Protein 9I2N (pdb70)

Structure (mmCIF, N/CA/C/O backbone):
data_9I2N
#
_entry.id   9I2N
#
_cell.length_a   34.380
_cell.length_b   131.010
_cell.length_c   45.820
_cell.angle_alpha   90.00
_cell.angle_beta   90.09
_cell.angle_gamma   90.00
#
_symmetry.space_group_name_H-M   'P 1 21 1'
#
loop_
_entity.id
_entity.type
_entity.pdbx_description
1 polymer 'Protein S100'
2 water water
#
loop_
_atom_site.group_PDB
_atom_site.id
_atom_site.type_symbol
_atom_site.label_atom_id
_atom_site.label_alt_id
_atom_site.label_comp_id
_atom_site.label_asym_id
_atom_site.label_entity_id
_atom_site.label_seq_id
_atom_site.pdbx_PDB_ins_code
_atom_site.Cartn_x
_atom_site.Cartn_y
_atom_site.Cartn_z
_atom_site.occupancy
_atom_site.B_iso_or_equiv
_atom_site.auth_seq_id
_atom_site.auth_comp_id
_atom_site.auth_asym_id
_atom_site.auth_atom_id
_atom_site.pdbx_PDB_model_num
ATOM 1 N N . MET A 1 3 ? 22.403 25.081 26.279 1.00 45.71 1 MET A N 1
ATOM 2 C CA . MET A 1 3 ? 21.400 25.869 26.972 1.00 31.51 1 MET A CA 1
ATOM 3 C C . MET A 1 3 ? 20.008 25.231 26.911 1.00 21.63 1 MET A C 1
ATOM 4 O O . MET A 1 3 ? 19.018 25.902 27.192 1.00 24.68 1 MET A O 1
ATOM 9 N N . ALA A 1 4 ? 19.939 23.948 26.538 1.00 23.36 2 ALA A N 1
ATOM 10 C CA . ALA A 1 4 ? 18.683 23.204 26.615 1.00 20.17 2 ALA A CA 1
ATOM 11 C C . ALA A 1 4 ? 18.373 22.878 28.071 1.00 23.35 2 ALA A C 1
ATOM 12 O O . ALA A 1 4 ? 19.245 22.416 28.808 1.00 27.32 2 ALA A O 1
ATOM 14 N N . THR A 1 5 ? 17.130 23.132 28.506 1.00 20.39 3 THR A N 1
ATOM 15 C CA . THR A 1 5 ? 16.784 23.033 29.921 1.00 20.65 3 THR A CA 1
ATOM 16 C C . THR A 1 5 ? 15.722 21.974 30.232 1.00 21.01 3 THR A C 1
ATOM 17 O O . THR A 1 5 ? 15.223 21.926 31.366 1.00 28.20 3 THR A O 1
ATOM 21 N N . SER A 1 6 ? 15.312 21.164 29.270 1.00 15.89 4 SER A N 1
ATOM 22 C CA . SER A 1 6 ? 14.398 20.075 29.554 1.00 15.27 4 SER A CA 1
ATOM 23 C C . SER A 1 6 ? 14.783 18.904 28.672 1.00 14.05 4 SER A C 1
ATOM 24 O O . SER A 1 6 ? 15.572 19.046 27.732 1.00 14.24 4 SER A O 1
ATOM 27 N N . ASP A 1 7 ? 14.203 17.737 28.971 1.00 15.35 5 ASP A N 1
ATOM 28 C CA . ASP A 1 7 ? 14.460 16.566 28.138 1.00 13.71 5 ASP A CA 1
ATOM 29 C C . ASP A 1 7 ? 14.089 16.835 26.696 1.00 11.94 5 ASP A C 1
ATOM 30 O O . ASP A 1 7 ? 14.812 16.430 25.779 1.00 12.54 5 ASP A O 1
ATOM 35 N N . THR A 1 8 ? 12.943 17.488 26.470 1.00 11.32 6 THR A N 1
ATOM 36 C CA . THR A 1 8 ? 12.498 17.751 25.108 1.00 11.63 6 THR A CA 1
ATOM 37 C C . THR A 1 8 ? 13.471 18.677 24.385 1.00 12.04 6 THR A C 1
ATOM 38 O O . THR A 1 8 ? 13.819 18.421 23.226 1.00 12.25 6 THR A O 1
ATOM 42 N N . GLN A 1 9 ? 13.945 19.737 25.057 1.00 11.25 7 GLN A N 1
ATOM 43 C CA . GLN A 1 9 ? 14.909 20.633 24.408 1.00 10.18 7 GLN A CA 1
ATOM 44 C C . GLN A 1 9 ? 16.230 19.913 24.119 1.00 10.98 7 GLN A C 1
ATOM 45 O O . GLN A 1 9 ? 16.849 20.137 23.069 1.00 12.27 7 GLN A O 1
ATOM 51 N N . LYS A 1 10 ? 16.664 19.036 25.026 1.00 11.13 8 LYS A N 1
ATOM 52 C CA . LYS A 1 10 ? 17.900 18.290 24.782 1.00 12.26 8 LYS A CA 1
ATOM 53 C C . LYS A 1 10 ? 17.744 17.350 23.601 1.00 12.06 8 LYS A C 1
ATOM 54 O O . LYS A 1 10 ? 18.658 17.225 22.768 1.00 12.75 8 LYS A O 1
ATOM 60 N N . ALA A 1 11 ? 16.596 16.659 23.518 1.00 12.95 9 ALA A N 1
ATOM 61 C CA . ALA A 1 11 ? 16.374 15.753 22.400 1.00 11.12 9 ALA A CA 1
ATOM 62 C C . ALA A 1 11 ? 16.306 16.521 21.088 1.00 11.13 9 ALA A C 1
ATOM 63 O O . ALA A 1 11 ? 16.889 16.097 20.082 1.00 11.01 9 ALA A O 1
ATOM 65 N N . MET A 1 12 ? 15.583 17.644 21.080 1.00 10.23 10 MET A N 1
ATOM 66 C CA . MET A 1 12 ? 15.500 18.436 19.852 1.00 10.00 10 MET A CA 1
ATOM 67 C C . MET A 1 12 ? 16.854 18.975 19.437 1.00 11.11 10 MET A C 1
ATOM 68 O O . MET A 1 12 ? 17.163 19.032 18.241 1.00 10.61 10 MET A O 1
ATOM 73 N N . ALA A 1 13 ? 17.674 19.399 20.402 1.00 11.46 11 ALA A N 1
ATOM 74 C CA . ALA A 1 13 ? 19.007 19.871 20.052 1.00 9.85 11 ALA A CA 1
ATOM 75 C C . ALA A 1 13 ? 19.809 18.763 19.386 1.00 12.78 11 ALA A C 1
ATOM 76 O O . ALA A 1 13 ? 20.540 19.018 18.419 1.00 13.31 11 ALA A O 1
ATOM 78 N N . MET A 1 14 ? 19.690 17.527 19.887 1.00 11.18 12 MET A N 1
ATOM 79 C CA . MET A 1 14 ? 20.406 16.401 19.277 1.00 10.92 12 MET A CA 1
ATOM 80 C C . MET A 1 14 ? 19.927 16.174 17.853 1.00 12.16 12 MET A C 1
ATOM 81 O O . MET A 1 14 ? 20.731 15.923 16.945 1.00 13.74 12 MET A O 1
ATOM 86 N N . LEU A 1 15 ? 18.612 16.270 17.638 1.00 11.68 13 LEU A N 1
ATOM 87 C CA . LEU A 1 15 ? 18.066 16.051 16.302 1.00 11.70 13 LEU A CA 1
ATOM 88 C C . LEU A 1 15 ? 18.456 17.162 15.337 1.00 11.47 13 LEU A C 1
ATOM 89 O O . LEU A 1 15 ? 18.694 16.891 14.155 1.00 12.10 13 LEU A O 1
ATOM 94 N N . ILE A 1 16 ? 18.499 18.414 15.810 1.00 9.79 14 ILE A N 1
ATOM 95 C CA . ILE A 1 16 ? 18.985 19.514 14.975 1.00 9.59 14 ILE A CA 1
ATOM 96 C C . ILE A 1 16 ? 20.454 19.313 14.645 1.00 12.44 14 ILE A C 1
ATOM 97 O O . ILE A 1 16 ? 20.881 19.546 13.509 1.00 12.19 14 ILE A O 1
ATOM 102 N N . ALA A 1 17 ? 21.258 18.928 15.642 1.00 12.06 15 ALA A N 1
ATOM 103 C CA . ALA A 1 17 ? 22.693 18.789 15.409 1.00 12.40 15 ALA A CA 1
ATOM 104 C C . ALA A 1 17 ? 22.958 17.689 14.405 1.00 14.05 15 ALA A C 1
ATOM 105 O O . ALA A 1 17 ? 23.844 17.818 13.558 1.00 16.85 15 ALA A O 1
ATOM 107 N N . THR A 1 18 ? 22.198 16.600 14.475 1.00 14.01 16 THR A N 1
ATOM 108 C CA . THR A 1 18 ? 22.393 15.517 13.512 1.00 14.45 16 THR A CA 1
ATOM 109 C C . THR A 1 18 ? 21.993 15.975 12.114 1.00 14.61 16 THR A C 1
ATOM 110 O O . THR A 1 18 ? 22.718 15.739 11.141 1.00 17.71 16 THR A O 1
ATOM 114 N N . PHE A 1 19 ? 20.849 16.660 12.005 1.00 13.46 17 PHE A N 1
ATOM 115 C CA . PHE A 1 19 ? 20.424 17.194 10.714 1.00 11.67 17 PHE A CA 1
ATOM 116 C C . PHE A 1 19 ? 21.503 18.100 10.132 1.00 14.35 17 PHE A C 1
ATOM 117 O O . PHE A 1 19 ? 21.860 17.985 8.951 1.00 14.95 17 PHE A O 1
ATOM 125 N N . HIS A 1 20 ? 22.070 18.971 10.967 1.00 12.95 18 HIS A N 1
ATOM 126 C CA . HIS A 1 20 ? 23.074 19.923 10.507 1.00 14.65 18 HIS A CA 1
ATOM 127 C C . HIS A 1 20 ? 24.391 19.246 10.157 1.00 17.41 18 HIS A C 1
ATOM 128 O O . HIS A 1 20 ? 25.165 19.767 9.335 1.00 17.95 18 HIS A O 1
ATOM 135 N N . LYS A 1 21 ? 24.696 18.114 10.786 1.00 15.98 19 LYS A N 1
ATOM 136 C CA . LYS A 1 21 ? 25.928 17.437 10.431 1.00 17.02 19 LYS A CA 1
ATOM 137 C C . LYS A 1 21 ? 25.903 17.061 8.964 1.00 19.11 19 LYS A C 1
ATOM 138 O O . LYS A 1 21 ? 26.948 17.030 8.308 1.00 21.25 19 LYS A O 1
ATOM 144 N N . TYR A 1 22 ? 24.721 16.777 8.433 1.00 16.73 20 TYR A N 1
ATOM 145 C CA . TYR A 1 22 ? 24.565 16.443 7.022 1.00 17.58 20 TYR A CA 1
ATOM 146 C C . TYR A 1 22 ? 24.220 17.650 6.163 1.00 18.36 20 TYR A C 1
ATOM 147 O O . TYR A 1 22 ? 24.611 17.695 4.997 1.00 27.50 20 TYR A O 1
ATOM 156 N N . SER A 1 23 ? 23.507 18.641 6.708 1.00 16.97 21 SER A N 1
ATOM 157 C CA . SER A 1 23 ? 23.092 19.783 5.896 1.00 17.90 21 SER A CA 1
ATOM 158 C C . SER A 1 23 ? 24.097 20.919 5.895 1.00 20.51 21 SER A C 1
ATOM 159 O O . SER A 1 23 ? 24.019 21.796 5.020 1.00 19.51 21 SER A O 1
ATOM 162 N N . GLY A 1 24 ? 25.007 20.941 6.862 1.00 20.38 22 GLY A N 1
ATOM 163 C CA . GLY A 1 24 ? 25.926 22.036 7.080 1.00 23.07 22 GLY A CA 1
ATOM 164 C C . GLY A 1 24 ? 27.198 22.038 6.276 1.00 29.67 22 GLY A C 1
ATOM 165 O O . GLY A 1 24 ? 27.966 22.997 6.382 1.00 33.24 22 GLY A O 1
ATOM 166 N N . LYS A 1 25 ? 27.451 21.014 5.463 1.00 31.07 23 LYS A N 1
ATOM 167 C CA . LYS A 1 25 ? 28.701 20.974 4.712 1.00 39.19 23 LYS A CA 1
ATOM 168 C C . LYS A 1 25 ? 28.747 22.073 3.657 1.00 36.96 23 LYS A C 1
ATOM 169 O O . LYS A 1 25 ? 29.798 22.687 3.431 1.00 38.60 23 LYS A O 1
ATOM 175 N N . GLU A 1 26 ? 27.617 22.352 3.019 1.00 36.04 24 GLU A N 1
ATOM 176 C CA . GLU A 1 26 ? 27.574 23.428 2.044 1.00 39.70 24 GLU A CA 1
ATOM 177 C C . GLU A 1 26 ? 26.117 23.679 1.688 1.00 30.97 24 GLU A C 1
ATOM 178 O O . GLU A 1 26 ? 25.236 22.855 1.953 1.00 28.86 24 GLU A O 1
ATOM 184 N N . GLY A 1 27 ? 25.871 24.828 1.101 1.00 26.04 25 GLY A N 1
ATOM 185 C CA . GLY A 1 27 ? 24.517 25.086 0.690 1.00 21.28 25 GLY A CA 1
ATOM 186 C C . GLY A 1 27 ? 23.649 25.556 1.835 1.00 21.76 25 GLY A C 1
ATOM 187 O O . GLY A 1 27 ? 24.106 26.043 2.871 1.00 21.25 25 GLY A O 1
ATOM 188 N N . ASP A 1 28 ? 22.361 25.367 1.643 1.00 18.30 26 ASP A N 1
ATOM 189 C CA . ASP A 1 28 ? 21.388 25.763 2.649 1.00 16.68 26 ASP A CA 1
ATOM 190 C C . ASP A 1 28 ? 21.399 24.764 3.806 1.00 16.10 26 ASP A C 1
ATOM 191 O O . ASP A 1 28 ? 21.140 23.575 3.604 1.00 19.39 26 ASP A O 1
ATOM 196 N N . LYS A 1 29 ? 21.605 25.243 5.033 1.00 15.52 27 LYS A N 1
ATOM 197 C CA . LYS A 1 29 ? 21.593 24.341 6.181 1.00 14.96 27 LYS A CA 1
ATOM 198 C C . LYS A 1 29 ? 20.195 23.914 6.607 1.00 13.71 27 LYS A C 1
ATOM 199 O O . LYS A 1 29 ? 20.068 22.986 7.419 1.00 13.29 27 LYS A O 1
ATOM 205 N N . LEU A 1 30 ? 19.151 24.554 6.086 1.00 13.18 28 LEU A N 1
ATOM 206 C CA . LEU A 1 30 ? 17.801 24.265 6.561 1.00 12.19 28 LEU A CA 1
ATOM 207 C C . LEU A 1 30 ? 17.184 23.081 5.849 1.00 12.43 28 LEU A C 1
ATOM 208 O O . LEU A 1 30 ? 16.092 22.640 6.244 1.00 12.84 28 LEU A O 1
ATOM 213 N N . THR A 1 31 ? 17.841 22.542 4.827 1.00 13.48 29 THR A N 1
ATOM 214 C CA . THR A 1 31 ? 17.281 21.419 4.103 1.00 14.12 29 THR A CA 1
ATOM 215 C C . THR A 1 31 ? 18.361 20.390 3.831 1.00 15.17 29 THR A C 1
ATOM 216 O O . THR A 1 31 ? 19.548 20.708 3.751 1.00 15.91 29 THR A O 1
ATOM 220 N N . LEU A 1 32 ? 17.916 19.159 3.670 1.00 15.62 30 LEU A N 1
ATOM 221 C CA . LEU A 1 32 ? 18.748 18.050 3.254 1.00 16.97 30 LEU A CA 1
ATOM 222 C C . LEU A 1 32 ? 18.390 17.700 1.825 1.00 18.28 30 LEU A C 1
ATOM 223 O O . LEU A 1 32 ? 17.233 17.816 1.421 1.00 18.99 30 LEU A O 1
ATOM 228 N N . SER A 1 33 ? 19.388 17.272 1.062 1.00 19.86 31 SER A N 1
ATOM 229 C CA . SER A 1 33 ? 19.060 16.645 -0.197 1.00 21.44 31 SER A CA 1
ATOM 230 C C . SER A 1 33 ? 18.543 15.240 0.084 1.00 21.95 31 SER A C 1
ATOM 231 O O . SER A 1 33 ? 18.716 14.692 1.177 1.00 21.27 31 SER A O 1
ATOM 234 N N . LYS A 1 34 ? 17.906 14.652 -0.926 1.00 24.89 32 LYS A N 1
ATOM 235 C CA . LYS A 1 34 ? 17.427 13.284 -0.774 1.00 28.11 32 LYS A CA 1
ATOM 236 C C . LYS A 1 34 ? 18.575 12.331 -0.465 1.00 27.86 32 LYS A C 1
ATOM 237 O O . LYS A 1 34 ? 18.436 11.431 0.368 1.00 25.94 32 LYS A O 1
ATOM 243 N N . GLY A 1 35 ? 19.723 12.524 -1.111 1.00 28.23 33 GLY A N 1
ATOM 244 C CA . GLY A 1 35 ? 20.857 11.654 -0.844 1.00 28.64 33 GLY A CA 1
ATOM 245 C C . GLY A 1 35 ? 21.433 11.843 0.551 1.00 29.52 33 GLY A C 1
ATOM 246 O O . GLY A 1 35 ? 21.829 10.873 1.203 1.00 31.60 33 GLY A O 1
ATOM 247 N N . GLU A 1 36 ? 21.523 13.096 1.010 1.00 27.12 34 GLU A N 1
ATOM 248 C CA . GLU A 1 36 ? 21.967 13.363 2.374 1.00 24.10 34 GLU A CA 1
ATOM 249 C C . GLU A 1 36 ? 21.034 12.695 3.385 1.00 25.47 34 GLU A C 1
ATOM 250 O O . GLU A 1 36 ? 21.485 12.076 4.358 1.00 24.83 34 GLU A O 1
ATOM 256 N N . LEU A 1 37 ? 19.725 12.790 3.159 1.00 25.08 35 LEU A N 1
ATOM 257 C CA . LEU A 1 37 ? 18.776 12.155 4.073 1.00 24.20 35 LEU A CA 1
ATOM 258 C C . LEU A 1 37 ? 18.931 10.639 4.099 1.00 24.83 35 LEU A C 1
ATOM 259 O O . LEU A 1 37 ? 18.864 10.025 5.166 1.00 24.60 35 LEU A O 1
ATOM 264 N N . LYS A 1 38 ? 19.140 10.014 2.937 1.00 26.77 36 LYS A N 1
ATOM 265 C CA . LYS A 1 38 ? 19.293 8.566 2.917 1.00 31.64 36 LYS A CA 1
ATOM 266 C C . LYS A 1 38 ? 20.501 8.136 3.737 1.00 30.92 36 LYS A C 1
ATOM 267 O O . LYS A 1 38 ? 20.434 7.158 4.492 1.00 29.80 36 LYS A O 1
ATOM 273 N N . GLU A 1 39 ? 21.603 8.877 3.625 1.00 29.75 37 GLU A N 1
ATOM 274 C CA . GLU A 1 39 ? 22.811 8.544 4.371 1.00 34.97 37 GLU A CA 1
ATOM 275 C C . GLU A 1 39 ? 22.594 8.716 5.872 1.00 28.73 37 GLU A C 1
ATOM 276 O O . GLU A 1 39 ? 23.026 7.873 6.670 1.00 30.01 37 GLU A O 1
ATOM 282 N N . LEU A 1 40 ? 21.930 9.805 6.267 1.00 23.92 38 LEU A N 1
ATOM 283 C CA . LEU A 1 40 ? 21.634 10.045 7.675 1.00 22.00 38 LEU A CA 1
ATOM 284 C C . LEU A 1 40 ? 20.828 8.896 8.264 1.00 23.27 38 LEU A C 1
ATOM 285 O O . LEU A 1 40 ? 21.156 8.378 9.339 1.00 22.46 38 LEU A O 1
ATOM 290 N N . LEU A 1 41 ? 19.758 8.496 7.571 1.00 24.50 39 LEU A N 1
ATOM 291 C CA . LEU A 1 41 ? 18.847 7.491 8.113 1.00 26.96 39 LEU A CA 1
ATOM 292 C C . LEU A 1 41 ? 19.559 6.167 8.317 1.00 27.22 39 LEU A C 1
ATOM 293 O O . LEU A 1 41 ? 19.371 5.509 9.343 1.00 26.34 39 LEU A O 1
ATOM 298 N N . SER A 1 42 ? 20.399 5.774 7.356 1.00 29.47 40 SER A N 1
ATOM 299 C CA . SER A 1 42 ? 21.139 4.526 7.478 1.00 31.39 40 SER A CA 1
ATOM 300 C C . SER A 1 42 ? 22.168 4.599 8.597 1.00 29.91 40 SER A C 1
ATOM 301 O O . SER A 1 42 ? 22.312 3.650 9.373 1.00 32.33 40 SER A O 1
ATOM 304 N N . ALA A 1 43 ? 22.883 5.722 8.709 1.00 23.92 41 ALA A N 1
ATOM 305 C CA . ALA A 1 43 ? 23.892 5.860 9.756 1.00 25.86 41 ALA A CA 1
ATOM 306 C C . ALA A 1 43 ? 23.260 5.948 11.137 1.00 25.94 41 ALA A C 1
ATOM 307 O O . ALA A 1 43 ? 23.807 5.416 12.110 1.00 27.08 41 ALA A O 1
ATOM 309 N N . GLU A 1 44 ? 22.103 6.604 11.246 1.00 21.24 42 GLU A N 1
ATOM 310 C CA . GLU A 1 44 ? 21.520 6.899 12.547 1.00 19.69 42 GLU A CA 1
ATOM 311 C C . GLU A 1 44 ? 20.490 5.872 12.988 1.00 21.59 42 GLU A C 1
ATOM 312 O O . GLU A 1 44 ? 20.304 5.691 14.192 1.00 20.64 42 GLU A O 1
ATOM 318 N N . LEU A 1 45 ? 19.823 5.199 12.050 1.00 21.54 43 LEU A N 1
ATOM 319 C CA . LEU A 1 45 ? 18.727 4.292 12.379 1.00 20.86 43 LEU A CA 1
ATOM 320 C C . LEU A 1 45 ? 18.870 2.913 11.749 1.00 24.68 43 LEU A C 1
ATOM 321 O O . LEU A 1 45 ? 18.012 2.053 11.977 1.00 24.82 43 LEU A O 1
ATOM 326 N N . GLY A 1 46 ? 19.929 2.671 10.986 1.00 22.86 44 GLY A N 1
ATOM 327 C CA . GLY A 1 46 ? 20.003 1.437 10.224 1.00 26.55 44 GLY A CA 1
ATOM 328 C C . GLY A 1 46 ? 19.984 0.189 11.084 1.00 30.84 44 GLY A C 1
ATOM 329 O O . GLY A 1 46 ? 19.509 -0.868 10.643 1.00 32.21 44 GLY A O 1
ATOM 330 N N . ASP A 1 47 ? 20.490 0.280 12.316 1.00 27.03 45 ASP A N 1
ATOM 331 C CA . ASP A 1 47 ? 20.596 -0.902 13.165 1.00 27.58 45 ASP A CA 1
ATOM 332 C C . ASP A 1 47 ? 19.294 -1.252 13.874 1.00 27.05 45 ASP A C 1
ATOM 333 O O . ASP A 1 47 ? 19.304 -2.162 14.705 1.00 29.05 45 ASP A O 1
ATOM 338 N N . ILE A 1 48 ? 18.195 -0.560 13.568 1.00 25.56 46 ILE A N 1
ATOM 339 C CA . ILE A 1 48 ? 16.872 -0.948 14.054 1.00 25.12 46 ILE A CA 1
ATOM 340 C C . ILE A 1 48 ? 15.890 -1.279 12.941 1.00 29.62 46 ILE A C 1
ATOM 341 O O . ILE A 1 48 ? 14.789 -1.762 13.248 1.00 28.01 46 ILE A O 1
ATOM 346 N N . PHE A 1 49 ? 16.238 -1.053 11.665 1.00 26.66 47 PHE A N 1
ATOM 347 C CA . PHE A 1 49 ? 15.326 -1.378 10.566 1.00 30.82 47 PHE A CA 1
ATOM 348 C C . PHE A 1 49 ? 14.791 -2.808 10.654 1.00 33.84 47 PHE A C 1
ATOM 349 O O . PHE A 1 49 ? 13.641 -3.066 10.288 1.00 36.90 47 PHE A O 1
ATOM 357 N N . GLY A 1 50 ? 15.611 -3.756 11.119 1.00 30.11 48 GLY A N 1
ATOM 358 C CA . GLY A 1 50 ? 15.189 -5.149 11.168 1.00 35.20 48 GLY A CA 1
ATOM 359 C C . GLY A 1 50 ? 14.089 -5.420 12.169 1.00 35.44 48 GLY A C 1
ATOM 360 O O . GLY A 1 50 ? 13.465 -6.484 12.118 1.00 36.39 48 GLY A O 1
ATOM 361 N N . LYS A 1 51 ? 13.840 -4.483 13.079 1.00 32.36 49 LYS A N 1
ATOM 362 C CA . LYS A 1 51 ? 12.757 -4.594 14.046 1.00 34.31 49 LYS A CA 1
ATOM 363 C C . LYS A 1 51 ? 11.399 -4.192 13.482 1.00 34.19 49 LYS A C 1
ATOM 364 O O . LYS A 1 51 ? 10.403 -4.296 14.205 1.00 35.68 49 LYS A O 1
ATOM 370 N N . THR A 1 52 ? 11.328 -3.730 12.232 1.00 33.34 50 THR A N 1
ATOM 371 C CA . THR A 1 52 ? 10.096 -3.126 11.743 1.00 33.35 50 THR A CA 1
ATOM 372 C C . THR A 1 52 ? 8.924 -4.100 11.784 1.00 36.02 50 THR A C 1
ATOM 373 O O . THR A 1 52 ? 9.053 -5.288 11.467 1.00 37.76 50 THR A O 1
ATOM 377 N N . THR A 1 53 ? 7.769 -3.578 12.184 1.00 36.60 51 THR A N 1
ATOM 378 C CA . THR A 1 53 ? 6.537 -4.353 12.166 1.00 39.45 51 THR A CA 1
ATOM 379 C C . THR A 1 53 ? 5.855 -4.331 10.808 1.00 42.29 51 THR A C 1
ATOM 380 O O . THR A 1 53 ? 4.887 -5.076 10.606 1.00 45.23 51 THR A O 1
ATOM 384 N N . ASP A 1 54 ? 6.335 -3.503 9.880 1.00 44.85 52 ASP A N 1
ATOM 385 C CA . ASP A 1 54 ? 5.748 -3.349 8.547 1.00 48.79 52 ASP A CA 1
ATOM 386 C C . ASP A 1 54 ? 6.917 -3.150 7.583 1.00 47.63 52 ASP A C 1
ATOM 387 O O . ASP A 1 54 ? 7.392 -2.027 7.379 1.00 42.75 52 ASP A O 1
ATOM 392 N N . LYS A 1 55 ? 7.386 -4.256 7.006 1.00 48.77 53 LYS A N 1
ATOM 393 C CA . LYS A 1 55 ? 8.502 -4.194 6.070 1.00 50.85 53 LYS A CA 1
ATOM 394 C C . LYS A 1 55 ? 8.142 -3.377 4.834 1.00 51.01 53 LYS A C 1
ATOM 395 O O . LYS A 1 55 ? 8.952 -2.576 4.350 1.00 46.59 53 LYS A O 1
ATOM 401 N N . ALA A 1 56 ? 6.926 -3.561 4.313 1.00 54.33 54 ALA A N 1
ATOM 402 C CA . ALA A 1 56 ? 6.502 -2.810 3.136 1.00 57.20 54 ALA A CA 1
ATOM 403 C C . ALA A 1 56 ? 6.513 -1.311 3.404 1.00 52.38 54 ALA A C 1
ATOM 404 O O . ALA A 1 56 ? 6.978 -0.527 2.569 1.00 53.03 54 ALA A O 1
ATOM 406 N N . ALA A 1 57 ? 6.011 -0.896 4.569 1.00 50.34 55 ALA A N 1
ATOM 407 C CA . ALA A 1 57 ? 5.948 0.528 4.883 1.00 50.80 55 ALA A CA 1
ATOM 408 C C . ALA A 1 57 ? 7.340 1.132 4.990 1.00 48.46 55 ALA A C 1
ATOM 409 O O . ALA A 1 57 ? 7.593 2.229 4.479 1.00 49.79 55 ALA A O 1
ATOM 411 N N . LEU A 1 58 ? 8.257 0.432 5.653 1.00 42.88 56 LEU A N 1
ATOM 412 C CA . LEU A 1 58 ? 9.627 0.918 5.735 1.00 41.32 56 LEU A CA 1
ATOM 413 C C . LEU A 1 58 ? 10.291 0.940 4.363 1.00 43.47 56 LEU A C 1
ATOM 414 O O . LEU A 1 58 ? 11.022 1.884 4.038 1.00 43.48 56 LEU A O 1
ATOM 419 N N . ASP A 1 59 ? 10.050 -0.089 3.543 1.00 46.62 57 ASP A N 1
ATOM 420 C CA . ASP A 1 59 ? 10.589 -0.101 2.187 1.00 49.74 57 ASP A CA 1
ATOM 421 C C . ASP A 1 59 ? 10.028 1.050 1.367 1.00 51.91 57 ASP A C 1
ATOM 422 O O . ASP A 1 59 ? 10.741 1.649 0.552 1.00 53.47 57 ASP A O 1
ATOM 427 N N . LYS A 1 60 ? 8.742 1.359 1.551 1.00 52.70 58 LYS A N 1
ATOM 428 C CA . LYS A 1 60 ? 8.138 2.469 0.823 1.00 54.23 58 LYS A CA 1
ATOM 429 C C . LYS A 1 60 ? 8.845 3.779 1.140 1.00 52.72 58 LYS A C 1
ATOM 430 O O . LYS A 1 60 ? 9.012 4.630 0.260 1.00 53.99 58 LYS A O 1
ATOM 436 N N . ILE A 1 61 ? 9.282 3.953 2.391 1.00 48.77 59 ILE A N 1
ATOM 437 C CA . ILE A 1 61 ? 9.969 5.184 2.777 1.00 45.42 59 ILE A CA 1
ATOM 438 C C . ILE A 1 61 ? 11.219 5.380 1.933 1.00 51.56 59 ILE A C 1
ATOM 439 O O . ILE A 1 61 ? 11.425 6.443 1.333 1.00 51.70 59 ILE A O 1
ATOM 444 N N . PHE A 1 62 ? 12.067 4.351 1.858 1.00 52.08 60 PHE A N 1
ATOM 445 C CA . PHE A 1 62 ? 13.284 4.453 1.061 1.00 55.10 60 PHE A CA 1
ATOM 446 C C . PHE A 1 62 ? 13.010 4.496 -0.435 1.00 61.13 60 PHE A C 1
ATOM 447 O O . PHE A 1 62 ? 13.902 4.877 -1.202 1.00 63.47 60 PHE A O 1
ATOM 455 N N . LYS A 1 63 ? 11.799 4.141 -0.859 1.00 63.79 61 LYS A N 1
ATOM 456 C CA . LYS A 1 63 ? 11.392 4.273 -2.249 1.00 68.91 61 LYS A CA 1
ATOM 457 C C . LYS A 1 63 ? 10.914 5.684 -2.571 1.00 75.09 61 LYS A C 1
ATOM 458 O O . LYS A 1 63 ? 11.256 6.226 -3.627 1.00 78.48 61 LYS A O 1
ATOM 464 N N . ASP A 1 64 ? 10.131 6.291 -1.675 1.00 77.59 62 ASP A N 1
ATOM 465 C CA . ASP A 1 64 ? 9.628 7.641 -1.912 1.00 84.23 62 ASP A CA 1
ATOM 466 C C . ASP A 1 64 ? 10.746 8.672 -1.951 1.00 84.74 62 ASP A C 1
ATOM 467 O O . ASP A 1 64 ? 10.572 9.741 -2.548 1.00 87.18 62 ASP A O 1
ATOM 472 N N . LEU A 1 65 ? 11.888 8.374 -1.329 1.00 60.16 63 LEU A N 1
ATOM 473 C CA . LEU A 1 65 ? 13.066 9.226 -1.394 1.00 61.76 63 LEU A CA 1
ATOM 474 C C . LEU A 1 65 ? 13.861 9.030 -2.678 1.00 66.91 63 LEU A C 1
ATOM 475 O O . LEU A 1 65 ? 15.055 9.357 -2.736 1.00 68.30 63 LEU A O 1
ATOM 480 N N . ASP A 1 66 ? 13.213 8.477 -3.698 1.00 68.54 64 ASP A N 1
ATOM 481 C CA . ASP A 1 66 ? 13.736 8.466 -5.053 1.00 69.86 64 ASP A CA 1
ATOM 482 C C . ASP A 1 66 ? 12.844 9.211 -6.035 1.00 69.88 64 ASP A C 1
ATOM 483 O O . ASP A 1 66 ? 13.250 9.413 -7.187 1.00 71.65 64 ASP A O 1
ATOM 488 N N . ALA A 1 67 ? 11.646 9.612 -5.617 1.00 68.54 65 ALA A N 1
ATOM 489 C CA . ALA A 1 67 ? 10.867 10.624 -6.310 1.00 69.91 65 ALA A CA 1
ATOM 490 C C . ALA A 1 67 ? 11.270 11.992 -5.777 1.00 67.99 65 ALA A C 1
ATOM 491 O O . ALA A 1 67 ? 11.707 12.122 -4.628 1.00 64.95 65 ALA A O 1
ATOM 493 N N . ASN A 1 68 ? 11.114 13.015 -6.621 1.00 69.96 66 ASN A N 1
ATOM 494 C CA . ASN A 1 68 ? 11.614 14.358 -6.322 1.00 67.18 66 ASN A CA 1
ATOM 495 C C . ASN A 1 68 ? 13.085 14.298 -5.923 1.00 60.24 66 ASN A C 1
ATOM 496 O O . ASN A 1 68 ? 13.510 14.875 -4.917 1.00 55.02 66 ASN A O 1
ATOM 501 N N . ALA A 1 69 ? 13.863 13.558 -6.721 1.00 58.61 67 ALA A N 1
ATOM 502 C CA . ALA A 1 69 ? 15.263 13.319 -6.390 1.00 54.38 67 ALA A CA 1
ATOM 503 C C . ALA A 1 69 ? 16.034 14.621 -6.241 1.00 49.18 67 ALA A C 1
ATOM 504 O O . ALA A 1 69 ? 16.981 14.698 -5.445 1.00 45.94 67 ALA A O 1
ATOM 506 N N . ASP A 1 70 ? 15.640 15.649 -6.990 1.00 48.53 68 ASP A N 1
ATOM 507 C CA . ASP A 1 70 ? 16.288 16.952 -6.976 1.00 46.20 68 ASP A CA 1
ATOM 508 C C . ASP A 1 70 ? 15.622 17.914 -6.011 1.00 40.90 68 ASP A C 1
ATOM 509 O O . ASP A 1 70 ? 15.924 19.110 -6.036 1.00 40.70 68 ASP A O 1
ATOM 514 N N . GLY A 1 71 ? 14.715 17.416 -5.176 1.00 33.22 69 GLY A N 1
ATOM 515 C CA . GLY A 1 71 ? 14.047 18.238 -4.198 1.00 31.18 69 GLY A CA 1
ATOM 516 C C . GLY A 1 71 ? 14.740 18.172 -2.851 1.00 33.95 69 GLY A C 1
ATOM 517 O O . GLY A 1 71 ? 15.808 17.582 -2.682 1.00 34.06 69 GLY A O 1
ATOM 518 N N . SER A 1 72 ? 14.109 18.799 -1.871 1.00 26.36 70 SER A N 1
ATOM 519 C CA . SER A 1 72 ? 14.742 18.972 -0.581 1.00 23.85 70 SER A CA 1
ATOM 520 C C . SER A 1 72 ? 13.829 18.482 0.529 1.00 21.96 70 SER A C 1
ATOM 521 O O . SER A 1 72 ? 12.626 18.292 0.341 1.00 23.53 70 SER A O 1
ATOM 524 N N . VAL A 1 73 ? 14.432 18.284 1.692 1.00 19.91 71 VAL A N 1
ATOM 525 C CA . VAL A 1 73 ? 13.752 17.798 2.882 1.00 18.55 71 VAL A CA 1
ATOM 526 C C . VAL A 1 73 ? 14.014 18.800 3.996 1.00 19.88 71 VAL A C 1
ATOM 527 O O . VAL A 1 73 ? 15.168 18.976 4.415 1.00 18.00 71 VAL A O 1
ATOM 531 N N . ASP A 1 74 ? 12.956 19.435 4.503 1.00 16.64 72 ASP A N 1
ATOM 532 C CA . ASP A 1 74 ? 13.132 20.365 5.604 1.00 15.85 72 ASP A CA 1
ATOM 533 C C . ASP A 1 74 ? 13.087 19.623 6.927 1.00 14.03 72 ASP A C 1
ATOM 534 O O . ASP A 1 74 ? 12.931 18.398 6.970 1.00 13.53 72 ASP A O 1
ATOM 539 N N . PHE A 1 75 ? 13.216 20.374 8.020 1.00 13.45 73 PHE A N 1
ATOM 540 C CA . PHE A 1 75 ? 13.312 19.739 9.326 1.00 12.10 73 PHE A CA 1
ATOM 541 C C . PHE A 1 75 ? 12.011 19.043 9.710 1.00 15.37 73 PHE A C 1
ATOM 542 O O . PHE A 1 75 ? 12.039 17.991 10.362 1.00 14.22 73 PHE A O 1
ATOM 550 N N . GLN A 1 76 ? 10.869 19.609 9.326 1.00 15.25 74 GLN A N 1
ATOM 551 C CA . GLN A 1 76 ? 9.614 18.960 9.688 1.00 17.42 74 GLN A CA 1
ATOM 552 C C . GLN A 1 76 ? 9.460 17.636 8.979 1.00 15.67 74 GLN A C 1
ATOM 553 O O . GLN A 1 76 ? 8.996 16.652 9.576 1.00 16.34 74 GLN A O 1
ATOM 559 N N . GLU A 1 77 ? 9.815 17.591 7.693 1.00 16.60 75 GLU A N 1
ATOM 560 C CA . GLU A 1 77 ? 9.712 16.339 6.965 1.00 15.57 75 GLU A CA 1
ATOM 561 C C . GLU A 1 77 ? 10.672 15.297 7.535 1.00 16.63 75 GLU A C 1
ATOM 562 O O . GLU A 1 77 ? 10.310 14.126 7.701 1.00 19.08 75 GLU A O 1
ATOM 568 N N . TYR A 1 78 ? 11.900 15.723 7.863 1.00 13.64 76 TYR A N 1
ATOM 569 C CA . TYR A 1 78 ? 12.888 14.852 8.500 1.00 13.70 76 TYR A CA 1
ATOM 570 C C . TYR A 1 78 ? 12.377 14.262 9.811 1.00 13.98 76 TYR A C 1
ATOM 571 O O . TYR A 1 78 ? 12.474 13.045 10.031 1.00 14.38 76 TYR A O 1
ATOM 580 N N . ILE A 1 79 ? 11.857 15.110 10.711 1.00 14.14 77 ILE A N 1
ATOM 581 C CA A ILE A 1 79 ? 11.336 14.673 12.016 0.50 14.42 77 ILE A CA 1
ATOM 582 C CA B ILE A 1 79 ? 11.459 14.547 11.985 0.50 14.07 77 ILE A CA 1
ATOM 583 C C . ILE A 1 79 ? 10.226 13.658 11.833 1.00 16.28 77 ILE A C 1
ATOM 584 O O . ILE A 1 79 ? 10.136 12.643 12.534 1.00 17.97 77 ILE A O 1
ATOM 593 N N . THR A 1 80 ? 9.318 13.954 10.898 1.00 17.56 78 THR A N 1
ATOM 594 C CA . THR A 1 80 ? 8.201 13.045 10.638 1.00 19.86 78 THR A CA 1
ATOM 595 C C . THR A 1 80 ? 8.695 11.664 10.203 1.00 19.55 78 THR A C 1
ATOM 596 O O . THR A 1 80 ? 8.187 10.643 10.677 1.00 17.84 78 THR A O 1
ATOM 600 N N . LEU A 1 81 ? 9.725 11.614 9.347 1.00 17.01 79 LEU A N 1
ATOM 601 C CA A LEU A 1 81 ? 10.248 10.328 8.890 0.48 18.24 79 LEU A CA 1
ATOM 602 C CA B LEU A 1 81 ? 10.259 10.335 8.885 0.52 18.28 79 LEU A CA 1
ATOM 603 C C . LEU A 1 81 ? 10.960 9.585 10.013 1.00 14.06 79 LEU A C 1
ATOM 604 O O . LEU A 1 81 ? 10.819 8.362 10.135 1.00 17.47 79 LEU A O 1
ATOM 613 N N . ILE A 1 82 ? 11.734 10.298 10.841 1.00 14.06 80 ILE A N 1
ATOM 614 C CA . ILE A 1 82 ? 12.371 9.631 11.968 1.00 14.53 80 ILE A CA 1
ATOM 615 C C . ILE A 1 82 ? 11.323 9.060 12.909 1.00 15.25 80 ILE A C 1
ATOM 616 O O . ILE A 1 82 ? 11.440 7.918 13.374 1.00 16.93 80 ILE A O 1
ATOM 621 N N . ALA A 1 83 ? 10.261 9.826 13.157 1.00 14.81 81 ALA A N 1
ATOM 622 C CA . ALA A 1 83 ? 9.191 9.356 14.033 1.00 17.22 81 ALA A CA 1
ATOM 623 C C . ALA A 1 83 ? 8.454 8.162 13.428 1.00 19.36 81 ALA A C 1
ATOM 624 O O . ALA A 1 83 ? 8.084 7.221 14.148 1.00 17.20 81 ALA A O 1
ATOM 626 N N . CYS A 1 84 ? 8.216 8.189 12.114 1.00 19.53 82 CYS A N 1
ATOM 627 C CA A CYS A 1 84 ? 7.576 7.056 11.455 0.49 21.65 82 CYS A CA 1
ATOM 628 C CA B CYS A 1 84 ? 7.577 7.056 11.448 0.51 21.57 82 CYS A CA 1
ATOM 629 C C . CYS A 1 84 ? 8.418 5.794 11.593 1.00 20.15 82 CYS A C 1
ATOM 630 O O . CYS A 1 84 ? 7.898 4.720 11.906 1.00 22.35 82 CYS A O 1
ATOM 635 N N . ILE A 1 85 ? 9.731 5.907 11.369 1.00 18.73 83 ILE A N 1
ATOM 636 C CA . ILE A 1 85 ? 10.590 4.736 11.497 1.00 21.44 83 ILE A CA 1
ATOM 637 C C . ILE A 1 85 ? 10.614 4.259 12.942 1.00 19.37 83 ILE A C 1
ATOM 638 O O . ILE A 1 85 ? 10.531 3.054 13.218 1.00 21.02 83 ILE A O 1
ATOM 643 N N . THR A 1 86 ? 10.700 5.202 13.887 1.00 18.17 84 THR A N 1
ATOM 644 C CA . THR A 1 86 ? 10.662 4.859 15.310 1.00 18.31 84 THR A CA 1
ATOM 645 C C . THR A 1 86 ? 9.372 4.127 15.680 1.00 19.23 84 THR A C 1
ATOM 646 O O . THR A 1 86 ? 9.400 3.150 16.434 1.00 20.49 84 THR A O 1
ATOM 650 N N . MET A 1 87 ? 8.232 4.577 15.156 1.00 18.20 85 MET A N 1
ATOM 651 C CA . MET A 1 87 ? 6.980 3.899 15.473 1.00 20.05 85 MET A CA 1
ATOM 652 C C . MET A 1 87 ? 6.872 2.510 14.851 1.00 22.54 85 MET A C 1
ATOM 653 O O . MET A 1 87 ? 6.129 1.671 15.366 1.00 25.76 85 MET A O 1
ATOM 658 N N . LEU A 1 88 ? 7.596 2.233 13.774 1.00 22.88 86 LEU A N 1
ATOM 659 C CA . LEU A 1 88 ? 7.585 0.900 13.196 1.00 25.18 86 LEU A CA 1
ATOM 660 C C . LEU A 1 88 ? 8.576 -0.031 13.877 1.00 25.86 86 LEU A C 1
ATOM 661 O O . LEU A 1 88 ? 8.399 -1.246 13.816 1.00 28.59 86 LEU A O 1
ATOM 666 N N . CYS A 1 89 ? 9.590 0.520 14.552 1.00 27.07 87 CYS A N 1
ATOM 667 C CA . CYS A 1 89 ? 10.741 -0.256 14.993 1.00 29.87 87 CYS A CA 1
ATOM 668 C C . CYS A 1 89 ? 10.977 -0.278 16.500 1.00 29.82 87 CYS A C 1
ATOM 669 O O . CYS A 1 89 ? 11.715 -1.152 16.965 1.00 34.81 87 CYS A O 1
ATOM 672 N N . ASN A 1 90 ? 10.385 0.636 17.271 1.00 27.25 88 ASN A N 1
ATOM 673 C CA . ASN A 1 90 ? 10.664 0.764 18.698 1.00 25.93 88 ASN A CA 1
ATOM 674 C C . ASN A 1 90 ? 9.643 0.001 19.535 1.00 26.26 88 ASN A C 1
ATOM 675 O O . ASN A 1 90 ? 8.440 0.053 19.276 1.00 25.33 88 ASN A O 1
ATOM 680 N N . GLU A 1 91 ? 10.143 -0.685 20.570 1.00 27.81 89 GLU A N 1
ATOM 681 C CA . GLU A 1 91 ? 9.326 -1.579 21.387 1.00 36.13 89 GLU A CA 1
ATOM 682 C C . GLU A 1 91 ? 8.128 -0.870 22.014 1.00 29.25 89 GLU A C 1
ATOM 683 O O . GLU A 1 91 ? 7.103 -1.507 22.298 1.00 29.57 89 GLU A O 1
ATOM 689 N N . PHE A 1 92 ? 8.243 0.431 22.265 1.00 27.42 90 PHE A N 1
ATOM 690 C CA . PHE A 1 92 ? 7.124 1.159 22.858 1.00 26.88 90 PHE A CA 1
ATOM 691 C C . PHE A 1 92 ? 5.868 1.000 22.013 1.00 24.88 90 PHE A C 1
ATOM 692 O O . PHE A 1 92 ? 4.762 0.847 22.546 1.00 26.38 90 PHE A O 1
ATOM 700 N N . PHE A 1 93 ? 6.029 1.027 20.690 1.00 25.60 91 PHE A N 1
ATOM 701 C CA . PHE A 1 93 ? 4.915 0.933 19.755 1.00 26.00 91 PHE A CA 1
ATOM 702 C C . PHE A 1 93 ? 4.684 -0.479 19.235 1.00 33.10 91 PHE A C 1
ATOM 703 O O . PHE A 1 93 ? 3.533 -0.846 18.994 1.00 36.99 91 PHE A O 1
ATOM 711 N N . THR A 1 94 ? 5.749 -1.269 19.044 1.00 37.33 92 THR A N 1
ATOM 712 C CA . THR A 1 94 ? 5.611 -2.630 18.532 1.00 40.49 92 THR A CA 1
ATOM 713 C C . THR A 1 94 ? 5.185 -3.610 19.615 1.00 46.04 92 THR A C 1
ATOM 714 O O . THR A 1 94 ? 4.589 -4.644 19.304 1.00 49.72 92 THR A O 1
ATOM 718 N N . GLY A 1 95 ? 5.485 -3.310 20.874 1.00 48.43 93 GLY A N 1
ATOM 719 C CA . GLY A 1 95 ? 5.181 -4.208 21.971 1.00 55.03 93 GLY A CA 1
ATOM 720 C C . GLY A 1 95 ? 6.351 -5.111 22.312 1.00 60.25 93 GLY A C 1
ATOM 721 O O . GLY A 1 95 ? 6.168 -6.274 22.686 1.00 66.68 93 GLY A O 1
ATOM 722 N N . ALA B 1 4 ? 27.173 2.175 22.285 1.00 51.40 2 ALA B N 1
ATOM 723 C CA . ALA B 1 4 ? 25.774 2.522 22.515 1.00 49.88 2 ALA B CA 1
ATOM 724 C C . ALA B 1 4 ? 25.091 2.999 21.230 1.00 46.73 2 ALA B C 1
ATOM 725 O O . ALA B 1 4 ? 25.650 2.902 20.131 1.00 51.76 2 ALA B O 1
ATOM 727 N N . THR B 1 5 ? 23.882 3.524 21.376 1.00 57.32 3 THR B N 1
ATOM 728 C CA . THR B 1 5 ? 23.072 3.887 20.229 1.00 42.69 3 THR B CA 1
ATOM 729 C C . THR B 1 5 ? 23.413 5.299 19.745 1.00 32.08 3 THR B C 1
ATOM 730 O O . THR B 1 5 ? 24.107 6.074 20.408 1.00 32.13 3 THR B O 1
ATOM 734 N N . SER B 1 6 ? 22.925 5.624 18.560 1.00 21.06 4 SER B N 1
ATOM 735 C CA . SER B 1 6 ? 23.178 6.936 17.988 1.00 18.34 4 SER B CA 1
ATOM 736 C C . SER B 1 6 ? 22.435 8.021 18.760 1.00 18.40 4 SER B C 1
ATOM 737 O O . SER B 1 6 ? 21.459 7.762 19.474 1.00 16.92 4 SER B O 1
ATOM 740 N N . ASP B 1 7 ? 22.882 9.269 18.571 1.00 16.32 5 ASP B N 1
ATOM 741 C CA . ASP B 1 7 ? 22.192 10.385 19.206 1.00 14.14 5 ASP B CA 1
ATOM 742 C C . ASP B 1 7 ? 20.752 10.481 18.731 1.00 16.27 5 ASP B C 1
ATOM 743 O O . ASP B 1 7 ? 19.894 10.902 19.496 1.00 13.93 5 ASP B O 1
ATOM 748 N N . THR B 1 8 ? 20.466 10.104 17.468 1.00 13.49 6 THR B N 1
ATOM 749 C CA . THR B 1 8 ? 19.079 10.132 16.991 1.00 13.06 6 THR B CA 1
ATOM 750 C C . THR B 1 8 ? 18.217 9.164 17.784 1.00 13.60 6 THR B C 1
ATOM 751 O O . THR B 1 8 ? 17.109 9.510 18.204 1.00 13.21 6 THR B O 1
ATOM 755 N N . GLN B 1 9 ? 18.720 7.954 18.016 1.00 12.43 7 GLN B N 1
ATOM 756 C CA . GLN B 1 9 ? 17.969 7.002 18.826 1.00 13.67 7 GLN B CA 1
ATOM 757 C C . GLN B 1 9 ? 17.847 7.464 20.269 1.00 14.27 7 GLN B C 1
ATOM 758 O O . GLN B 1 9 ? 16.782 7.297 20.881 1.00 16.76 7 GLN B O 1
ATOM 764 N N . LYS B 1 10 ? 18.903 8.064 20.826 1.00 14.07 8 LYS B N 1
ATOM 765 C CA A LYS B 1 10 ? 18.800 8.582 22.185 0.43 14.72 8 LYS B CA 1
ATOM 766 C CA B LYS B 1 10 ? 18.813 8.595 22.184 0.57 14.74 8 LYS B CA 1
ATOM 767 C C . LYS B 1 10 ? 17.756 9.685 22.272 1.00 14.66 8 LYS B C 1
ATOM 768 O O . LYS B 1 10 ? 16.962 9.719 23.222 1.00 15.25 8 LYS B O 1
ATOM 779 N N . ALA B 1 11 ? 17.731 10.591 21.282 1.00 12.39 9 ALA B N 1
ATOM 780 C CA . ALA B 1 11 ? 16.738 11.662 21.288 1.00 10.79 9 ALA B CA 1
ATOM 781 C C . ALA B 1 11 ? 15.328 11.101 21.208 1.00 11.05 9 ALA B C 1
ATOM 782 O O . ALA B 1 11 ? 14.440 11.532 21.955 1.00 12.62 9 ALA B O 1
ATOM 784 N N . MET B 1 12 ? 15.092 10.151 20.299 1.00 11.22 10 MET B N 1
ATOM 785 C CA . MET B 1 12 ? 13.745 9.593 20.186 1.00 12.29 10 MET B CA 1
ATOM 786 C C . MET B 1 12 ? 13.326 8.886 21.465 1.00 12.76 10 MET B C 1
ATOM 787 O O . MET B 1 12 ? 12.154 8.971 21.863 1.00 14.85 10 MET B O 1
ATOM 792 N N . ALA B 1 13 ? 14.260 8.186 22.123 1.00 13.35 11 ALA B N 1
ATOM 793 C CA . ALA B 1 13 ? 13.928 7.516 23.383 1.00 13.76 11 ALA B CA 1
ATOM 794 C C . ALA B 1 13 ? 13.514 8.533 24.436 1.00 15.94 11 ALA B C 1
ATOM 795 O O . ALA B 1 13 ? 12.592 8.277 25.221 1.00 16.68 11 ALA B O 1
ATOM 797 N N . MET B 1 14 ? 14.170 9.707 24.446 1.00 14.25 12 MET B N 1
ATOM 798 C CA . MET B 1 14 ? 13.793 10.756 25.390 1.00 15.00 12 MET B CA 1
ATOM 799 C C . MET B 1 14 ? 12.409 11.289 25.079 1.00 14.06 12 MET B C 1
ATOM 800 O O . MET B 1 14 ? 11.622 11.549 25.997 1.00 15.33 12 MET B O 1
ATOM 805 N N . LEU B 1 15 ? 12.125 11.531 23.801 1.00 12.25 13 LEU B N 1
ATOM 806 C CA . LEU B 1 15 ? 10.805 12.027 23.403 1.00 10.02 13 LEU B CA 1
ATOM 807 C C . LEU B 1 15 ? 9.711 11.016 23.726 1.00 12.50 13 LEU B C 1
ATOM 808 O O . LEU B 1 15 ? 8.601 11.411 24.121 1.00 12.99 13 LEU B O 1
ATOM 813 N N . ILE B 1 16 ? 9.990 9.721 23.538 1.00 13.78 14 ILE B N 1
ATOM 814 C CA . ILE B 1 16 ? 9.038 8.671 23.915 1.00 13.78 14 ILE B CA 1
ATOM 815 C C . ILE B 1 16 ? 8.795 8.682 25.421 1.00 16.79 14 ILE B C 1
ATOM 816 O O . ILE B 1 16 ? 7.646 8.579 25.882 1.00 14.97 14 ILE B O 1
ATOM 821 N N . ALA B 1 17 ? 9.879 8.775 26.218 1.00 14.28 15 ALA B N 1
ATOM 822 C CA . ALA B 1 17 ? 9.725 8.753 27.674 1.00 15.61 15 ALA B CA 1
ATOM 823 C C . ALA B 1 17 ? 8.877 9.927 28.163 1.00 16.82 15 ALA B C 1
ATOM 824 O O . ALA B 1 17 ? 8.022 9.765 29.046 1.00 19.62 15 ALA B O 1
ATOM 826 N N . THR B 1 18 ? 9.117 11.125 27.621 1.00 15.57 16 THR B N 1
ATOM 827 C CA . THR B 1 18 ? 8.334 12.291 28.029 1.00 16.70 16 THR B CA 1
ATOM 828 C C . THR B 1 18 ? 6.879 12.127 27.615 1.00 18.00 16 THR B C 1
ATOM 829 O O . THR B 1 18 ? 5.966 12.442 28.395 1.00 16.63 16 THR B O 1
ATOM 833 N N . PHE B 1 19 ? 6.652 11.611 26.399 1.00 14.95 17 PHE B N 1
ATOM 834 C CA . PHE B 1 19 ? 5.290 11.368 25.932 1.00 14.24 17 PHE B CA 1
ATOM 835 C C . PHE B 1 19 ? 4.571 10.433 26.887 1.00 17.20 17 PHE B C 1
ATOM 836 O O . PHE B 1 19 ? 3.458 10.728 27.337 1.00 17.11 17 PHE B O 1
ATOM 844 N N . HIS B 1 20 ? 5.232 9.341 27.266 1.00 15.94 18 HIS B N 1
ATOM 845 C CA . HIS B 1 20 ? 4.640 8.355 28.171 1.00 16.76 18 HIS B CA 1
ATOM 846 C C . HIS B 1 20 ? 4.424 8.910 29.574 1.00 19.30 18 HIS B C 1
ATOM 847 O O . HIS B 1 20 ? 3.457 8.516 30.255 1.00 24.03 18 HIS B O 1
ATOM 854 N N . LYS B 1 21 ? 5.293 9.808 30.043 1.00 19.13 19 LYS B N 1
ATOM 855 C CA . LYS B 1 21 ? 5.112 10.372 31.380 1.00 21.76 19 LYS B CA 1
ATOM 856 C C . LYS B 1 21 ? 3.772 11.082 31.493 1.00 18.52 19 LYS B C 1
ATOM 857 O O . LYS B 1 21 ? 3.142 11.089 32.561 1.00 24.69 19 LYS B O 1
ATOM 863 N N . TYR B 1 22 ? 3.339 11.708 30.407 1.00 20.33 20 TYR B N 1
ATOM 864 C CA . TYR B 1 22 ? 2.040 12.365 30.410 1.00 19.95 20 TYR B CA 1
ATOM 865 C C . TYR B 1 22 ? 0.925 11.432 29.927 1.00 26.74 20 TYR B C 1
ATOM 866 O O . TYR B 1 22 ? -0.230 11.609 30.329 1.00 39.04 20 TYR B O 1
ATOM 875 N N . SER B 1 23 ? 1.239 10.428 29.086 1.00 25.91 21 SER B N 1
ATOM 876 C CA . SER B 1 23 ? 0.214 9.548 28.514 1.00 31.70 21 SER B CA 1
ATOM 877 C C . SER B 1 23 ? -0.011 8.273 29.311 1.00 34.98 21 SER B C 1
ATOM 878 O O . SER B 1 23 ? -1.039 7.612 29.114 1.00 39.65 21 SER B O 1
ATOM 881 N N . GLY B 1 24 ? 0.930 7.892 30.171 1.00 62.09 22 GLY B N 1
ATOM 882 C CA . GLY B 1 24 ? 0.816 6.706 30.991 1.00 64.35 22 GLY B CA 1
ATOM 883 C C . GLY B 1 24 ? 0.009 6.877 32.255 1.00 72.66 22 GLY B C 1
ATOM 884 O O . GLY B 1 24 ? 0.005 5.984 33.105 1.00 75.87 22 GLY B O 1
ATOM 885 N N . LYS B 1 25 ? -0.677 8.007 32.411 1.00 76.29 23 LYS B N 1
ATOM 886 C CA . LYS B 1 25 ? -1.526 8.207 33.576 1.00 83.35 23 LYS B CA 1
ATOM 887 C C . LYS B 1 25 ? -2.922 7.626 33.378 1.00 83.27 23 LYS B C 1
ATOM 888 O O . LYS B 1 25 ? -3.506 7.082 34.324 1.00 88.02 23 LYS B O 1
ATOM 894 N N . GLU B 1 26 ? -3.468 7.725 32.165 1.00 78.26 24 GLU B N 1
ATOM 895 C CA . GLU B 1 26 ? -4.817 7.259 31.877 1.00 81.64 24 GLU B CA 1
ATOM 896 C C . GLU B 1 26 ? -4.881 6.705 30.463 1.00 71.80 24 GLU B C 1
ATOM 897 O O . GLU B 1 26 ? -4.077 7.064 29.600 1.00 66.44 24 GLU B O 1
ATOM 903 N N . GLY B 1 27 ? -5.865 5.834 30.238 1.00 71.67 25 GLY B N 1
ATOM 904 C CA . GLY B 1 27 ? -6.218 5.289 28.940 1.00 66.17 25 GLY B CA 1
ATOM 905 C C . GLY B 1 27 ? -5.041 4.693 28.191 1.00 54.98 25 GLY B C 1
ATOM 906 O O . GLY B 1 27 ? -4.125 4.091 28.764 1.00 54.45 25 GLY B O 1
ATOM 907 N N . ASP B 1 28 ? -5.072 4.878 26.874 1.00 50.08 26 ASP B N 1
ATOM 908 C CA . ASP B 1 28 ? -4.099 4.265 25.980 1.00 44.20 26 ASP B CA 1
ATOM 909 C C . ASP B 1 28 ? -2.756 4.975 26.113 1.00 41.17 26 ASP B C 1
ATOM 910 O O . ASP B 1 28 ? -2.682 6.199 26.019 1.00 41.03 26 ASP B O 1
ATOM 915 N N . LYS B 1 29 ? -1.685 4.208 26.332 1.00 39.19 27 LYS B N 1
ATOM 916 C CA . LYS B 1 29 ? -0.372 4.841 26.432 1.00 36.56 27 LYS B CA 1
ATOM 917 C C . LYS B 1 29 ? 0.073 5.453 25.112 1.00 31.83 27 LYS B C 1
ATOM 918 O O . LYS B 1 29 ? 0.978 6.294 25.107 1.00 30.41 27 LYS B O 1
ATOM 924 N N . LEU B 1 30 ? -0.538 5.061 24.001 1.00 29.93 28 LEU B N 1
ATOM 925 C CA . LEU B 1 30 ? -0.148 5.556 22.689 1.00 29.84 28 LEU B CA 1
ATOM 926 C C . LEU B 1 30 ? -0.824 6.859 22.310 1.00 30.53 28 LEU B C 1
ATOM 927 O O . LEU B 1 30 ? 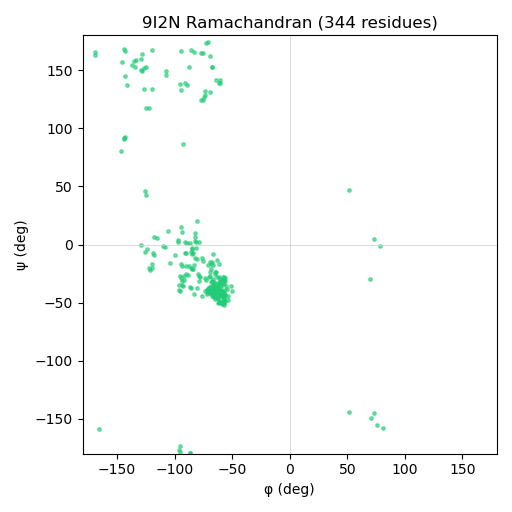-0.588 7.375 21.211 1.00 26.35 28 LEU B O 1
ATOM 932 N N . THR B 1 31 ? -1.654 7.416 23.180 1.00 22.75 29 THR B N 1
ATOM 933 C CA . THR B 1 31 ? -2.238 8.720 22.908 1.00 23.45 29 THR B CA 1
ATOM 934 C C . THR B 1 31 ? -2.180 9.600 24.141 1.00 22.94 29 THR B C 1
ATOM 935 O O . THR B 1 31 ? -2.107 9.143 25.288 1.00 25.53 29 THR B O 1
ATOM 939 N N . LEU B 1 32 ? -2.246 10.888 23.865 1.00 17.41 30 LEU B N 1
ATOM 940 C CA . LEU B 1 32 ? -2.146 11.926 24.863 1.00 15.90 30 LEU B CA 1
ATOM 941 C C . LEU B 1 32 ? -3.376 12.801 24.668 1.00 13.92 30 LEU B C 1
ATOM 942 O O . LEU B 1 32 ? -3.686 13.172 23.534 1.00 18.53 30 LEU B O 1
ATOM 947 N N . SER B 1 33 ? -4.064 13.145 25.751 1.00 12.98 31 SER B N 1
ATOM 948 C CA . SER B 1 33 ? -5.105 14.152 25.599 1.00 13.88 31 SER B CA 1
ATOM 949 C C . SER B 1 33 ? -4.472 15.502 25.275 1.00 15.52 31 SER B C 1
ATOM 950 O O . SER B 1 33 ? -3.327 15.789 25.639 1.00 12.63 31 SER B O 1
ATOM 953 N N . LYS B 1 34 ? -5.228 16.341 24.574 1.00 13.60 32 LYS B N 1
ATOM 954 C CA . LYS B 1 34 ? -4.681 17.642 24.223 1.00 10.90 32 LYS B CA 1
ATOM 955 C C . LYS B 1 34 ? -4.462 18.502 25.457 1.00 13.63 32 LYS B C 1
ATOM 956 O O . LYS B 1 34 ? -3.556 19.339 25.457 1.00 13.28 32 LYS B O 1
ATOM 962 N N . GLY B 1 35 ? -5.269 18.323 26.513 1.00 13.02 33 GLY B N 1
ATOM 963 C CA . GLY B 1 35 ? -5.005 19.045 27.746 1.00 13.69 33 GLY B CA 1
ATOM 964 C C . GLY B 1 35 ? -3.706 18.601 28.388 1.00 13.12 33 GLY B C 1
ATOM 965 O O . GLY B 1 35 ? -2.976 19.416 28.955 1.00 14.71 33 GLY B O 1
ATOM 966 N N . GLU B 1 36 ? -3.423 17.303 28.352 1.00 12.96 34 GLU B N 1
ATOM 967 C CA A GLU B 1 36 ? -2.138 16.818 28.856 0.58 14.06 34 GLU B CA 1
ATOM 968 C CA B GLU B 1 36 ? -2.139 16.844 28.872 0.42 14.01 34 GLU B CA 1
ATOM 969 C C . GLU B 1 36 ? -0.997 17.344 28.000 1.00 12.20 34 GLU B C 1
ATOM 970 O O . GLU B 1 36 ? 0.065 17.706 28.518 1.00 12.39 34 GLU B O 1
ATOM 981 N N . LEU B 1 37 ? -1.197 17.369 26.686 1.00 11.87 35 LEU B N 1
ATOM 982 C CA . LEU B 1 37 ? -0.173 17.887 25.784 1.00 10.71 35 LEU B CA 1
ATOM 983 C C . LEU B 1 37 ? 0.128 19.345 26.090 1.00 11.69 35 LEU B C 1
ATOM 984 O O . LEU B 1 37 ? 1.300 19.762 26.059 1.00 10.92 35 LEU B O 1
ATOM 989 N N . LYS B 1 38 ? -0.903 20.138 26.366 1.00 12.81 36 LYS B N 1
ATOM 990 C CA . LYS B 1 38 ? -0.689 21.534 26.739 1.00 11.65 36 LYS B CA 1
ATOM 991 C C . LYS B 1 38 ? 0.230 21.630 27.959 1.00 11.92 36 LYS B C 1
ATOM 992 O O . LYS B 1 38 ? 1.157 22.452 27.983 1.00 12.42 36 LYS B O 1
ATOM 998 N N . GLU B 1 39 ? -0.009 20.802 28.975 1.00 13.15 37 GLU B N 1
ATOM 999 C CA . GLU B 1 39 ? 0.843 20.830 30.162 1.00 12.07 37 GLU B CA 1
ATOM 1000 C C . GLU B 1 39 ? 2.262 20.428 29.810 1.00 11.74 37 GLU B C 1
ATOM 1001 O O . GLU B 1 39 ? 3.219 21.056 30.275 1.00 13.13 37 GLU B O 1
ATOM 1007 N N . LEU B 1 40 ? 2.412 19.404 28.967 1.00 11.81 38 LEU B N 1
ATOM 1008 C CA . LEU B 1 40 ? 3.749 18.964 28.571 1.00 11.22 38 LEU B CA 1
ATOM 1009 C C . LEU B 1 40 ? 4.482 20.088 27.837 1.00 10.75 38 LEU B C 1
ATOM 1010 O O . LEU B 1 40 ? 5.656 20.377 28.128 1.00 11.85 38 LEU B O 1
ATOM 1015 N N . LEU B 1 41 ? 3.834 20.699 26.857 1.00 11.08 39 LEU B N 1
ATOM 1016 C CA . LEU B 1 41 ? 4.528 21.717 26.067 1.00 10.93 39 LEU B CA 1
ATOM 1017 C C . LEU B 1 41 ? 4.906 22.897 26.947 1.00 11.68 39 LEU B C 1
ATOM 1018 O O . LEU B 1 41 ? 6.019 23.441 26.838 1.00 11.17 39 LEU B O 1
ATOM 1023 N N . SER B 1 42 ? 4.007 23.320 27.833 1.00 10.63 40 SER B N 1
ATOM 1024 C CA . SER B 1 42 ? 4.331 24.450 28.699 1.00 10.73 40 SER B CA 1
ATOM 1025 C C . SER B 1 42 ? 5.515 24.136 29.599 1.00 11.90 40 SER B C 1
ATOM 1026 O O . SER B 1 42 ? 6.413 24.980 29.773 1.00 12.94 40 SER B O 1
ATOM 1029 N N . ALA B 1 43 ? 5.559 22.923 30.175 1.00 13.49 41 ALA B N 1
ATOM 1030 C CA . ALA B 1 43 ? 6.633 22.575 31.100 1.00 12.84 41 ALA B CA 1
ATOM 1031 C C . ALA B 1 43 ? 7.939 22.342 30.364 1.00 12.09 41 ALA B C 1
ATOM 1032 O O . ALA B 1 43 ? 8.998 22.765 30.833 1.00 15.04 41 ALA B O 1
ATOM 1034 N N . GLU B 1 44 ? 7.873 21.695 29.200 1.00 12.11 42 GLU B N 1
ATOM 1035 C CA . GLU B 1 44 ? 9.097 21.283 28.506 1.00 11.80 42 GLU B CA 1
ATOM 1036 C C . GLU B 1 44 ? 9.641 22.343 27.571 1.00 11.65 42 GLU B C 1
ATOM 1037 O O . GLU B 1 44 ? 10.848 22.328 27.289 1.00 13.67 42 GLU B O 1
ATOM 1043 N N . LEU B 1 45 ? 8.791 23.227 27.060 1.00 11.00 43 LEU B N 1
ATOM 1044 C CA . LEU B 1 45 ? 9.222 24.247 26.108 1.00 11.36 43 LEU B CA 1
ATOM 1045 C C . LEU B 1 45 ? 8.903 25.670 26.528 1.00 12.21 43 LEU B C 1
ATOM 1046 O O . LEU B 1 45 ? 9.343 26.609 25.841 1.00 12.84 43 LEU B O 1
ATOM 1051 N N . GLY B 1 46 ? 8.205 25.863 27.657 1.00 12.17 44 GLY B N 1
ATOM 1052 C CA . GLY B 1 46 ? 7.737 27.182 28.032 1.00 12.19 44 GLY B CA 1
ATOM 1053 C C . GLY B 1 46 ? 8.825 28.216 28.157 1.00 13.58 44 GLY B C 1
ATOM 1054 O O . GLY B 1 46 ? 8.595 29.388 27.866 1.00 13.84 44 GLY B O 1
ATOM 1055 N N . ASP B 1 47 ? 10.031 27.799 28.543 1.00 14.01 45 ASP B N 1
ATOM 1056 C CA . ASP B 1 47 ? 11.076 28.782 28.772 1.00 16.44 45 ASP B CA 1
ATOM 1057 C C . ASP B 1 47 ? 11.776 29.211 27.490 1.00 17.24 45 ASP B C 1
ATOM 1058 O O . ASP B 1 47 ? 12.693 30.035 27.551 1.00 19.46 45 ASP B O 1
ATOM 1063 N N . ILE B 1 48 ? 11.341 28.713 26.327 1.00 14.35 46 ILE B N 1
ATOM 1064 C CA . ILE B 1 48 ? 11.783 29.254 25.040 1.00 13.15 46 ILE B CA 1
ATOM 1065 C C . ILE B 1 48 ? 10.688 30.003 24.294 1.00 13.68 46 ILE B C 1
ATOM 1066 O O . ILE B 1 48 ? 10.960 30.553 23.215 1.00 14.63 46 ILE B O 1
ATOM 1071 N N . PHE B 1 49 ? 9.467 30.081 24.849 1.00 13.48 47 PHE B N 1
ATOM 1072 C CA . PHE B 1 49 ? 8.382 30.733 24.119 1.00 14.13 47 PHE B CA 1
ATOM 1073 C C . PHE B 1 49 ? 8.650 32.222 23.877 1.00 16.61 47 PHE B C 1
ATOM 1074 O O . PHE B 1 49 ? 8.121 32.788 22.918 1.00 16.27 47 PHE B O 1
ATOM 1082 N N . GLY B 1 50 ? 9.427 32.887 24.741 1.00 15.81 48 GLY B N 1
ATOM 1083 C CA . GLY B 1 50 ? 9.775 34.287 24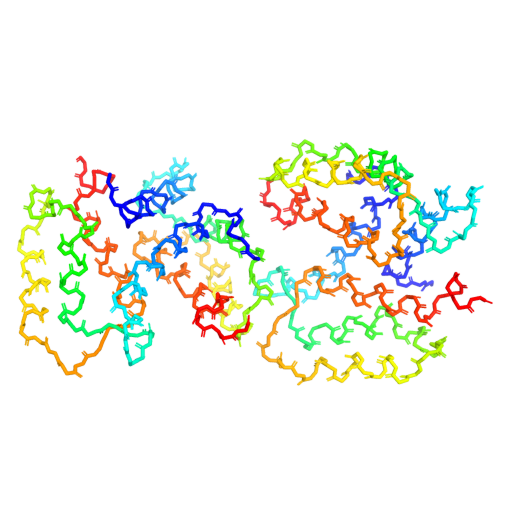.533 1.00 18.91 48 GLY B CA 1
ATOM 1084 C C . GLY B 1 50 ? 10.667 34.543 23.336 1.00 20.48 48 GLY B C 1
ATOM 1085 O O . GLY B 1 50 ? 10.886 35.703 22.987 1.00 24.69 48 GLY B O 1
ATOM 1086 N N . LYS B 1 51 ? 11.170 33.492 22.701 1.00 16.93 49 LYS B N 1
ATOM 1087 C CA . LYS B 1 51 ? 12.010 33.621 21.526 1.00 18.28 49 LYS B CA 1
ATOM 1088 C C . LYS B 1 51 ? 11.239 33.444 20.218 1.00 19.00 49 LYS B C 1
ATOM 1089 O O . LYS B 1 51 ? 11.848 33.546 19.141 1.00 22.08 49 LYS B O 1
ATOM 1095 N N . THR B 1 52 ? 9.927 33.237 20.270 1.00 16.07 50 THR B N 1
ATOM 1096 C CA . THR B 1 52 ? 9.181 32.944 19.050 1.00 14.59 50 THR B CA 1
ATOM 1097 C C . THR B 1 52 ? 9.262 34.084 18.035 1.00 16.21 50 THR B C 1
ATOM 1098 O O . THR B 1 52 ? 9.186 35.265 18.385 1.00 20.33 50 THR B O 1
ATOM 1102 N N . THR B 1 53 ? 9.418 33.701 16.765 1.00 18.26 51 THR B N 1
ATOM 1103 C CA . THR B 1 53 ? 9.328 34.643 15.654 1.00 21.13 51 THR B CA 1
ATOM 1104 C C . THR B 1 53 ? 7.894 34.942 15.267 1.00 20.48 51 THR B C 1
ATOM 1105 O O . THR B 1 53 ? 7.656 35.883 14.494 1.00 26.06 51 THR B O 1
ATOM 1109 N N . ASP B 1 54 ? 6.943 34.166 15.764 1.00 18.67 52 ASP B N 1
ATOM 1110 C CA . ASP B 1 54 ? 5.549 34.298 15.352 1.00 21.05 52 ASP B CA 1
ATOM 1111 C C . ASP B 1 54 ? 4.708 34.013 16.596 1.00 18.66 52 ASP B C 1
ATOM 1112 O O . ASP B 1 54 ? 4.360 32.861 16.871 1.00 18.07 52 ASP B O 1
ATOM 1117 N N . LYS B 1 55 ? 4.377 35.079 17.336 1.00 20.98 53 LYS B N 1
ATOM 1118 C CA . LYS B 1 55 ? 3.563 34.917 18.534 1.00 19.51 53 LYS B CA 1
ATOM 1119 C C . LYS B 1 55 ? 2.176 34.402 18.181 1.00 18.54 53 LYS B C 1
ATOM 1120 O O . LYS B 1 55 ? 1.601 33.594 18.917 1.00 18.79 53 LYS B O 1
ATOM 1126 N N . ALA B 1 56 ? 1.617 34.864 17.059 1.00 21.59 54 ALA B N 1
ATOM 1127 C CA . ALA B 1 56 ? 0.292 34.394 16.671 1.00 21.48 54 ALA B CA 1
ATOM 1128 C C . ALA B 1 56 ? 0.300 32.899 16.396 1.00 18.71 54 ALA B C 1
ATOM 1129 O O . ALA B 1 56 ? -0.651 32.196 16.739 1.00 20.64 54 ALA B O 1
ATOM 1131 N N . ALA B 1 57 ? 1.371 32.392 15.787 1.00 21.04 55 ALA B N 1
ATOM 1132 C CA . ALA B 1 57 ? 1.445 30.959 15.522 1.00 19.01 55 ALA B CA 1
ATOM 1133 C C . ALA B 1 57 ? 1.536 30.164 16.820 1.00 19.75 55 ALA B C 1
ATOM 1134 O O . ALA B 1 57 ? 0.874 29.130 16.984 1.00 19.70 55 ALA B O 1
ATOM 1136 N N . LEU B 1 58 ? 2.316 30.656 17.773 1.00 17.41 56 LEU B N 1
ATOM 1137 C CA . LEU B 1 58 ? 2.391 29.999 19.072 1.00 17.16 56 LEU B CA 1
ATOM 1138 C C . LEU B 1 58 ? 1.043 30.030 19.760 1.00 17.09 56 LEU B C 1
ATOM 1139 O O . LEU B 1 58 ? 0.606 29.027 20.342 1.00 16.38 56 LEU B O 1
ATOM 1144 N N . ASP B 1 59 ? 0.355 31.174 19.700 1.00 15.23 57 ASP B N 1
ATOM 1145 C CA . ASP B 1 59 ? -0.940 31.298 20.361 1.00 15.98 57 ASP B CA 1
ATOM 1146 C C . ASP B 1 59 ? -1.966 30.358 19.748 1.00 17.51 57 ASP B C 1
ATOM 1147 O O . ASP B 1 59 ? -2.805 29.808 20.463 1.00 19.10 57 ASP B O 1
ATOM 1152 N N . LYS B 1 60 ? -1.917 30.176 18.418 1.00 17.71 58 LYS B N 1
ATOM 1153 C CA A LYS B 1 60 ? -2.873 29.297 17.748 0.65 17.61 58 LYS B CA 1
ATOM 1154 C CA B LYS B 1 60 ? -2.873 29.299 17.749 0.35 18.35 58 LYS B CA 1
ATOM 1155 C C . LYS B 1 60 ? -2.765 27.868 18.258 1.00 16.24 58 LYS B C 1
ATOM 1156 O O . LYS B 1 60 ? -3.790 27.188 18.445 1.00 17.29 58 LYS B O 1
ATOM 1167 N N . ILE B 1 61 ? -1.542 27.389 18.484 1.00 16.27 59 ILE B N 1
ATOM 1168 C CA . ILE B 1 61 ? -1.358 26.044 19.020 1.00 13.95 59 ILE B CA 1
ATOM 1169 C C . ILE B 1 61 ? -2.112 25.899 20.334 1.00 15.17 59 ILE B C 1
ATOM 1170 O O . ILE B 1 61 ? -2.880 24.952 20.537 1.00 15.78 59 ILE B O 1
ATOM 1175 N N . PHE B 1 62 ? -1.937 26.867 21.233 1.00 13.48 60 PHE B N 1
ATOM 1176 C CA . PHE B 1 62 ? -2.571 26.786 22.546 1.00 13.41 60 PHE B CA 1
ATOM 1177 C C . PHE B 1 62 ? -4.083 26.999 22.479 1.00 14.58 60 PHE B C 1
ATOM 1178 O O . PHE B 1 62 ? -4.828 26.356 23.231 1.00 16.04 60 PHE B O 1
ATOM 1186 N N . LYS B 1 63 ? -4.554 27.898 21.606 1.00 14.70 61 LYS B N 1
ATOM 1187 C CA . LYS B 1 63 ? -5.990 28.067 21.422 1.00 16.58 61 LYS B CA 1
ATOM 1188 C C . LYS B 1 63 ? -6.637 26.756 20.987 1.00 15.44 61 LYS B C 1
ATOM 1189 O O . LYS B 1 63 ? -7.711 26.386 21.484 1.00 16.44 61 LYS B O 1
ATOM 1195 N N . ASP B 1 64 ? -5.970 26.019 20.100 1.00 16.70 62 ASP B N 1
ATOM 1196 C CA . ASP B 1 64 ? -6.511 24.748 19.618 1.00 18.31 62 ASP B CA 1
ATOM 1197 C C . ASP B 1 64 ? -6.494 23.691 20.714 1.00 18.18 62 ASP B C 1
ATOM 1198 O O . ASP B 1 64 ? -7.463 22.931 20.871 1.00 22.66 62 ASP B O 1
ATOM 1203 N N . LEU B 1 65 ? -5.428 23.654 21.517 1.00 14.00 63 LEU B N 1
ATOM 1204 C CA . LEU B 1 65 ? -5.381 22.708 22.631 1.00 14.18 63 LEU B CA 1
ATOM 1205 C C . LEU B 1 65 ? -6.467 23.000 23.653 1.00 14.35 63 LEU B C 1
ATOM 1206 O O . LEU B 1 65 ? -7.077 22.073 24.192 1.00 19.06 63 LEU B O 1
ATOM 1211 N N . ASP B 1 66 ? -6.740 24.285 23.932 1.00 14.96 64 ASP B N 1
ATOM 1212 C CA . ASP B 1 66 ? -7.798 24.621 24.896 1.00 13.13 64 ASP B CA 1
ATOM 1213 C C . ASP B 1 66 ? -9.183 24.279 24.369 1.00 18.82 64 ASP B C 1
ATOM 1214 O O . ASP B 1 66 ? -10.054 23.828 25.131 1.00 20.71 64 ASP B O 1
ATOM 1219 N N . ALA B 1 67 ? -9.410 24.493 23.077 1.00 16.18 65 ALA B N 1
ATOM 1220 C CA . ALA B 1 67 ? -10.741 24.238 22.530 1.00 17.42 65 ALA B CA 1
ATOM 1221 C C . ALA B 1 67 ? -11.083 22.755 22.526 1.00 15.30 65 ALA B C 1
ATOM 1222 O O . ALA B 1 67 ? -12.257 22.392 22.687 1.00 17.27 65 ALA B O 1
ATOM 1224 N N . ASN B 1 68 ? -10.087 21.877 22.356 1.00 16.94 66 ASN B N 1
ATOM 1225 C CA . ASN B 1 68 ? -10.334 20.441 22.216 1.00 16.48 66 ASN B CA 1
ATOM 1226 C C . ASN B 1 68 ? -9.514 19.678 23.244 1.00 13.62 66 ASN B C 1
ATOM 1227 O O . ASN B 1 68 ? -8.896 18.665 22.938 1.00 14.13 66 ASN B O 1
ATOM 1232 N N . ALA B 1 69 ? -9.524 20.152 24.494 1.00 13.44 67 ALA B N 1
ATOM 1233 C CA . ALA B 1 69 ? -8.672 19.564 25.537 1.00 13.32 67 ALA B CA 1
ATOM 1234 C C . ALA B 1 69 ? -8.933 18.071 25.750 1.00 13.59 67 ALA B C 1
ATOM 1235 O O . ALA B 1 69 ? -8.023 17.326 26.130 1.00 14.23 67 ALA B O 1
ATOM 1237 N N . ASP B 1 70 ? -10.144 17.593 25.475 1.00 14.24 68 ASP B N 1
ATOM 1238 C CA . ASP B 1 70 ? -10.458 16.192 25.694 1.00 17.08 68 ASP B CA 1
ATOM 1239 C C . ASP B 1 70 ? -10.183 15.320 24.477 1.00 15.99 68 ASP B C 1
ATOM 1240 O O . ASP B 1 70 ? -10.248 14.085 24.578 1.00 21.70 68 ASP B O 1
ATOM 1245 N N . GLY B 1 71 ? -9.841 15.920 23.342 1.00 15.61 69 GLY B N 1
ATOM 1246 C CA . GLY B 1 71 ? -9.392 15.159 22.202 1.00 15.26 69 GLY B CA 1
ATOM 1247 C C . GLY B 1 71 ? -8.007 14.624 22.430 1.00 14.69 69 GLY B C 1
ATOM 1248 O O . GLY B 1 71 ? -7.333 14.962 23.399 1.00 18.48 69 GLY B O 1
ATOM 1249 N N . SER B 1 72 ? -7.553 13.798 21.507 1.00 16.15 70 SER B N 1
ATOM 1250 C CA . SER B 1 72 ? -6.266 13.150 21.716 1.00 20.40 70 SER B CA 1
ATOM 1251 C C . SER B 1 72 ? -5.350 13.308 20.513 1.00 19.84 70 SER B C 1
ATOM 1252 O O . SER B 1 72 ? -5.788 13.563 19.389 1.00 20.28 70 SER B O 1
ATOM 1255 N N . VAL B 1 73 ? -4.047 13.134 20.773 1.00 16.08 71 VAL B N 1
ATOM 1256 C CA . VAL B 1 73 ? -3.026 13.132 19.731 1.00 17.34 71 VAL B CA 1
ATOM 1257 C C . VAL B 1 73 ? -2.207 11.861 19.852 1.00 18.61 71 VAL B C 1
ATOM 1258 O O . VAL B 1 73 ? -2.069 11.283 20.937 1.00 17.79 71 VAL B O 1
ATOM 1262 N N . ASP B 1 74 ? -1.667 11.427 18.722 1.00 15.91 72 ASP B N 1
ATOM 1263 C CA . ASP B 1 74 ? -0.730 10.311 18.716 1.00 16.97 72 ASP B CA 1
ATOM 1264 C C . ASP B 1 74 ? 0.707 10.839 18.734 1.00 16.08 72 ASP B C 1
ATOM 1265 O O . ASP B 1 74 ? 0.961 12.040 18.812 1.00 14.66 72 ASP B O 1
ATOM 1270 N N . PHE B 1 75 ? 1.670 9.916 18.672 1.00 17.15 73 PHE B N 1
ATOM 1271 C CA . PHE B 1 75 ? 3.067 10.326 18.800 1.00 16.54 73 PHE B CA 1
ATOM 1272 C C . PHE B 1 75 ? 3.499 11.208 17.630 1.00 15.70 73 PHE B C 1
ATOM 1273 O O . PHE B 1 75 ? 4.303 12.130 17.798 1.00 15.15 73 PHE B O 1
ATOM 1281 N N . GLN B 1 76 ? 3.010 10.909 16.433 1.00 18.61 74 GLN B N 1
ATOM 1282 C CA . GLN B 1 76 ? 3.380 11.706 15.269 1.00 20.54 74 GLN B CA 1
ATOM 1283 C C . GLN B 1 76 ? 2.890 13.142 15.410 1.00 16.06 74 GLN B C 1
ATOM 1284 O O . GLN B 1 76 ? 3.628 14.089 15.109 1.00 16.43 74 GLN B O 1
ATOM 1290 N N . GLU B 1 77 ? 1.647 13.329 15.869 1.00 17.76 75 GLU B N 1
ATOM 1291 C CA . GLU B 1 77 ? 1.088 14.664 16.041 1.00 15.95 75 GLU B CA 1
ATOM 1292 C C . GLU B 1 77 ? 1.837 15.424 17.126 1.00 16.92 75 GLU B C 1
ATOM 1293 O O . GLU B 1 77 ? 2.106 16.628 16.991 1.00 17.06 75 GLU B O 1
ATOM 1299 N N . TYR B 1 78 ? 2.208 14.720 18.197 1.00 13.55 76 TYR B N 1
ATOM 1300 C CA . TYR B 1 78 ? 3.014 15.279 19.278 1.00 11.61 76 TYR B CA 1
ATOM 1301 C C . TYR B 1 78 ? 4.374 15.754 18.781 1.00 12.95 76 TYR B C 1
ATOM 1302 O O . TYR B 1 78 ? 4.766 16.891 19.055 1.00 12.03 76 TYR B O 1
ATOM 1311 N N . ILE B 1 79 ? 5.105 14.909 18.028 1.00 13.17 77 ILE B N 1
ATOM 1312 C CA A ILE B 1 79 ? 6.430 15.351 17.632 0.54 12.79 77 ILE B CA 1
ATOM 1313 C CA B ILE B 1 79 ? 6.437 15.279 17.525 0.46 13.49 77 ILE B CA 1
ATOM 1314 C C . ILE B 1 79 ? 6.338 16.473 16.599 1.00 14.70 77 ILE B C 1
ATOM 1315 O O . ILE B 1 79 ? 7.188 17.379 16.607 1.00 14.36 77 ILE B O 1
ATOM 1324 N N . THR B 1 80 ? 5.297 16.483 15.762 1.00 15.54 78 THR B N 1
ATOM 1325 C CA . THR B 1 80 ? 5.115 17.579 14.810 1.00 15.94 78 THR B CA 1
ATOM 1326 C C . THR B 1 80 ? 4.956 18.903 15.539 1.00 14.36 78 THR B C 1
ATOM 1327 O O . THR B 1 80 ? 5.548 19.921 15.147 1.00 14.89 78 THR B O 1
ATOM 1331 N N A LEU B 1 81 ? 4.161 18.928 16.614 0.59 13.01 79 LEU B N 1
ATOM 1332 N N B LEU B 1 81 ? 4.170 18.901 16.609 0.41 13.04 79 LEU B N 1
ATOM 1333 C CA A LEU B 1 81 ? 3.970 20.179 17.344 0.59 12.04 79 LEU B CA 1
ATOM 1334 C CA B LEU B 1 81 ? 3.941 20.119 17.363 0.41 12.24 79 LEU B CA 1
ATOM 1335 C C A LEU B 1 81 ? 5.241 20.607 18.055 0.59 11.40 79 LEU B C 1
ATOM 1336 C C B LEU B 1 81 ? 5.215 20.585 18.051 0.41 11.53 79 LEU B C 1
ATOM 1337 O O A LEU B 1 81 ? 5.554 21.803 18.095 0.59 13.46 79 LEU B O 1
ATOM 1338 O O B LEU B 1 81 ? 5.520 21.783 18.044 0.41 13.04 79 LEU B O 1
ATOM 1347 N N . ILE B 1 82 ? 5.977 19.651 18.643 1.00 11.76 80 ILE B N 1
ATOM 1348 C CA . ILE B 1 82 ? 7.253 20.011 19.257 1.00 10.81 80 ILE B CA 1
ATOM 1349 C C . ILE B 1 82 ? 8.191 20.578 18.211 1.00 11.27 80 ILE B C 1
ATOM 1350 O O . ILE B 1 82 ? 8.881 21.572 18.455 1.00 10.71 80 ILE B O 1
ATOM 1355 N N . ALA B 1 83 ? 8.233 19.955 17.016 1.00 11.50 81 ALA B N 1
ATOM 1356 C CA . ALA B 1 83 ? 9.094 20.485 15.962 1.00 11.64 81 ALA B CA 1
ATOM 1357 C C . ALA B 1 83 ? 8.642 21.862 15.510 1.00 12.22 81 ALA B C 1
ATOM 1358 O O . ALA B 1 83 ? 9.474 22.741 15.255 1.00 12.79 81 ALA B O 1
ATOM 1360 N N . CYS B 1 84 ? 7.324 22.084 15.433 1.00 13.07 82 CYS B N 1
ATOM 1361 C CA A CYS B 1 84 ? 6.800 23.396 15.063 0.43 14.42 82 CYS B CA 1
ATOM 1362 C CA B CYS B 1 84 ? 6.806 23.390 15.058 0.57 14.27 82 CYS B CA 1
ATOM 1363 C C . CYS B 1 84 ? 7.293 24.474 16.013 1.00 13.21 82 CYS B C 1
ATOM 1364 O O . CYS B 1 84 ? 7.804 25.513 15.580 1.00 13.88 82 CYS B O 1
ATOM 1369 N N . ILE B 1 85 ? 7.123 24.250 17.315 1.00 12.11 83 ILE B N 1
ATOM 1370 C CA . ILE B 1 85 ? 7.535 25.234 18.310 1.00 12.56 83 ILE B CA 1
ATOM 1371 C C . ILE B 1 85 ? 9.041 25.430 18.268 1.00 11.15 83 ILE B C 1
ATOM 1372 O O . ILE B 1 85 ? 9.538 26.566 18.356 1.00 12.12 83 ILE B O 1
ATOM 1377 N N . THR B 1 86 ? 9.792 24.325 18.126 1.00 10.96 84 THR B N 1
ATOM 1378 C CA . THR B 1 86 ? 11.243 24.426 18.016 1.00 11.81 84 THR B CA 1
ATOM 1379 C C . THR B 1 86 ? 11.647 25.296 16.830 1.00 10.74 84 THR B C 1
ATOM 1380 O O . THR B 1 86 ? 12.579 26.114 16.944 1.00 11.22 84 THR B O 1
ATOM 1384 N N . MET B 1 87 ? 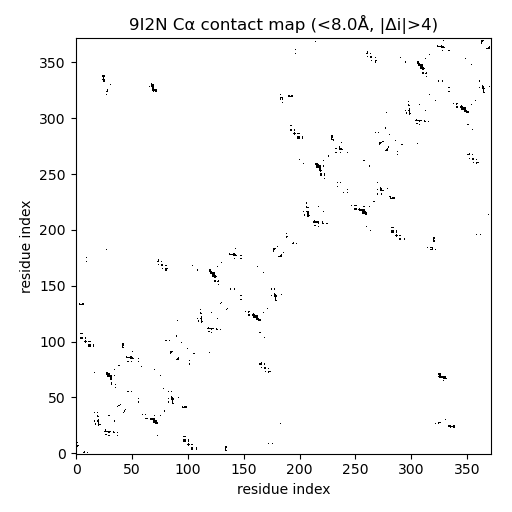10.999 25.118 15.677 1.00 10.10 85 MET B N 1
ATOM 1385 C CA . MET B 1 87 ? 11.305 25.936 14.506 1.00 10.83 85 MET B CA 1
ATOM 1386 C C . MET B 1 87 ? 10.891 27.399 14.660 1.00 14.04 85 MET B C 1
ATOM 1387 O O . MET B 1 87 ? 11.422 28.256 13.952 1.00 16.55 85 MET B O 1
ATOM 1392 N N . LEU B 1 88 ? 9.964 27.704 15.571 1.00 11.77 86 LEU B N 1
ATOM 1393 C CA . LEU B 1 88 ? 9.605 29.089 15.821 1.00 12.64 86 LEU B CA 1
ATOM 1394 C C . LEU B 1 88 ? 10.522 29.751 16.829 1.00 12.59 86 LEU B C 1
ATOM 1395 O O . LEU B 1 88 ? 10.578 30.982 16.864 1.00 14.30 86 LEU B O 1
ATOM 1400 N N . CYS B 1 89 ? 11.231 28.963 17.661 1.00 12.22 87 CYS B N 1
ATOM 1401 C CA . CYS B 1 89 ? 11.915 29.520 18.822 1.00 12.59 87 CYS B CA 1
ATOM 1402 C C . CYS B 1 89 ? 13.419 29.280 18.853 1.00 14.51 87 CYS B C 1
ATOM 1403 O O . CYS B 1 89 ? 14.139 30.040 19.518 1.00 20.75 87 CYS B O 1
ATOM 1406 N N . ASN B 1 90 ? 13.919 28.289 18.148 1.00 11.38 88 ASN B N 1
ATOM 1407 C CA . ASN B 1 90 ? 15.326 27.922 18.254 1.00 11.79 88 ASN B CA 1
ATOM 1408 C C . ASN B 1 90 ? 16.143 28.716 17.242 1.00 11.95 88 ASN B C 1
ATOM 1409 O O . ASN B 1 90 ? 15.749 28.849 16.081 1.00 12.68 88 ASN B O 1
ATOM 1414 N N . GLU B 1 91 ? 17.313 29.207 17.698 1.00 13.36 89 GLU B N 1
ATOM 1415 C CA . GLU B 1 91 ? 18.170 30.080 16.892 1.00 13.90 89 GLU B CA 1
ATOM 1416 C C . GLU B 1 91 ? 18.564 29.466 15.548 1.00 13.38 89 GLU B C 1
ATOM 1417 O O . GLU B 1 91 ? 18.783 30.206 14.573 1.00 14.27 89 GLU B O 1
ATOM 1423 N N . PHE B 1 92 ? 18.690 28.132 15.468 1.00 12.56 90 PHE B N 1
ATOM 1424 C CA . PHE B 1 92 ? 19.072 27.487 14.216 1.00 10.87 90 PHE B CA 1
ATOM 1425 C C . PHE B 1 92 ? 18.119 27.887 13.104 1.00 12.16 90 PHE B C 1
ATOM 1426 O O . PHE B 1 92 ? 18.529 28.094 11.965 1.00 14.58 90 PHE B O 1
ATOM 1434 N N . PHE B 1 93 ? 16.835 28.046 13.443 1.00 10.77 91 PHE B N 1
ATOM 1435 C CA . PHE B 1 93 ? 15.805 28.434 12.493 1.00 11.00 91 PHE B CA 1
ATOM 1436 C C . PHE B 1 93 ? 15.520 29.914 12.504 1.00 11.13 91 PHE B C 1
ATOM 1437 O O . PHE B 1 93 ? 15.284 30.503 11.443 1.00 13.32 91 PHE B O 1
ATOM 1445 N N . THR B 1 94 ? 15.516 30.547 13.673 1.00 15.01 92 THR B N 1
ATOM 1446 C CA . THR B 1 94 ? 15.091 31.940 13.721 1.00 15.86 92 THR B CA 1
ATOM 1447 C C . THR B 1 94 ? 16.179 32.890 13.258 1.00 17.02 92 THR B C 1
ATOM 1448 O O . THR B 1 94 ? 15.873 33.995 12.779 1.00 20.39 92 THR B O 1
ATOM 1452 N N . GLY B 1 95 ? 17.438 32.481 13.409 1.00 16.59 93 GLY B N 1
ATOM 1453 C CA . GLY B 1 95 ? 18.584 33.350 13.250 1.00 19.31 93 GLY B CA 1
ATOM 1454 C C . GLY B 1 95 ? 18.781 34.332 14.379 1.00 24.02 93 GLY B C 1
ATOM 1455 O O . GLY B 1 95 ? 19.683 35.184 14.290 1.00 29.95 93 GLY B O 1
ATOM 1456 N N . LYS B 1 96 ? 17.979 34.256 15.433 1.00 25.57 94 LYS B N 1
ATOM 1457 C CA . LYS B 1 96 ? 18.043 35.314 16.446 1.00 42.24 94 LYS B CA 1
ATOM 1458 C C . LYS B 1 96 ? 19.141 35.088 17.486 1.00 46.70 94 LYS B C 1
ATOM 1459 O O . LYS B 1 96 ? 19.019 34.233 18.363 1.00 50.16 94 LYS B O 1
ATOM 1465 N N . ALA C 1 2 ? -1.957 26.941 3.114 1.00 46.57 0 ALA C N 1
ATOM 1466 C CA . ALA C 1 2 ? -0.645 27.552 2.920 1.00 42.04 0 ALA C CA 1
ATOM 1467 C C . ALA C 1 2 ? -0.753 29.069 2.944 1.00 39.06 0 ALA C C 1
ATOM 1468 O O . ALA C 1 2 ? -1.499 29.669 2.159 1.00 32.86 0 ALA C O 1
ATOM 1470 N N . MET C 1 3 ? 0.011 29.678 3.847 1.00 33.77 1 MET C N 1
ATOM 1471 C CA . MET C 1 3 ? -0.012 31.111 4.069 1.00 26.86 1 MET C CA 1
ATOM 1472 C C . MET C 1 3 ? 1.417 31.638 4.027 1.00 22.80 1 MET C C 1
ATOM 1473 O O . MET C 1 3 ? 2.373 30.941 4.376 1.00 27.95 1 MET C O 1
ATOM 1478 N N . ALA C 1 4 ? 1.545 32.884 3.597 1.00 17.22 2 ALA C N 1
ATOM 1479 C CA . ALA C 1 4 ? 2.811 33.611 3.694 1.00 16.85 2 ALA C CA 1
ATOM 1480 C C . ALA C 1 4 ? 3.113 33.917 5.165 1.00 22.29 2 ALA C C 1
ATOM 1481 O O . ALA C 1 4 ? 2.246 34.402 5.899 1.00 25.21 2 ALA C O 1
ATOM 1483 N N . THR C 1 5 ? 4.338 33.626 5.618 1.00 18.97 3 THR C N 1
ATOM 1484 C CA . THR C 1 5 ? 4.663 33.714 7.040 1.00 18.52 3 THR C CA 1
ATOM 1485 C C . THR C 1 5 ? 5.706 34.781 7.377 1.00 18.14 3 THR C C 1
ATOM 1486 O O . THR C 1 5 ? 6.148 34.847 8.536 1.00 23.45 3 THR C O 1
ATOM 1490 N N . SER C 1 6 ? 6.128 35.586 6.416 1.00 15.43 4 SER C N 1
ATOM 1491 C CA . SER C 1 6 ? 7.069 36.672 6.650 1.00 14.94 4 SER C CA 1
ATOM 1492 C C . SER C 1 6 ? 6.670 37.836 5.766 1.00 13.48 4 SER C C 1
ATOM 1493 O O . SER C 1 6 ? 5.897 37.680 4.811 1.00 12.80 4 SER C O 1
ATOM 1496 N N . ASP C 1 7 ? 7.250 39.009 6.052 1.00 13.62 5 ASP C N 1
ATOM 1497 C CA . ASP C 1 7 ? 6.989 40.169 5.203 1.00 12.76 5 ASP C CA 1
ATOM 1498 C C . ASP C 1 7 ? 7.369 39.898 3.759 1.00 11.12 5 ASP C C 1
ATOM 1499 O O . ASP C 1 7 ? 6.665 40.316 2.839 1.00 10.98 5 ASP C O 1
ATOM 1504 N N . THR C 1 8 ? 8.506 39.227 3.535 1.00 10.79 6 THR C N 1
ATOM 1505 C CA . THR C 1 8 ? 8.943 38.982 2.173 1.00 10.18 6 THR C CA 1
ATOM 1506 C C . THR C 1 8 ? 7.968 38.061 1.448 1.00 10.76 6 THR C C 1
ATOM 1507 O O . THR C 1 8 ? 7.622 38.313 0.291 1.00 10.48 6 THR C O 1
ATOM 1511 N N . GLN C 1 9 ? 7.521 36.990 2.111 1.00 10.18 7 GLN C N 1
ATOM 1512 C CA . GLN C 1 9 ? 6.528 36.104 1.495 1.00 9.68 7 GLN C CA 1
ATOM 1513 C C . GLN C 1 9 ? 5.231 36.841 1.198 1.00 10.75 7 GLN C C 1
ATOM 1514 O O . GLN C 1 9 ? 4.600 36.584 0.163 1.00 11.45 7 GLN C O 1
ATOM 1520 N N . LYS C 1 10 ? 4.809 37.738 2.106 1.00 10.56 8 LYS C N 1
ATOM 1521 C CA . LYS C 1 10 ? 3.558 38.468 1.887 1.00 10.54 8 LYS C CA 1
ATOM 1522 C C . LYS C 1 10 ? 3.702 39.409 0.718 1.00 10.50 8 LYS C C 1
ATOM 1523 O O . LYS C 1 10 ? 2.803 39.510 -0.113 1.00 12.16 8 LYS C O 1
ATOM 1529 N N . ALA C 1 11 ? 4.853 40.088 0.620 1.00 10.09 9 ALA C N 1
ATOM 1530 C CA . ALA C 1 11 ? 5.081 40.987 -0.508 1.00 10.42 9 ALA C CA 1
ATOM 1531 C C . ALA C 1 11 ? 5.150 40.221 -1.814 1.00 9.43 9 ALA C C 1
ATOM 1532 O O . ALA C 1 11 ? 4.578 40.644 -2.819 1.00 10.88 9 ALA C O 1
ATOM 1534 N N . MET C 1 12 ? 5.882 39.104 -1.831 1.00 9.62 10 MET C N 1
ATOM 1535 C CA . MET C 1 12 ? 5.959 38.334 -3.067 1.00 8.69 10 MET C CA 1
ATOM 1536 C C . MET C 1 12 ? 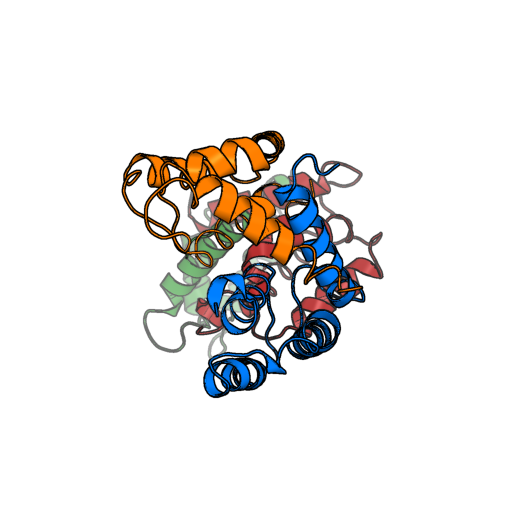4.601 37.798 -3.483 1.00 9.95 10 MET C C 1
ATOM 1537 O O . MET C 1 12 ? 4.298 37.743 -4.681 1.00 10.85 10 MET C O 1
ATOM 1542 N N . ALA C 1 13 ? 3.788 37.367 -2.521 1.00 10.32 11 ALA C N 1
ATOM 1543 C CA . ALA C 1 13 ? 2.457 36.905 -2.870 1.00 8.91 11 ALA C CA 1
ATOM 1544 C C . ALA C 1 13 ? 1.644 38.018 -3.517 1.00 12.38 11 ALA C C 1
ATOM 1545 O O . ALA C 1 13 ? 0.908 37.770 -4.487 1.00 12.98 11 ALA C O 1
ATOM 1547 N N . MET C 1 14 ? 1.768 39.253 -3.014 1.00 11.37 12 MET C N 1
ATOM 1548 C CA . MET C 1 14 ? 1.058 40.364 -3.646 1.00 11.04 12 MET C CA 1
ATOM 1549 C C . MET C 1 14 ? 1.575 40.599 -5.068 1.00 12.06 12 MET C C 1
ATOM 1550 O O . MET C 1 14 ? 0.797 40.901 -5.985 1.00 14.07 12 MET C O 1
ATOM 1555 N N . LEU C 1 15 ? 2.895 40.534 -5.258 1.00 11.31 13 LEU C N 1
ATOM 1556 C CA . LEU C 1 15 ? 3.444 40.743 -6.599 1.00 11.76 13 LEU C CA 1
ATOM 1557 C C . LEU C 1 15 ? 3.023 39.645 -7.577 1.00 12.45 13 LEU C C 1
ATOM 1558 O O . LEU C 1 15 ? 2.820 39.920 -8.766 1.00 13.63 13 LEU C O 1
ATOM 1563 N N . ILE C 1 16 ? 2.961 38.390 -7.110 1.00 10.95 14 ILE C N 1
ATOM 1564 C CA . ILE C 1 16 ? 2.483 37.285 -7.945 1.00 9.97 14 ILE C CA 1
ATOM 1565 C C . ILE C 1 16 ? 1.020 37.485 -8.306 1.00 12.17 14 ILE C C 1
ATOM 1566 O O . ILE C 1 16 ? 0.615 37.263 -9.455 1.00 13.08 14 ILE C O 1
ATOM 1571 N N . ALA C 1 17 ? 0.212 37.870 -7.317 1.00 13.83 15 ALA C N 1
ATOM 1572 C CA . ALA C 1 17 ? -1.21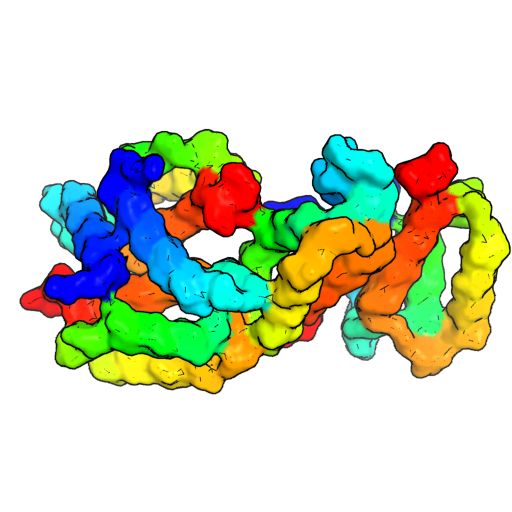7 38.050 -7.533 1.00 14.67 15 ALA C CA 1
ATOM 1573 C C . ALA C 1 17 ? -1.467 39.134 -8.559 1.00 16.27 15 ALA C C 1
ATOM 1574 O O . ALA C 1 17 ? -2.350 38.994 -9.417 1.00 16.63 15 ALA C O 1
ATOM 1576 N N . THR C 1 18 ? -0.717 40.230 -8.476 1.00 15.94 16 THR C N 1
ATOM 1577 C CA . THR C 1 18 ? -0.866 41.298 -9.453 1.00 18.21 16 THR C CA 1
ATOM 1578 C C . THR C 1 18 ? -0.457 40.819 -10.838 1.00 16.78 16 THR C C 1
ATOM 1579 O O . THR C 1 18 ? -1.191 41.022 -11.814 1.00 18.80 16 THR C O 1
ATOM 1583 N N . PHE C 1 19 ? 0.693 40.149 -10.936 1.00 14.65 17 PHE C N 1
ATOM 1584 C CA . PHE C 1 19 ? 1.131 39.589 -12.208 1.00 13.47 17 PHE C CA 1
ATOM 1585 C C . PHE C 1 19 ? 0.047 38.696 -12.803 1.00 15.71 17 PHE C C 1
ATOM 1586 O O . PHE C 1 19 ? -0.303 38.832 -13.986 1.00 17.72 17 PHE C O 1
ATOM 1594 N N . HIS C 1 20 ? -0.565 37.851 -11.970 1.00 13.90 18 HIS C N 1
ATOM 1595 C CA . HIS C 1 20 ? -1.573 36.902 -12.445 1.00 14.74 18 HIS C CA 1
ATOM 1596 C C . HIS C 1 20 ? -2.897 37.577 -12.787 1.00 17.69 18 HIS C C 1
ATOM 1597 O O . HIS C 1 20 ? -3.662 37.064 -13.618 1.00 18.31 18 HIS C O 1
ATOM 1604 N N . LYS C 1 21 ? -3.216 38.688 -12.131 1.00 18.17 19 LYS C N 1
ATOM 1605 C CA . LYS C 1 21 ? -4.420 39.416 -12.516 1.00 18.08 19 LYS C CA 1
ATOM 1606 C C . LYS C 1 21 ? -4.363 39.794 -13.985 1.00 19.70 19 LYS C C 1
ATOM 1607 O O . LYS C 1 21 ? -5.392 39.802 -14.676 1.00 22.29 19 LYS C O 1
ATOM 1613 N N . TYR C 1 22 ? -3.171 40.077 -14.489 1.00 19.41 20 TYR C N 1
ATOM 1614 C CA . TYR C 1 22 ? -2.974 40.399 -15.892 1.00 21.58 20 TYR C CA 1
ATOM 1615 C C . TYR C 1 22 ? -2.646 39.181 -16.754 1.00 23.93 20 TYR C C 1
ATOM 1616 O O . TYR C 1 22 ? -3.004 39.162 -17.936 1.00 29.87 20 TYR C O 1
ATOM 1625 N N . SER C 1 23 ? -1.988 38.151 -16.208 1.00 19.79 21 SER C N 1
ATOM 1626 C CA . SER C 1 23 ? -1.588 37.018 -17.046 1.00 21.89 21 SER C CA 1
ATOM 1627 C C . SER C 1 23 ? -2.576 35.862 -17.053 1.00 23.87 21 SER C C 1
ATOM 1628 O O . SER C 1 23 ? -2.472 34.987 -17.933 1.00 25.41 21 SER C O 1
ATOM 1631 N N . GLY C 1 24 ? -3.492 35.805 -16.098 1.00 29.54 22 GLY C N 1
ATOM 1632 C CA . GLY C 1 24 ? -4.376 34.666 -15.953 1.00 32.60 22 GLY C CA 1
ATOM 1633 C C . GLY C 1 24 ? -5.676 34.699 -16.724 1.00 34.45 22 GLY C C 1
ATOM 1634 O O . GLY C 1 24 ? -6.463 33.754 -16.599 1.00 38.53 22 GLY C O 1
ATOM 1635 N N . LYS C 1 25 ? -5.945 35.745 -17.514 1.00 36.70 23 LYS C N 1
ATOM 1636 C CA . LYS C 1 25 ? -7.187 35.779 -18.282 1.00 41.03 23 LYS C CA 1
ATOM 1637 C C . LYS C 1 25 ? -7.254 34.603 -19.247 1.00 40.25 23 LYS C C 1
ATOM 1638 O O . LYS C 1 25 ? -8.289 33.935 -19.368 1.00 40.29 23 LYS C O 1
ATOM 1644 N N . GLU C 1 26 ? -6.151 34.328 -19.932 1.00 39.16 24 GLU C N 1
ATOM 1645 C CA . GLU C 1 26 ? -6.082 33.220 -20.873 1.00 41.89 24 GLU C CA 1
ATOM 1646 C C . GLU C 1 26 ? -4.623 33.026 -21.260 1.00 36.35 24 GLU C C 1
ATOM 1647 O O . GLU C 1 26 ? -3.770 33.887 -21.024 1.00 33.23 24 GLU C O 1
ATOM 1653 N N . GLY C 1 27 ? -4.350 31.886 -21.869 1.00 29.05 25 GLY C N 1
ATOM 1654 C CA . GLY C 1 27 ? -2.997 31.604 -22.284 1.00 26.53 25 GLY C CA 1
ATOM 1655 C C . GLY C 1 27 ? -2.116 31.213 -21.115 1.00 23.23 25 GLY C C 1
ATOM 1656 O O . GLY C 1 27 ? -2.564 30.739 -20.079 1.00 22.97 25 GLY C O 1
ATOM 1657 N N . ASP C 1 28 ? -0.824 31.433 -21.293 1.00 21.05 26 ASP C N 1
ATOM 1658 C CA . ASP C 1 28 ? 0.148 31.037 -20.281 1.00 18.08 26 ASP C CA 1
ATOM 1659 C C . ASP C 1 28 ? 0.131 32.027 -19.123 1.00 17.75 26 ASP C C 1
ATOM 1660 O O . ASP C 1 28 ? 0.387 33.216 -19.321 1.00 18.00 26 ASP C O 1
ATOM 1665 N N . LYS C 1 29 ? -0.091 31.535 -17.899 1.00 16.93 27 LYS C N 1
ATOM 1666 C CA . LYS C 1 29 ? -0.099 32.431 -16.747 1.00 16.98 27 LYS C CA 1
ATOM 1667 C C . LYS C 1 29 ? 1.293 32.890 -16.322 1.00 14.70 27 LYS C C 1
ATOM 1668 O O . LYS C 1 29 ? 1.393 33.836 -15.534 1.00 15.13 27 LYS C O 1
ATOM 1674 N N . LEU C 1 30 ? 2.356 32.240 -16.809 1.00 12.69 28 LEU C N 1
ATOM 1675 C CA . LEU C 1 30 ? 3.713 32.547 -16.344 1.00 11.90 28 LEU C CA 1
ATOM 1676 C C . LEU C 1 30 ? 4.339 33.718 -17.070 1.00 14.42 28 LEU C C 1
ATOM 1677 O O . LEU C 1 30 ? 5.436 34.154 -16.678 1.00 14.93 28 LEU C O 1
ATOM 1682 N N . THR C 1 31 ? 3.685 34.233 -18.110 1.00 13.42 29 THR C N 1
ATOM 1683 C CA . THR C 1 31 ? 4.207 35.366 -18.838 1.00 15.19 29 THR C CA 1
ATOM 1684 C C . THR C 1 31 ? 3.103 36.386 -19.095 1.00 16.61 29 THR C C 1
ATOM 1685 O O . THR C 1 31 ? 1.922 36.051 -19.220 1.00 17.52 29 THR C O 1
ATOM 1689 N N . LEU C 1 32 ? 3.536 37.630 -19.226 1.00 17.06 30 LEU C N 1
ATOM 1690 C CA . LEU C 1 32 ? 2.725 38.738 -19.690 1.00 19.35 30 LEU C CA 1
ATOM 1691 C C . LEU C 1 32 ? 3.154 39.114 -21.096 1.00 19.78 30 LEU C C 1
ATOM 1692 O O . LEU C 1 32 ? 4.323 38.991 -21.455 1.00 20.92 30 LEU C O 1
ATOM 1697 N N . SER C 1 33 ? 2.206 39.607 -21.883 1.00 22.68 31 SER C N 1
ATOM 1698 C CA . SER C 1 33 ? 2.604 40.260 -23.114 1.00 24.71 31 SER C CA 1
ATOM 1699 C C . SER C 1 33 ? 3.129 41.659 -22.796 1.00 26.75 31 SER C C 1
ATOM 1700 O O . SER C 1 33 ? 2.916 42.197 -21.712 1.00 24.92 31 SER C O 1
ATOM 1703 N N . LYS C 1 34 ? 3.819 42.261 -23.769 1.00 30.82 32 LYS C N 1
ATOM 1704 C CA . LYS C 1 34 ? 4.321 43.610 -23.548 1.00 32.64 32 LYS C CA 1
ATOM 1705 C C . LYS C 1 34 ? 3.183 44.591 -23.308 1.00 34.57 32 LYS C C 1
ATOM 1706 O O . LYS C 1 34 ? 3.331 45.528 -22.519 1.00 32.64 32 LYS C O 1
ATOM 1712 N N . GLY C 1 35 ? 2.040 44.384 -23.965 1.00 31.98 33 GLY C N 1
ATOM 1713 C CA . GLY C 1 35 ? 0.909 45.276 -23.764 1.00 33.76 33 GLY C CA 1
ATOM 1714 C C . GLY C 1 35 ? 0.250 45.098 -22.407 1.00 34.86 33 GLY C C 1
ATOM 1715 O O . GLY C 1 35 ? -0.182 46.075 -21.786 1.00 35.35 33 GLY C O 1
ATOM 1716 N N . GLU C 1 36 ? 0.128 43.847 -21.946 1.00 33.22 34 GLU C N 1
ATOM 1717 C CA . GLU C 1 36 ? -0.353 43.599 -20.587 1.00 29.96 34 GLU C CA 1
ATOM 1718 C C . GLU C 1 36 ? 0.549 44.276 -19.556 1.00 30.70 34 GLU C C 1
ATOM 1719 O O . GLU C 1 36 ? 0.063 44.859 -18.581 1.00 28.31 34 GLU C O 1
ATOM 1725 N N . LEU C 1 37 ? 1.869 44.230 -19.763 1.00 28.86 35 LEU C N 1
ATOM 1726 C CA . LEU C 1 37 ? 2.788 44.816 -18.790 1.00 26.83 35 LEU C CA 1
ATOM 1727 C C . LEU C 1 37 ? 2.700 46.338 -18.774 1.00 28.63 35 LEU C C 1
ATOM 1728 O O . LEU C 1 37 ? 2.740 46.958 -17.707 1.00 29.68 35 LEU C O 1
ATOM 1733 N N . LYS C 1 38 ? 2.583 46.962 -19.943 1.00 31.89 36 LYS C N 1
ATOM 1734 C CA . LYS C 1 38 ? 2.399 48.407 -19.973 1.00 36.25 36 LYS C CA 1
ATOM 1735 C C . LYS C 1 38 ? 1.157 48.816 -19.184 1.00 35.65 36 LYS C C 1
ATOM 1736 O O . LYS C 1 38 ? 1.190 49.782 -18.410 1.00 34.81 36 LYS C O 1
ATOM 1742 N N . GLU C 1 39 ? 0.060 48.070 -19.344 1.00 30.25 37 GLU C N 1
ATOM 1743 C CA . GLU C 1 39 ? -1.160 48.373 -18.604 1.00 39.14 37 GLU C CA 1
ATOM 1744 C C . GLU C 1 39 ? -0.952 48.205 -17.102 1.00 31.80 37 GLU C C 1
ATOM 1745 O O . GLU C 1 39 ? -1.427 49.027 -16.309 1.00 30.38 37 GLU C O 1
ATOM 1751 N N . LEU C 1 40 ? -0.259 47.140 -16.697 1.00 29.96 38 LEU C N 1
ATOM 1752 C CA . LEU C 1 40 ? 0.044 46.925 -15.284 1.00 24.92 38 LEU C CA 1
ATOM 1753 C C . LEU C 1 40 ? 0.837 48.095 -14.710 1.00 28.02 38 LEU C C 1
ATOM 1754 O O . LEU C 1 40 ? 0.492 48.639 -13.656 1.00 25.38 38 LEU C O 1
ATOM 1759 N N . LEU C 1 41 ? 1.921 48.482 -15.387 1.00 26.37 39 LEU C N 1
ATOM 1760 C CA . LEU C 1 41 ? 2.785 49.534 -14.863 1.00 32.08 39 LEU C CA 1
ATOM 1761 C C . LEU C 1 41 ? 2.018 50.833 -14.658 1.00 36.64 39 LEU C C 1
ATOM 1762 O O . LEU C 1 41 ? 2.212 51.523 -13.651 1.00 37.43 39 LEU C O 1
ATOM 1767 N N . SER C 1 42 ? 1.122 51.168 -15.590 1.00 35.57 40 SER C N 1
ATOM 1768 C CA . SER C 1 42 ? 0.357 52.405 -15.472 1.00 37.97 40 SER C CA 1
ATOM 1769 C C . SER C 1 42 ? -0.665 52.312 -14.349 1.00 36.30 40 SER C C 1
ATOM 1770 O O . SER C 1 42 ? -0.903 53.289 -13.630 1.00 41.13 40 SER C O 1
ATOM 1773 N N . ALA C 1 43 ? -1.298 51.153 -14.196 1.00 29.22 41 ALA C N 1
ATOM 1774 C CA . ALA C 1 43 ? -2.361 51.037 -13.212 1.00 28.96 41 ALA C CA 1
ATOM 1775 C C . ALA C 1 43 ? -1.817 50.877 -11.805 1.00 27.82 41 ALA C C 1
ATOM 1776 O O . ALA C 1 43 ? -2.435 51.349 -10.848 1.00 27.79 41 ALA C O 1
ATOM 1778 N N . GLU C 1 44 ? -0.660 50.244 -11.651 1.00 24.14 42 GLU C N 1
ATOM 1779 C CA . GLU C 1 44 ? -0.261 49.809 -10.319 1.00 20.64 42 GLU C CA 1
ATOM 1780 C C . GLU C 1 44 ? 0.815 50.659 -9.663 1.00 25.31 42 GLU C C 1
ATOM 1781 O O . GLU C 1 44 ? 0.990 50.547 -8.451 1.00 27.48 42 GLU C O 1
ATOM 1787 N N . LEU C 1 45 ? 1.537 51.501 -10.399 1.00 41.81 43 LEU C N 1
ATOM 1788 C CA . LEU C 1 45 ? 2.716 52.150 -9.833 1.00 40.39 43 LEU C CA 1
ATOM 1789 C C . LEU C 1 45 ? 2.519 53.632 -9.499 1.00 45.63 43 LEU C C 1
ATOM 1790 O O . LEU C 1 45 ? 3.499 54.326 -9.200 1.00 46.64 43 LEU C O 1
ATOM 1795 N N . GLY C 1 46 ? 1.282 54.127 -9.524 1.00 48.49 44 GLY C N 1
ATOM 1796 C CA . GLY C 1 46 ? 1.021 55.515 -9.177 1.00 54.22 44 GLY C CA 1
ATOM 1797 C C . GLY C 1 46 ? 1.543 56.469 -10.238 1.00 53.10 44 GLY C C 1
ATOM 1798 O O . GLY C 1 46 ? 1.604 56.152 -11.429 1.00 52.30 44 GLY C O 1
ATOM 1799 N N . ASP C 1 47 ? 1.944 57.657 -9.792 1.00 54.46 45 ASP C N 1
ATOM 1800 C CA . ASP C 1 47 ? 2.484 58.663 -10.704 1.00 55.44 45 ASP C CA 1
ATOM 1801 C C . ASP C 1 47 ? 3.999 58.516 -10.749 1.00 53.43 45 ASP C C 1
ATOM 1802 O O . ASP C 1 47 ? 4.742 59.180 -10.025 1.00 57.80 45 ASP C O 1
ATOM 1807 N N . ILE C 1 48 ? 4.461 57.636 -11.628 1.00 47.86 46 ILE C N 1
ATOM 1808 C CA . ILE C 1 48 ? 5.889 57.422 -11.773 1.00 45.63 46 ILE C CA 1
ATOM 1809 C C . ILE C 1 48 ? 6.539 58.561 -12.547 1.00 48.35 46 ILE C C 1
ATOM 1810 O O . ILE C 1 48 ? 7.587 59.081 -12.145 1.00 46.76 46 ILE C O 1
ATOM 1815 N N . PHE C 1 49 ? 5.923 58.994 -13.650 1.00 52.59 47 PHE C N 1
ATOM 1816 C CA . PHE C 1 49 ? 6.479 60.126 -14.383 1.00 55.11 47 PHE C CA 1
ATOM 1817 C C . PHE C 1 49 ? 6.518 61.386 -13.533 1.00 57.12 47 PHE C C 1
ATOM 1818 O O . PHE C 1 49 ? 7.249 62.325 -13.870 1.00 60.75 47 PHE C O 1
ATOM 1826 N N . GLY C 1 50 ? 5.776 61.410 -12.427 1.00 55.05 48 GLY C N 1
ATOM 1827 C CA . GLY C 1 50 ? 5.741 62.556 -11.546 1.00 52.54 48 GLY C CA 1
ATOM 1828 C C . GLY C 1 50 ? 6.830 62.576 -10.496 1.00 45.46 48 GLY C C 1
ATOM 1829 O O . GLY C 1 50 ? 7.345 63.644 -10.170 1.00 42.56 48 GLY C O 1
ATOM 1830 N N . LYS C 1 51 ? 7.194 61.414 -9.959 1.00 42.26 49 LYS C N 1
ATOM 1831 C CA . LYS C 1 51 ? 8.184 61.330 -8.892 1.00 37.78 49 LYS C CA 1
ATOM 1832 C C . LYS C 1 51 ? 9.575 60.936 -9.373 1.00 32.78 49 LYS C C 1
ATOM 1833 O O . LYS C 1 51 ? 10.528 61.014 -8.588 1.00 33.26 49 LYS C O 1
ATOM 1839 N N . THR C 1 52 ? 9.721 60.529 -10.628 1.00 32.38 50 THR C N 1
ATOM 1840 C CA . THR C 1 52 ? 10.988 59.983 -11.089 1.00 30.46 50 THR C CA 1
ATOM 1841 C C . THR C 1 52 ? 12.110 61.018 -11.038 1.00 30.23 50 THR C C 1
ATOM 1842 O O . THR C 1 52 ? 11.916 62.205 -11.336 1.00 31.84 50 THR C O 1
ATOM 1846 N N . THR C 1 53 ? 13.293 60.552 -10.655 1.00 28.77 51 THR C N 1
ATOM 1847 C CA . THR C 1 53 ? 14.517 61.335 -10.738 1.00 30.18 51 THR C CA 1
ATOM 1848 C C . THR C 1 53 ? 15.243 61.135 -12.054 1.00 28.95 51 THR C C 1
ATOM 1849 O O . THR C 1 53 ? 16.299 61.744 -12.255 1.00 29.26 51 THR C O 1
ATOM 1853 N N . ASP C 1 54 ? 14.682 60.328 -12.970 1.00 29.33 52 ASP C N 1
ATOM 1854 C CA . ASP C 1 54 ? 15.299 60.082 -14.275 1.00 30.36 52 ASP C CA 1
ATOM 1855 C C . ASP C 1 54 ? 14.174 59.888 -15.297 1.00 31.90 52 ASP C C 1
ATOM 1856 O O . ASP C 1 54 ? 13.805 58.767 -15.664 1.00 33.04 52 ASP C O 1
ATOM 1861 N N . LYS C 1 55 ? 13.624 61.015 -15.761 1.00 30.93 53 LYS C N 1
ATOM 1862 C CA . LYS C 1 55 ? 12.565 60.970 -16.766 1.00 34.49 53 LYS C CA 1
ATOM 1863 C C . LYS C 1 55 ? 13.010 60.216 -18.013 1.00 36.10 53 LYS C C 1
ATOM 1864 O O . LYS C 1 55 ? 12.247 59.414 -18.563 1.00 36.65 53 LYS C O 1
ATOM 1870 N N . ALA C 1 56 ? 14.245 60.454 -18.467 1.00 35.21 54 ALA C N 1
ATOM 1871 C CA . ALA C 1 56 ? 14.741 59.806 -19.679 1.00 37.65 54 ALA C CA 1
ATOM 1872 C C . ALA C 1 56 ? 14.757 58.289 -19.538 1.00 37.21 54 ALA C C 1
ATOM 1873 O O . ALA C 1 56 ? 14.386 57.567 -20.472 1.00 41.90 54 ALA C O 1
ATOM 1875 N N . ALA C 1 57 ? 15.204 57.784 -18.389 1.00 34.51 55 ALA C N 1
ATOM 1876 C CA . ALA C 1 57 ? 15.252 56.338 -18.198 1.00 36.75 55 ALA C CA 1
ATOM 1877 C C . ALA C 1 57 ? 13.851 55.747 -18.130 1.00 39.81 55 ALA C C 1
ATOM 1878 O O . ALA C 1 57 ? 13.601 54.655 -18.656 1.00 41.64 55 ALA C O 1
ATOM 1880 N N . LEU C 1 58 ? 12.925 56.456 -17.485 1.00 37.96 56 LEU C N 1
ATOM 1881 C CA . LEU C 1 58 ? 11.539 56.006 -17.440 1.00 39.39 56 LEU C CA 1
ATOM 1882 C C . LEU C 1 58 ? 10.899 56.064 -18.826 1.00 44.67 56 LEU C C 1
ATOM 1883 O O . LEU C 1 58 ? 10.144 55.161 -19.204 1.00 47.30 56 LEU C O 1
ATOM 1888 N N . ASP C 1 59 ? 11.200 57.115 -19.598 1.00 42.93 57 ASP C N 1
ATOM 1889 C CA . ASP C 1 59 ? 10.708 57.220 -20.971 1.00 49.05 57 ASP C CA 1
ATOM 1890 C C . ASP C 1 59 ? 11.264 56.103 -21.840 1.00 50.12 57 ASP C C 1
ATOM 1891 O O . ASP C 1 59 ? 10.603 55.650 -22.785 1.00 52.67 57 ASP C O 1
ATOM 1896 N N . LYS C 1 60 ? 12.504 55.687 -21.574 1.00 48.16 58 LYS C N 1
ATOM 1897 C CA . LYS C 1 60 ? 13.107 54.619 -22.361 1.00 49.72 58 LYS C CA 1
ATOM 1898 C C . LYS C 1 60 ? 12.394 53.294 -22.121 1.00 48.52 58 LYS C C 1
ATOM 1899 O O . LYS C 1 60 ? 12.228 52.491 -23.049 1.00 49.11 58 LYS C O 1
ATOM 1905 N N . ILE C 1 61 ? 11.966 53.054 -20.878 1.00 44.82 59 ILE C N 1
ATOM 1906 C CA . ILE C 1 61 ? 11.239 51.830 -20.552 1.00 44.44 59 ILE C CA 1
ATOM 1907 C C . ILE C 1 61 ? 9.944 51.749 -21.349 1.00 47.07 59 ILE C C 1
ATOM 1908 O O . ILE C 1 61 ? 9.660 50.739 -22.000 1.00 49.53 59 ILE C O 1
ATOM 1913 N N . PHE C 1 62 ? 9.155 52.824 -21.336 1.00 48.85 60 PHE C N 1
ATOM 1914 C CA . PHE C 1 62 ? 7.843 52.765 -21.973 1.00 52.70 60 PHE C CA 1
ATOM 1915 C C . PHE C 1 62 ? 7.931 52.767 -23.494 1.00 57.30 60 PHE C C 1
ATOM 1916 O O . PHE C 1 62 ? 7.067 52.184 -24.158 1.00 58.97 60 PHE C O 1
ATOM 1924 N N . LYS C 1 63 ? 8.950 53.412 -24.066 1.00 55.83 61 LYS C N 1
ATOM 1925 C CA . LYS C 1 63 ? 9.108 53.357 -25.514 1.00 61.26 61 LYS C CA 1
ATOM 1926 C C . LYS C 1 63 ? 9.443 51.943 -25.973 1.00 63.74 61 LYS C C 1
ATOM 1927 O O . LYS C 1 63 ? 8.923 51.477 -26.993 1.00 67.57 61 LYS C O 1
ATOM 1933 N N . ASP C 1 64 ? 10.298 51.237 -25.226 1.00 63.04 62 ASP C N 1
ATOM 1934 C CA . ASP C 1 64 ? 10.634 49.868 -25.606 1.00 66.22 62 ASP C CA 1
ATOM 1935 C C . ASP C 1 64 ? 9.438 48.934 -25.457 1.00 63.97 62 ASP C C 1
ATOM 1936 O O . ASP C 1 64 ? 9.306 47.976 -26.224 1.00 63.25 62 ASP C O 1
ATOM 1941 N N . LEU C 1 65 ? 8.556 49.203 -24.491 1.00 62.49 63 LEU C N 1
ATOM 1942 C CA . LEU C 1 65 ? 7.331 48.418 -24.364 1.00 65.03 63 LEU C CA 1
ATOM 1943 C C . LEU C 1 65 ? 6.345 48.743 -25.482 1.00 71.24 63 LEU C C 1
ATOM 1944 O O . LEU C 1 65 ? 5.714 47.837 -26.041 1.00 74.00 63 LEU C O 1
ATOM 1949 N N . ASP C 1 66 ? 6.189 50.031 -25.812 1.00 73.73 64 ASP C N 1
ATOM 1950 C CA . ASP C 1 66 ? 5.288 50.426 -26.893 1.00 81.46 64 ASP C CA 1
ATOM 1951 C C . ASP C 1 66 ? 5.758 49.893 -28.239 1.00 84.68 64 ASP C C 1
ATOM 1952 O O . ASP C 1 66 ? 4.934 49.556 -29.097 1.00 89.29 64 ASP C O 1
ATOM 1957 N N . ALA C 1 67 ? 7.072 49.812 -28.446 1.00 100.99 65 ALA C N 1
ATOM 1958 C CA . ALA C 1 67 ? 7.639 49.422 -29.728 1.00 98.92 65 ALA C CA 1
ATOM 1959 C C . ALA C 1 67 ? 7.961 47.935 -29.810 1.00 96.44 65 ALA C C 1
ATOM 1960 O O . ALA C 1 67 ? 8.686 47.516 -30.720 1.00 96.54 65 ALA C O 1
ATOM 1962 N N . ASN C 1 68 ? 7.438 47.129 -28.892 1.00 94.78 66 ASN C N 1
ATOM 1963 C CA . ASN C 1 68 ? 7.747 45.709 -28.877 1.00 95.09 66 ASN C CA 1
ATOM 1964 C C . ASN C 1 68 ? 6.521 44.905 -28.481 1.00 104.15 66 ASN C C 1
ATOM 1965 O O . ASN C 1 68 ? 5.703 45.341 -27.667 1.00 123.08 66 ASN C O 1
ATOM 1970 N N . ALA C 1 69 ? 6.403 43.727 -29.091 1.00 94.40 67 ALA C N 1
ATOM 1971 C CA . ALA C 1 69 ? 5.480 42.690 -28.652 1.00 91.77 67 ALA C CA 1
ATOM 1972 C C . ALA C 1 69 ? 5.865 41.390 -29.336 1.00 92.20 67 ALA C C 1
ATOM 1973 O O . ALA C 1 69 ? 7.007 41.242 -29.787 1.00 93.06 67 ALA C O 1
ATOM 1975 N N . ASP C 1 70 ? 4.921 40.452 -29.414 1.00 92.39 68 ASP C N 1
ATOM 1976 C CA . ASP C 1 70 ? 5.159 39.102 -29.921 1.00 92.23 68 ASP C CA 1
ATOM 1977 C C . ASP C 1 70 ? 6.036 38.309 -28.956 1.00 90.86 68 ASP C C 1
ATOM 1978 O O . ASP C 1 70 ? 5.922 37.083 -28.873 1.00 91.37 68 ASP C O 1
ATOM 1983 N N . GLY C 1 71 ? 6.912 39.004 -28.225 1.00 90.56 69 GLY C N 1
ATOM 1984 C CA . GLY C 1 71 ? 7.664 38.412 -27.145 1.00 86.43 69 GLY C CA 1
ATOM 1985 C C . GLY C 1 71 ? 6.969 38.628 -25.808 1.00 86.38 69 GLY C C 1
ATOM 1986 O O . GLY C 1 71 ? 6.053 39.433 -25.665 1.00 86.27 69 GLY C O 1
ATOM 1987 N N . SER C 1 72 ? 7.436 37.891 -24.811 1.00 34.00 70 SER C N 1
ATOM 1988 C CA . SER C 1 72 ? 6.753 37.815 -23.533 1.00 28.79 70 SER C CA 1
ATOM 1989 C C . SER C 1 72 ? 7.652 38.321 -22.410 1.00 26.49 70 SER C C 1
ATOM 1990 O O . SER C 1 72 ? 8.864 38.492 -22.573 1.00 29.15 70 SER C O 1
ATOM 1993 N N . VAL C 1 73 ? 7.030 38.543 -21.252 1.00 23.33 71 VAL C N 1
ATOM 1994 C CA . VAL C 1 73 ? 7.711 38.998 -20.040 1.00 21.40 71 VAL C CA 1
ATOM 1995 C C . VAL C 1 73 ? 7.471 37.983 -18.935 1.00 19.49 71 VAL C C 1
ATOM 1996 O O . VAL C 1 73 ? 6.329 37.786 -18.502 1.00 19.51 71 VAL C O 1
ATOM 2000 N N . ASP C 1 74 ? 8.545 37.358 -18.446 1.00 18.36 72 ASP C N 1
ATOM 2001 C CA . ASP C 1 74 ? 8.362 36.423 -17.348 1.00 16.63 72 ASP C CA 1
ATOM 2002 C C . ASP C 1 74 ? 8.414 37.160 -16.012 1.00 16.38 72 ASP C C 1
ATOM 2003 O O . ASP C 1 74 ? 8.599 38.378 -15.956 1.00 15.52 72 ASP C O 1
ATOM 2008 N N . PHE C 1 75 ? 8.269 36.410 -14.915 1.00 13.46 73 PHE C N 1
ATOM 2009 C CA . PHE C 1 75 ? 8.173 37.042 -13.603 1.00 13.59 73 PHE C CA 1
ATOM 2010 C C . PHE C 1 75 ? 9.467 37.735 -13.201 1.00 14.07 73 PHE C C 1
ATOM 2011 O O . PHE C 1 75 ? 9.428 38.802 -12.577 1.00 14.54 73 PHE C O 1
ATOM 2019 N N . GLN C 1 76 ? 10.615 37.146 -13.540 1.00 15.80 74 GLN C N 1
ATOM 2020 C CA . GLN C 1 76 ? 11.886 37.758 -13.173 1.00 19.25 74 GLN C CA 1
ATOM 2021 C C . GLN C 1 76 ? 12.059 39.086 -13.885 1.00 19.06 74 GLN C C 1
ATOM 2022 O O . GLN C 1 76 ? 12.476 40.073 -13.270 1.00 19.02 74 GLN C O 1
ATOM 2028 N N . GLU C 1 77 ? 11.714 39.134 -15.180 1.00 20.37 75 GLU C N 1
ATOM 2029 C CA . GLU C 1 77 ? 11.805 40.388 -15.925 1.00 22.13 75 GLU C CA 1
ATOM 2030 C C . GLU C 1 77 ? 10.862 41.432 -15.344 1.00 20.90 75 GLU C C 1
ATOM 2031 O O . GLU C 1 77 ? 11.231 42.600 -15.176 1.00 19.52 75 GLU C O 1
ATOM 2037 N N . TYR C 1 78 ? 9.641 41.018 -15.016 1.00 16.59 76 TYR C N 1
ATOM 2038 C CA . TYR C 1 78 ? 8.662 41.915 -14.411 1.00 15.88 76 TYR C CA 1
ATOM 2039 C C . TYR C 1 78 ? 9.161 42.495 -13.090 1.00 16.11 76 TYR C C 1
ATOM 2040 O O . TYR C 1 78 ? 9.064 43.708 -12.856 1.00 15.73 76 TYR C O 1
ATOM 2049 N N . ILE C 1 79 ? 9.646 41.634 -12.190 1.00 16.06 77 ILE C N 1
ATOM 2050 C CA A ILE C 1 79 ? 10.005 42.181 -10.902 0.53 15.50 77 ILE C CA 1
ATOM 2051 C CA B ILE C 1 79 ? 10.131 42.051 -10.865 0.47 15.86 77 ILE C CA 1
ATOM 2052 C C . ILE C 1 79 ? 11.240 43.073 -11.006 1.00 17.23 77 ILE C C 1
ATOM 2053 O O . ILE C 1 79 ? 11.307 44.080 -10.288 1.00 17.60 77 ILE C O 1
ATOM 2062 N N . THR C 1 80 ? 12.170 42.781 -11.915 1.00 18.19 78 THR C N 1
ATOM 2063 C CA . THR C 1 80 ? 13.318 43.653 -12.160 1.00 18.01 78 THR C CA 1
ATOM 2064 C C . THR C 1 80 ? 12.866 45.036 -12.630 1.00 19.72 78 THR C C 1
ATOM 2065 O O . THR C 1 80 ? 13.400 46.061 -12.185 1.00 18.47 78 THR C O 1
ATOM 2069 N N . LEU C 1 81 ? 11.846 45.088 -13.492 1.00 18.26 79 LEU C N 1
ATOM 2070 C CA . LEU C 1 81 ? 11.361 46.370 -13.992 1.00 21.04 79 LEU C CA 1
ATOM 2071 C C . LEU C 1 81 ? 10.632 47.156 -12.905 1.00 18.84 79 LEU C C 1
ATOM 2072 O O . LEU C 1 81 ? 10.834 48.374 -12.777 1.00 20.84 79 LEU C O 1
ATOM 2077 N N . ILE C 1 82 ? 9.803 46.478 -12.103 1.00 18.14 80 ILE C N 1
ATOM 2078 C CA . ILE C 1 82 ? 9.147 47.155 -10.989 1.00 15.95 80 ILE C CA 1
ATOM 2079 C C . ILE C 1 82 ? 10.189 47.697 -10.026 1.00 16.31 80 ILE C C 1
ATOM 2080 O O . ILE C 1 82 ? 10.082 48.837 -9.557 1.00 17.31 80 ILE C O 1
ATOM 2085 N N . ALA C 1 83 ? 11.232 46.906 -9.756 1.00 15.14 81 ALA C N 1
ATOM 2086 C CA . ALA C 1 83 ? 12.291 47.365 -8.862 1.00 17.60 81 ALA C CA 1
ATOM 2087 C C . ALA C 1 83 ? 13.035 48.562 -9.451 1.00 19.12 81 ALA C C 1
ATOM 2088 O O . ALA C 1 83 ? 13.383 49.499 -8.717 1.00 19.16 81 ALA C O 1
ATOM 2090 N N . CYS C 1 84 ? 13.288 48.537 -10.769 1.00 18.32 82 CYS C N 1
ATOM 2091 C CA A CYS C 1 84 ? 13.938 49.659 -11.451 0.39 22.86 82 CYS C CA 1
ATOM 2092 C CA B CYS C 1 84 ? 13.946 49.660 -11.431 0.61 22.73 82 CYS C CA 1
ATOM 2093 C C . CYS C 1 84 ? 13.140 50.942 -11.269 1.00 23.35 82 CYS C C 1
ATOM 2094 O O . CYS C 1 84 ? 13.686 51.993 -10.905 1.00 23.67 82 CYS C O 1
ATOM 2099 N N . ILE C 1 85 ? 11.838 50.878 -11.545 1.00 19.92 83 ILE C N 1
ATOM 2100 C CA . ILE C 1 85 ? 11.002 52.063 -11.463 1.00 23.49 83 ILE C CA 1
ATOM 2101 C C . ILE C 1 85 ? 10.913 52.532 -10.024 1.00 20.79 83 ILE C C 1
ATOM 2102 O O . ILE C 1 85 ? 10.952 53.736 -9.739 1.00 22.81 83 ILE C O 1
ATOM 2107 N N . THR C 1 86 ? 10.783 51.580 -9.097 1.00 19.68 84 THR C N 1
ATOM 2108 C CA . THR C 1 86 ? 10.769 51.913 -7.678 1.00 18.59 84 THR C CA 1
ATOM 2109 C C . THR C 1 86 ? 12.038 52.653 -7.274 1.00 19.24 84 THR C C 1
ATOM 2110 O O . THR C 1 86 ? 11.973 53.660 -6.569 1.00 20.77 84 THR C O 1
ATOM 2114 N N . MET C 1 87 ? 13.198 52.179 -7.729 1.00 17.36 85 MET C N 1
ATOM 2115 C CA . MET C 1 87 ? 14.444 52.862 -7.396 1.00 18.23 85 MET C CA 1
ATOM 2116 C C . MET C 1 87 ? 14.533 54.259 -7.996 1.00 20.22 85 MET C C 1
ATOM 2117 O O . MET C 1 87 ? 15.248 55.103 -7.453 1.00 25.15 85 MET C O 1
ATOM 2122 N N . LEU C 1 88 ? 13.832 54.523 -9.095 1.00 22.72 86 LEU C N 1
ATOM 2123 C CA . LEU C 1 88 ? 13.840 55.862 -9.662 1.00 26.82 86 LEU C CA 1
ATOM 2124 C C . LEU C 1 88 ? 12.837 56.793 -8.991 1.00 27.00 86 LEU C C 1
ATOM 2125 O O . LEU C 1 88 ? 12.968 58.012 -9.116 1.00 29.17 86 LEU C O 1
ATOM 2130 N N . CYS C 1 89 ? 11.858 56.257 -8.260 1.00 25.38 87 CYS C N 1
ATOM 2131 C CA . CYS C 1 89 ? 10.735 57.057 -7.789 1.00 30.14 87 CYS C CA 1
ATOM 2132 C C . CYS C 1 89 ? 10.580 57.107 -6.278 1.00 29.79 87 CYS C C 1
ATOM 2133 O O . CYS C 1 89 ? 9.937 58.037 -5.777 1.00 37.20 87 CYS C O 1
ATOM 2136 N N . ASN C 1 90 ? 11.151 56.159 -5.542 1.00 26.28 88 ASN C N 1
ATOM 2137 C CA . ASN C 1 90 ? 10.883 56.022 -4.123 1.00 27.85 88 ASN C CA 1
ATOM 2138 C C . ASN C 1 90 ? 11.956 56.769 -3.353 1.00 25.34 88 ASN C C 1
ATOM 2139 O O . ASN C 1 90 ? 13.148 56.598 -3.620 1.00 24.52 88 ASN C O 1
ATOM 2144 N N . GLU C 1 91 ? 11.536 57.566 -2.374 1.00 29.42 89 GLU C N 1
ATOM 2145 C CA . GLU C 1 91 ? 12.471 58.464 -1.720 1.00 35.23 89 GLU C CA 1
ATOM 2146 C C . GLU C 1 91 ? 13.580 57.732 -0.975 1.00 28.91 89 GLU C C 1
ATOM 2147 O O . GLU C 1 91 ? 14.646 58.323 -0.776 1.00 30.66 89 GLU C O 1
ATOM 2153 N N . PHE C 1 92 ? 13.363 56.471 -0.571 1.00 29.63 90 PHE C N 1
ATOM 2154 C CA . PHE C 1 92 ? 14.446 55.691 0.031 1.00 26.03 90 PHE C CA 1
ATOM 2155 C C . PHE C 1 92 ? 15.693 55.741 -0.837 1.00 26.63 90 PHE C C 1
ATOM 2156 O O . PHE C 1 92 ? 16.813 55.855 -0.326 1.00 26.61 90 PHE C O 1
ATOM 2164 N N . PHE C 1 93 ? 15.515 55.676 -2.155 1.00 26.01 91 PHE C N 1
ATOM 2165 C CA . PHE C 1 93 ? 16.632 55.654 -3.091 1.00 24.22 91 PHE C CA 1
ATOM 2166 C C . PHE C 1 93 ? 17.004 57.037 -3.590 1.00 30.22 91 PHE C C 1
ATOM 2167 O O . PHE C 1 93 ? 18.187 57.310 -3.798 1.00 31.59 91 PHE C O 1
ATOM 2175 N N . THR C 1 94 ? 16.010 57.906 -3.785 1.00 29.59 92 THR C N 1
ATOM 2176 C CA . THR C 1 94 ? 16.212 59.199 -4.427 1.00 33.55 92 THR C CA 1
ATOM 2177 C C . THR C 1 94 ? 16.456 60.319 -3.436 1.00 36.87 92 THR C C 1
ATOM 2178 O O . THR C 1 94 ? 17.119 61.300 -3.785 1.00 39.53 92 THR C O 1
ATOM 2182 N N . GLY C 1 95 ? 15.918 60.217 -2.226 1.00 37.27 93 GLY C N 1
ATO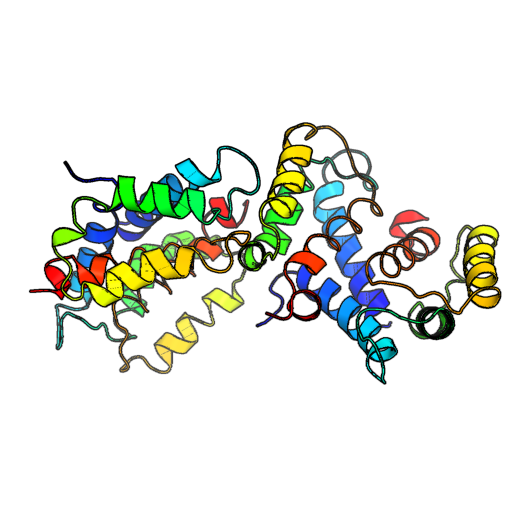M 2183 C CA . GLY C 1 95 ? 16.059 61.270 -1.238 1.00 41.41 93 GLY C CA 1
ATOM 2184 C C . GLY C 1 95 ? 14.819 62.138 -1.117 1.00 45.24 93 GLY C C 1
ATOM 2185 O O . GLY C 1 95 ? 13.913 62.074 -1.954 1.00 46.35 93 GLY C O 1
ATOM 2186 N N . THR D 1 5 ? -2.567 53.366 -1.624 1.00 40.01 3 THR D N 1
ATOM 2187 C CA . THR D 1 5 ? -1.666 52.963 -2.692 1.00 36.05 3 THR D CA 1
ATOM 2188 C C . THR D 1 5 ? -2.039 51.553 -3.149 1.00 32.98 3 THR D C 1
ATOM 2189 O O . THR D 1 5 ? -2.892 50.903 -2.542 1.00 37.47 3 THR D O 1
ATOM 2193 N N . SER D 1 6 ? -1.403 51.069 -4.210 1.00 21.33 4 SER D N 1
ATOM 2194 C CA . SER D 1 6 ? -1.749 49.755 -4.723 1.00 17.82 4 SER D CA 1
ATOM 2195 C C . SER D 1 6 ? -1.031 48.645 -3.948 1.00 16.82 4 SER D C 1
ATOM 2196 O O . SER D 1 6 ? -0.066 48.867 -3.218 1.00 17.55 4 SER D O 1
ATOM 2199 N N . ASP D 1 7 ? -1.504 47.410 -4.136 1.00 17.70 5 ASP D N 1
ATOM 2200 C CA . ASP D 1 7 ? -0.806 46.275 -3.539 1.00 14.65 5 ASP D CA 1
ATOM 2201 C C . ASP D 1 7 ? 0.629 46.166 -4.056 1.00 14.94 5 ASP D C 1
ATOM 2202 O O . ASP D 1 7 ? 1.509 45.732 -3.320 1.00 13.53 5 ASP D O 1
ATOM 2207 N N . THR D 1 8 ? 0.891 46.550 -5.313 1.00 13.61 6 THR D N 1
ATOM 2208 C CA . THR D 1 8 ? 2.269 46.513 -5.818 1.00 12.02 6 THR D CA 1
ATOM 2209 C C . THR D 1 8 ? 3.155 47.501 -5.069 1.00 11.62 6 THR D C 1
ATOM 2210 O O . THR D 1 8 ? 4.277 47.164 -4.658 1.00 12.56 6 THR D O 1
ATOM 2214 N N . GLN D 1 9 ? 2.660 48.719 -4.863 1.00 12.92 7 GLN D N 1
ATOM 2215 C CA . GLN D 1 9 ? 3.418 49.695 -4.081 1.00 13.34 7 GLN D CA 1
ATOM 2216 C C . GLN D 1 9 ? 3.612 49.220 -2.646 1.00 14.23 7 GLN D C 1
ATOM 2217 O O . GLN D 1 9 ? 4.694 49.396 -2.061 1.00 15.33 7 GLN D O 1
ATOM 2223 N N . LYS D 1 10 ? 2.561 48.647 -2.050 1.00 15.03 8 LYS D N 1
ATOM 2224 C CA . LYS D 1 10 ? 2.676 48.138 -0.691 1.00 13.76 8 LYS D CA 1
ATOM 2225 C C . LYS D 1 10 ? 3.739 47.056 -0.614 1.00 15.10 8 LYS D C 1
ATOM 2226 O O . LYS D 1 10 ? 4.551 47.043 0.316 1.00 14.58 8 LYS D O 1
ATOM 2232 N N . ALA D 1 11 ? 3.756 46.144 -1.588 1.00 11.64 9 ALA D N 1
ATOM 2233 C CA . ALA D 1 11 ? 4.747 45.074 -1.586 1.00 10.68 9 ALA D CA 1
ATOM 2234 C C . ALA D 1 11 ? 6.152 45.631 -1.711 1.00 11.12 9 ALA D C 1
ATOM 2235 O O . ALA D 1 11 ? 7.061 45.199 -0.990 1.00 12.92 9 ALA D O 1
ATOM 2237 N N . MET D 1 12 ? 6.353 46.595 -2.622 1.00 11.06 10 MET D N 1
ATOM 2238 C CA . MET D 1 12 ? 7.687 47.165 -2.769 1.00 11.74 10 MET D CA 1
ATOM 2239 C C . MET D 1 12 ? 8.138 47.854 -1.490 1.00 12.36 10 MET D C 1
ATOM 2240 O O . MET D 1 12 ? 9.315 47.752 -1.110 1.00 14.06 10 MET D O 1
ATOM 2245 N N . ALA D 1 13 ? 7.230 48.577 -0.822 1.00 13.62 11 ALA D N 1
ATOM 2246 C CA . ALA D 1 13 ? 7.592 49.211 0.447 1.00 13.25 11 ALA D CA 1
ATOM 2247 C C . ALA D 1 13 ? 7.997 48.177 1.498 1.00 15.49 11 ALA D C 1
ATOM 2248 O O . ALA D 1 13 ? 8.942 48.408 2.269 1.00 16.19 11 ALA D O 1
ATOM 2250 N N . MET D 1 14 ? 7.300 47.031 1.546 1.00 12.77 12 MET D N 1
ATOM 2251 C CA . MET D 1 14 ? 7.683 45.957 2.465 1.00 12.19 12 MET D CA 1
ATOM 2252 C C . MET D 1 14 ? 9.070 45.433 2.137 1.00 11.21 12 MET D C 1
ATOM 2253 O O . MET D 1 14 ? 9.881 45.208 3.044 1.00 13.50 12 MET D O 1
ATOM 2258 N N . LEU D 1 15 ? 9.342 45.184 0.848 1.00 10.87 13 LEU D N 1
ATOM 2259 C CA . LEU D 1 15 ? 10.666 44.699 0.448 1.00 9.92 13 LEU D CA 1
ATOM 2260 C C . LEU D 1 15 ? 11.762 45.708 0.779 1.00 12.72 13 LEU D C 1
ATOM 2261 O O . LEU D 1 15 ? 12.866 45.310 1.179 1.00 13.03 13 LEU D O 1
ATOM 2266 N N . ILE D 1 16 ? 11.471 47.009 0.645 1.00 12.67 14 ILE D N 1
ATOM 2267 C CA . ILE D 1 16 ? 12.443 48.042 1.010 1.00 12.59 14 ILE D CA 1
ATOM 2268 C C . ILE D 1 16 ? 12.665 48.051 2.509 1.00 14.43 14 ILE D C 1
ATOM 2269 O O . ILE D 1 16 ? 13.805 48.169 2.976 1.00 13.99 14 ILE D O 1
ATOM 2274 N N . ALA D 1 17 ? 11.584 47.937 3.290 1.00 14.26 15 ALA D N 1
ATOM 2275 C CA . ALA D 1 17 ? 11.722 47.990 4.739 1.00 14.82 15 ALA D CA 1
ATOM 2276 C C . ALA D 1 17 ? 12.554 46.823 5.254 1.00 16.52 15 ALA D C 1
ATOM 2277 O O . ALA D 1 17 ? 13.398 47.006 6.145 1.00 16.96 15 ALA D O 1
ATOM 2279 N N . THR D 1 18 ? 12.331 45.624 4.699 1.00 14.83 16 THR D N 1
ATOM 2280 C CA . THR D 1 18 ? 13.114 44.443 5.078 1.00 12.52 16 THR D CA 1
ATOM 2281 C C . THR D 1 18 ? 14.580 44.607 4.689 1.00 15.22 16 THR D C 1
ATOM 2282 O O . THR D 1 18 ? 15.484 44.325 5.494 1.00 16.90 16 THR D O 1
ATOM 2286 N N . PHE D 1 19 ? 14.831 45.105 3.481 1.00 13.38 17 PHE D N 1
ATOM 2287 C CA . PHE D 1 19 ? 16.201 45.359 3.037 1.00 12.76 17 PHE D CA 1
ATOM 2288 C C . PHE D 1 19 ? 16.895 46.292 4.005 1.00 15.96 17 PHE D C 1
ATOM 2289 O O . PHE D 1 19 ? 18.023 46.026 4.430 1.00 14.70 17 PHE D O 1
ATOM 2297 N N . HIS D 1 20 ? 16.214 47.387 4.378 1.00 14.94 18 HIS D N 1
ATOM 2298 C CA . HIS D 1 20 ? 16.773 48.389 5.285 1.00 15.76 18 HIS D CA 1
ATOM 2299 C C . HIS D 1 20 ? 17.001 47.837 6.688 1.00 17.31 18 HIS D C 1
ATOM 2300 O O . HIS D 1 20 ? 17.961 48.245 7.361 1.00 19.89 18 HIS D O 1
ATOM 2307 N N . LYS D 1 21 ? 16.131 46.934 7.155 1.00 18.20 19 LYS D N 1
ATOM 2308 C CA . LYS D 1 21 ? 16.298 46.369 8.491 1.00 19.32 19 LYS D CA 1
ATOM 2309 C C . LYS D 1 21 ? 17.648 45.686 8.614 1.00 19.35 19 LYS D C 1
ATOM 2310 O O . LYS D 1 21 ? 18.280 45.722 9.680 1.00 23.96 19 LYS D O 1
ATOM 2316 N N . TYR D 1 22 ? 18.119 45.100 7.526 1.00 16.96 20 TYR D N 1
ATOM 2317 C CA . TYR D 1 22 ? 19.419 44.453 7.528 1.00 17.66 20 TYR D CA 1
ATOM 2318 C C . TYR D 1 22 ? 20.523 45.401 7.058 1.00 21.14 20 TYR D C 1
ATOM 2319 O O . TYR D 1 22 ? 21.637 45.342 7.581 1.00 31.37 20 TYR D O 1
ATOM 2328 N N . SER D 1 23 ? 20.245 46.306 6.104 1.00 20.56 21 SER D N 1
ATOM 2329 C CA . SER D 1 23 ? 21.298 47.161 5.552 1.00 24.16 21 SER D CA 1
ATOM 2330 C C . SER D 1 23 ? 21.564 48.397 6.384 1.00 25.36 21 SER D C 1
ATOM 2331 O O . SER D 1 23 ? 22.623 49.019 6.219 1.00 29.65 21 SER D O 1
ATOM 2334 N N . GLY D 1 24 ? 20.618 48.809 7.218 1.00 32.37 22 GLY D N 1
ATOM 2335 C CA . GLY D 1 24 ? 20.766 50.047 7.943 1.00 39.77 22 GLY D CA 1
ATOM 2336 C C . GLY D 1 24 ? 21.620 49.975 9.185 1.00 48.46 22 GLY D C 1
ATOM 2337 O O . GLY D 1 24 ? 21.778 50.988 9.866 1.00 49.59 22 GLY D O 1
ATOM 2338 N N . LYS D 1 25 ? 22.194 48.811 9.498 1.00 53.42 23 LYS D N 1
ATOM 2339 C CA . LYS D 1 25 ? 22.980 48.696 10.723 1.00 64.22 23 LYS D CA 1
ATOM 2340 C C . LYS D 1 25 ? 24.394 49.245 10.551 1.00 65.13 23 LYS D C 1
ATOM 2341 O O . LYS D 1 25 ? 24.932 49.878 11.469 1.00 68.66 23 LYS D O 1
ATOM 2347 N N . GLU D 1 26 ? 25.005 49.030 9.384 1.00 63.32 24 GLU D N 1
ATOM 2348 C CA . GLU D 1 26 ? 26.377 49.448 9.134 1.00 68.37 24 GLU D CA 1
ATOM 2349 C C . GLU D 1 26 ? 26.515 49.976 7.712 1.00 59.82 24 GLU D C 1
ATOM 2350 O O . GLU D 1 26 ? 25.977 49.395 6.764 1.00 55.26 24 GLU D O 1
ATOM 2356 N N . GLY D 1 27 ? 27.237 51.087 7.574 1.00 57.92 25 GLY D N 1
ATOM 2357 C CA . GLY D 1 27 ? 27.628 51.551 6.251 1.00 50.93 25 GLY D CA 1
ATOM 2358 C C . GLY D 1 27 ? 26.484 52.152 5.452 1.00 42.46 25 GLY D C 1
ATOM 2359 O O . GLY D 1 27 ? 25.595 52.829 5.981 1.00 41.64 25 GLY D O 1
ATOM 2360 N N . ASP D 1 28 ? 26.538 51.918 4.143 1.00 36.56 26 ASP D N 1
ATOM 2361 C CA . ASP D 1 28 ? 25.576 52.472 3.199 1.00 34.37 26 ASP D CA 1
ATOM 2362 C C . ASP D 1 28 ? 24.248 51.727 3.307 1.00 30.74 26 ASP D C 1
ATOM 2363 O O . ASP D 1 28 ? 24.212 50.504 3.193 1.00 26.91 26 ASP D O 1
ATOM 2368 N N . LYS D 1 29 ? 23.150 52.460 3.508 1.00 27.17 27 LYS D N 1
ATOM 2369 C CA . LYS D 1 29 ? 21.842 51.810 3.567 1.00 24.87 27 LYS D CA 1
ATOM 2370 C C . LYS D 1 29 ? 21.414 51.239 2.221 1.00 28.18 27 LYS D C 1
ATOM 2371 O O . LYS D 1 29 ? 20.507 50.398 2.175 1.00 23.89 27 LYS D O 1
ATOM 2377 N N . LEU D 1 30 ? 22.042 51.658 1.129 1.00 22.07 28 LEU D N 1
ATOM 2378 C CA . LEU D 1 30 ? 21.682 51.146 -0.182 1.00 20.12 28 LEU D CA 1
ATOM 2379 C C . LEU D 1 30 ? 22.376 49.836 -0.527 1.00 17.24 28 LEU D C 1
ATOM 2380 O O . LEU D 1 30 ? 22.106 49.282 -1.595 1.00 19.44 28 LEU D O 1
ATOM 2385 N N . THR D 1 31 ? 23.274 49.337 0.318 1.00 19.57 29 THR D N 1
ATOM 2386 C CA . THR D 1 31 ? 23.887 48.042 0.059 1.00 20.77 29 THR D CA 1
ATOM 2387 C C . THR D 1 31 ? 23.757 47.147 1.279 1.00 20.10 29 THR D C 1
ATOM 2388 O O . THR D 1 31 ? 23.754 47.603 2.427 1.00 24.29 29 THR D O 1
ATOM 2392 N N . LEU D 1 32 ? 23.672 45.861 1.006 1.00 18.18 30 LEU D N 1
ATOM 2393 C CA . LEU D 1 32 ? 23.596 44.830 2.024 1.00 16.98 30 LEU D CA 1
ATOM 2394 C C . LEU D 1 32 ? 24.807 43.925 1.830 1.00 14.36 30 LEU D C 1
ATOM 2395 O O . LEU D 1 32 ? 25.078 43.506 0.709 1.00 17.39 30 LEU D O 1
ATOM 2400 N N . SER D 1 33 ? 25.509 43.592 2.904 1.00 15.17 31 SER D N 1
ATOM 2401 C CA . SER D 1 33 ? 26.556 42.582 2.762 1.00 15.33 31 SER D CA 1
ATOM 2402 C C . SER D 1 33 ? 25.931 41.221 2.469 1.00 14.01 31 SER D C 1
ATOM 2403 O O . SER D 1 33 ? 24.779 40.947 2.819 1.00 14.26 31 SER D O 1
ATOM 2406 N N . LYS D 1 34 ? 26.699 40.376 1.777 1.00 14.87 32 LYS D N 1
ATOM 2407 C CA . LYS D 1 34 ? 26.146 39.079 1.406 1.00 13.62 32 LYS D CA 1
ATOM 2408 C C . LYS D 1 34 ? 25.953 38.193 2.618 1.00 13.16 32 LYS D C 1
ATOM 2409 O O . LYS D 1 34 ? 25.038 37.369 2.616 1.00 11.85 32 LYS D O 1
ATOM 2415 N N . GLY D 1 35 ? 26.736 38.381 3.680 1.00 14.59 33 GLY D N 1
ATOM 2416 C CA . GLY D 1 35 ? 26.438 37.651 4.908 1.00 15.08 33 GLY D CA 1
ATOM 2417 C C . GLY D 1 35 ? 25.143 38.092 5.565 1.00 13.67 33 GLY D C 1
ATOM 2418 O O . GLY D 1 35 ? 24.403 37.264 6.117 1.00 13.15 33 GLY D O 1
ATOM 2419 N N A GLU D 1 36 ? 24.862 39.403 5.531 0.48 14.28 34 GLU D N 1
ATOM 2420 N N B GLU D 1 36 ? 24.835 39.392 5.527 0.52 13.44 34 GLU D N 1
ATOM 2421 C CA A GLU D 1 36 ? 23.579 39.919 6.003 0.48 14.63 34 GLU D CA 1
ATOM 2422 C CA B GLU D 1 36 ? 23.542 39.816 6.061 0.52 12.78 34 GLU D CA 1
ATOM 2423 C C A GLU D 1 36 ? 22.442 39.370 5.160 0.48 12.26 34 GLU D C 1
ATOM 2424 C C B GLU D 1 36 ? 22.409 39.352 5.158 0.52 12.28 34 GLU D C 1
ATOM 2425 O O A GLU D 1 36 ? 21.407 38.955 5.694 0.48 12.17 34 GLU D O 1
ATOM 2426 O O B GLU D 1 36 ? 21.339 38.977 5.650 0.52 12.16 34 GLU D O 1
ATOM 2437 N N . LEU D 1 37 ? 22.621 39.369 3.841 1.00 11.59 35 LEU D N 1
ATOM 2438 C CA . LEU D 1 37 ? 21.601 38.832 2.939 1.00 9.37 35 LEU D CA 1
ATOM 2439 C C . LEU D 1 37 ? 21.333 37.365 3.240 1.00 11.10 35 LEU D C 1
ATOM 2440 O O . LEU D 1 37 ? 20.175 36.922 3.195 1.00 10.83 35 LEU D O 1
ATOM 2445 N N . LYS D 1 38 ? 22.391 36.577 3.492 1.00 10.58 36 LYS D N 1
ATOM 2446 C CA . LYS D 1 38 ? 22.179 35.188 3.874 1.00 12.27 36 LYS D CA 1
ATOM 2447 C C . LYS D 1 38 ? 21.222 35.091 5.067 1.00 13.35 36 LYS D C 1
ATOM 2448 O O . LYS D 1 38 ? 20.286 34.285 5.055 1.00 11.77 36 LYS D O 1
ATOM 2454 N N . GLU D 1 39 ? 21.447 35.899 6.111 1.00 11.82 37 GLU D N 1
ATOM 2455 C CA . GLU D 1 39 ? 20.560 35.861 7.279 1.00 11.23 37 GLU D CA 1
ATOM 2456 C C . GLU D 1 39 ? 19.141 36.284 6.923 1.00 10.79 37 GLU D C 1
ATOM 2457 O O . GLU D 1 39 ? 18.177 35.693 7.409 1.00 11.40 37 GLU D O 1
ATOM 2463 N N . LEU D 1 40 ? 19.008 37.341 6.126 1.00 10.37 38 LEU D N 1
ATOM 2464 C CA . LEU D 1 40 ? 17.693 37.784 5.668 1.00 10.01 38 LEU D CA 1
ATOM 2465 C C . LEU D 1 40 ? 16.967 36.657 4.934 1.00 10.47 38 LEU D C 1
ATOM 2466 O O . LEU D 1 40 ? 15.790 36.371 5.218 1.00 11.02 38 LEU D O 1
ATOM 2471 N N . LEU D 1 41 ? 17.615 36.048 3.952 1.00 10.84 39 LEU D N 1
ATOM 2472 C CA . LEU D 1 41 ? 16.938 35.010 3.174 1.00 11.13 39 LEU D CA 1
ATOM 2473 C C . LEU D 1 41 ? 16.546 33.843 4.060 1.00 10.95 39 LEU D C 1
ATOM 2474 O O . LEU D 1 41 ? 15.441 33.288 3.927 1.00 11.17 39 LEU D O 1
ATOM 2479 N N . SER D 1 42 ? 17.434 33.428 4.960 1.00 9.25 40 SER D N 1
ATOM 2480 C CA . SER D 1 42 ? 17.094 32.296 5.812 1.00 11.08 40 SER D CA 1
ATOM 2481 C C . SER D 1 42 ? 15.906 32.609 6.709 1.00 11.17 40 SER D C 1
ATOM 2482 O O . SER D 1 42 ? 15.023 31.746 6.915 1.00 12.14 40 SER D O 1
ATOM 2485 N N . ALA D 1 43 ? 15.872 33.820 7.287 1.00 9.65 41 ALA D N 1
ATOM 2486 C CA . ALA D 1 43 ? 14.791 34.186 8.189 1.00 11.11 41 ALA D CA 1
ATOM 2487 C C . ALA D 1 43 ? 13.493 34.410 7.439 1.00 10.07 41 ALA D C 1
ATOM 2488 O O . ALA D 1 43 ? 12.416 34.028 7.926 1.00 11.94 41 ALA D O 1
ATOM 2490 N N . GLU D 1 44 ? 13.568 35.034 6.265 1.00 10.33 42 GLU D N 1
ATOM 2491 C CA . GLU D 1 44 ? 12.348 35.471 5.582 1.00 10.94 42 GLU D CA 1
ATOM 2492 C C . GLU D 1 44 ? 11.799 34.409 4.662 1.00 10.97 42 GLU D C 1
ATOM 2493 O O . GLU D 1 44 ? 10.591 34.420 4.392 1.00 12.20 42 GLU D O 1
ATOM 2499 N N . LEU D 1 45 ? 12.642 33.506 4.168 1.00 9.94 43 LEU D N 1
ATOM 2500 C CA . LEU D 1 45 ? 12.190 32.505 3.209 1.00 12.26 43 LEU D CA 1
ATOM 2501 C C . LEU D 1 45 ? 12.502 31.080 3.611 1.00 11.59 43 LEU D C 1
ATOM 2502 O O . LEU D 1 45 ? 12.073 30.159 2.909 1.00 11.85 43 LEU D O 1
ATOM 2507 N N . GLY D 1 46 ? 13.250 30.866 4.696 1.00 10.73 44 GLY D N 1
ATOM 2508 C CA . GLY D 1 46 ? 13.704 29.528 5.042 1.00 11.16 44 GLY D CA 1
ATOM 2509 C C . GLY D 1 46 ? 12.596 28.510 5.211 1.00 10.10 44 GLY D C 1
ATOM 2510 O O . GLY D 1 46 ? 12.806 27.321 4.965 1.00 13.02 44 GLY D O 1
ATOM 2511 N N . ASP D 1 47 ? 11.408 28.944 5.654 1.00 12.73 45 ASP D N 1
ATOM 2512 C CA . ASP D 1 47 ? 10.356 27.968 5.855 1.00 13.86 45 ASP D CA 1
ATOM 2513 C C . ASP D 1 47 ? 9.657 27.546 4.571 1.00 14.75 45 ASP D C 1
ATOM 2514 O O . ASP D 1 47 ? 8.743 26.716 4.633 1.00 16.75 45 ASP D O 1
ATOM 2519 N N . ILE D 1 48 ? 10.080 28.053 3.405 1.00 13.32 46 ILE D N 1
ATOM 2520 C CA . ILE D 1 48 ? 9.637 27.492 2.133 1.00 12.20 46 ILE D CA 1
ATOM 2521 C C . ILE D 1 48 ? 10.731 26.731 1.408 1.00 12.52 46 ILE D C 1
ATOM 2522 O O . ILE D 1 48 ? 10.467 26.183 0.339 1.00 13.24 46 ILE D O 1
ATOM 2527 N N . PHE D 1 49 ? 11.953 26.678 1.953 1.00 13.46 47 PHE D N 1
ATOM 2528 C CA . PHE D 1 49 ? 13.038 26.024 1.223 1.00 12.47 47 PHE D CA 1
ATOM 2529 C C . PHE D 1 49 ? 12.754 24.543 0.979 1.00 15.05 47 PHE D C 1
ATOM 2530 O O . PHE D 1 49 ? 13.261 23.978 0.002 1.00 15.90 47 PHE D O 1
ATOM 2538 N N . GLY D 1 50 ? 11.977 23.898 1.852 1.00 13.97 48 GLY D N 1
ATOM 2539 C CA . GLY D 1 50 ? 11.604 22.504 1.687 1.00 15.76 48 GLY D CA 1
ATOM 2540 C C . GLY D 1 50 ? 10.776 22.225 0.450 1.00 19.24 48 GLY D C 1
ATOM 2541 O O . GLY D 1 50 ? 10.632 21.060 0.066 1.00 22.77 48 GLY D O 1
ATOM 2542 N N . LYS D 1 51 ? 10.252 23.264 -0.193 1.00 16.20 49 LYS D N 1
ATOM 2543 C CA . LYS D 1 51 ? 9.449 23.091 -1.395 1.00 18.22 49 LYS D CA 1
ATOM 2544 C C . LYS D 1 51 ? 10.226 23.289 -2.694 1.00 18.61 49 LYS D C 1
ATOM 2545 O O . LYS D 1 51 ? 9.618 23.198 -3.767 1.00 22.70 49 LYS D O 1
ATOM 2551 N N . THR D 1 52 ? 11.536 23.511 -2.640 1.00 14.38 50 THR D N 1
ATOM 2552 C CA . THR D 1 52 ? 12.263 23.811 -3.865 1.00 13.86 50 THR D CA 1
ATOM 2553 C C . THR D 1 52 ? 12.178 22.673 -4.879 1.00 19.98 50 THR D C 1
ATOM 2554 O O . THR D 1 52 ? 12.215 21.495 -4.521 1.00 22.96 50 THR D O 1
ATOM 2558 N N . THR D 1 53 ? 12.055 23.047 -6.155 1.00 19.25 51 THR D N 1
ATOM 2559 C CA . THR D 1 53 ? 12.145 22.089 -7.257 1.00 19.91 51 THR D CA 1
ATOM 2560 C C . THR D 1 53 ? 13.584 21.793 -7.639 1.00 21.95 51 THR D C 1
ATOM 2561 O O . THR D 1 53 ? 13.834 20.846 -8.398 1.00 25.88 51 THR D O 1
ATOM 2565 N N . ASP D 1 54 ? 14.535 22.573 -7.135 1.00 21.07 52 ASP D N 1
ATOM 2566 C CA . ASP D 1 54 ? 15.935 22.446 -7.539 1.00 22.55 52 ASP D CA 1
ATOM 2567 C C . ASP D 1 54 ? 16.779 22.731 -6.298 1.00 20.08 52 ASP D C 1
ATOM 2568 O O . ASP D 1 54 ? 17.123 23.879 -6.013 1.00 18.05 52 ASP D O 1
ATOM 2573 N N . LYS D 1 55 ? 17.090 21.665 -5.556 1.00 19.94 53 LYS D N 1
ATOM 2574 C CA A LYS D 1 55 ? 17.915 21.815 -4.360 0.81 17.74 53 LYS D CA 1
ATOM 2575 C CA B LYS D 1 55 ? 17.923 21.793 -4.363 0.19 18.05 53 LYS D CA 1
ATOM 2576 C C . LYS D 1 55 ? 19.314 22.314 -4.712 1.00 17.87 53 LYS D C 1
ATOM 2577 O O . LYS D 1 55 ? 19.891 23.117 -3.976 1.00 18.77 53 LYS D O 1
ATOM 2588 N N . ALA D 1 56 ? 19.877 21.863 -5.838 1.00 19.70 54 ALA D N 1
ATOM 2589 C CA . ALA D 1 56 ? 21.201 22.355 -6.217 1.00 19.09 54 ALA D CA 1
ATOM 2590 C C . ALA D 1 56 ? 21.190 23.853 -6.474 1.00 17.43 54 ALA D C 1
ATOM 2591 O O . ALA D 1 56 ? 22.148 24.556 -6.123 1.00 20.18 54 ALA D O 1
ATOM 2593 N N . ALA D 1 57 ? 20.126 24.367 -7.099 1.00 18.84 55 ALA D N 1
ATOM 2594 C CA . ALA D 1 57 ? 20.051 25.797 -7.368 1.00 17.39 55 ALA D CA 1
ATOM 2595 C C . ALA D 1 57 ? 19.957 26.591 -6.076 1.00 17.08 55 ALA D C 1
ATOM 2596 O O . ALA D 1 57 ? 20.612 27.629 -5.928 1.00 18.70 55 ALA D O 1
ATOM 2598 N N . LEU D 1 58 ? 19.180 26.095 -5.115 1.00 17.17 56 LEU D N 1
ATOM 2599 C CA . LEU D 1 58 ? 19.099 26.752 -3.814 1.00 16.67 56 LEU D CA 1
ATOM 2600 C C . LEU D 1 58 ? 20.452 26.720 -3.121 1.00 17.42 56 LEU D C 1
ATOM 2601 O O . LEU D 1 58 ? 20.901 27.736 -2.568 1.00 16.13 56 LEU D O 1
ATOM 2606 N N . ASP D 1 59 ? 21.139 25.567 -3.165 1.00 15.51 57 ASP D N 1
ATOM 2607 C CA . ASP D 1 59 ? 22.416 25.459 -2.475 1.00 15.91 57 ASP D CA 1
ATOM 2608 C C . ASP D 1 59 ? 23.446 26.383 -3.101 1.00 16.89 57 ASP D C 1
ATOM 2609 O O . ASP D 1 59 ? 24.290 26.933 -2.394 1.00 17.44 57 ASP D O 1
ATOM 2614 N N . LYS D 1 60 ? 23.393 26.556 -4.430 1.00 17.41 58 LYS D N 1
ATOM 2615 C CA . LYS D 1 60 ? 24.360 27.426 -5.097 1.00 17.45 58 LYS D CA 1
ATOM 2616 C C . LYS D 1 60 ? 24.252 28.859 -4.602 1.00 17.09 58 LYS D C 1
ATOM 2617 O O . LYS D 1 60 ? 25.278 29.533 -4.415 1.00 18.53 58 LYS D O 1
ATOM 2623 N N . ILE D 1 61 ? 23.031 29.345 -4.376 1.00 15.33 59 ILE D N 1
ATOM 2624 C CA . ILE D 1 61 ? 22.859 30.693 -3.850 1.00 13.37 59 ILE D CA 1
ATOM 2625 C C . ILE D 1 61 ? 23.594 30.832 -2.533 1.00 15.16 59 ILE D C 1
ATOM 2626 O O . ILE D 1 61 ? 24.342 31.793 -2.304 1.00 16.11 59 ILE D O 1
ATOM 2631 N N . PHE D 1 62 ? 23.394 29.872 -1.639 1.00 13.38 60 PHE D N 1
ATOM 2632 C CA . PHE D 1 62 ? 24.044 29.941 -0.334 1.00 13.71 60 PHE D CA 1
ATOM 2633 C C . PHE D 1 62 ? 25.554 29.743 -0.413 1.00 14.73 60 PHE D C 1
ATOM 2634 O O . PHE D 1 62 ? 26.292 30.384 0.343 1.00 15.88 60 PHE D O 1
ATOM 2642 N N . LYS D 1 63 ? 26.031 28.867 -1.304 1.00 15.06 61 LYS D N 1
ATOM 2643 C CA . LYS D 1 63 ? 27.472 28.696 -1.451 1.00 15.22 61 LYS D CA 1
ATOM 2644 C C . LYS D 1 63 ? 28.111 30.012 -1.869 1.00 15.94 61 LYS D C 1
ATOM 2645 O O . LYS D 1 63 ? 29.199 30.369 -1.388 1.00 17.76 61 LYS D O 1
ATOM 2651 N N . ASP D 1 64 ? 27.434 30.757 -2.745 1.00 17.98 62 ASP D N 1
ATOM 2652 C CA . ASP D 1 64 ? 28.001 32.015 -3.232 1.00 17.69 62 ASP D CA 1
ATOM 2653 C C . ASP D 1 64 ? 27.995 33.076 -2.133 1.00 16.53 62 ASP D C 1
ATOM 2654 O O . ASP D 1 64 ? 28.968 33.827 -1.971 1.00 19.54 62 ASP D O 1
ATOM 2659 N N . LEU D 1 65 ? 26.921 33.132 -1.345 1.00 13.96 63 LEU D N 1
ATOM 2660 C CA . LEU D 1 65 ? 26.870 34.069 -0.227 1.00 13.14 63 LEU D CA 1
ATOM 2661 C C . LEU D 1 65 ? 27.936 33.754 0.824 1.00 16.76 63 LEU D C 1
ATOM 2662 O O . LEU D 1 65 ? 28.480 34.669 1.453 1.00 19.94 63 LEU D O 1
ATOM 2667 N N . ASP D 1 66 ? 28.213 32.466 1.079 1.00 13.32 64 ASP D N 1
ATOM 2668 C CA . ASP D 1 66 ? 29.259 32.113 2.050 1.00 13.43 64 ASP D CA 1
ATOM 2669 C C . ASP D 1 66 ? 30.653 32.467 1.554 1.00 18.11 64 ASP D C 1
ATOM 2670 O O . ASP D 1 66 ? 31.485 32.961 2.327 1.00 20.08 64 ASP D O 1
ATOM 2675 N N . ALA D 1 67 ? 30.923 32.222 0.273 1.00 15.27 65 ALA D N 1
ATOM 2676 C CA . ALA D 1 67 ? 32.237 32.510 -0.287 1.00 15.22 65 ALA D CA 1
ATOM 2677 C C . ALA D 1 67 ? 32.547 33.999 -0.299 1.00 15.05 65 ALA D C 1
ATOM 2678 O O . ALA D 1 67 ? 33.709 34.373 -0.160 1.00 16.76 65 ALA D O 1
ATOM 2680 N N . ASN D 1 68 ? 31.535 34.854 -0.469 1.00 15.78 66 ASN D N 1
ATOM 2681 C CA . ASN D 1 68 ? 31.768 36.288 -0.629 1.00 16.17 66 ASN D CA 1
ATOM 2682 C C . ASN D 1 68 ? 30.962 37.047 0.405 1.00 12.39 66 ASN D C 1
ATOM 2683 O O . ASN D 1 68 ? 30.379 38.073 0.105 1.00 12.92 66 ASN D O 1
ATOM 2688 N N . ALA D 1 69 ? 30.948 36.550 1.651 1.00 13.29 67 ALA D N 1
ATOM 2689 C CA . ALA D 1 69 ? 30.109 37.115 2.710 1.00 12.60 67 ALA D CA 1
ATOM 2690 C C . ALA D 1 69 ? 30.369 38.606 2.929 1.00 12.03 67 ALA D C 1
ATOM 2691 O O . ALA D 1 69 ? 29.447 39.352 3.275 1.00 12.70 67 ALA D O 1
ATOM 2693 N N . ASP D 1 70 ? 31.577 39.074 2.658 1.00 13.49 68 ASP D N 1
ATOM 2694 C CA . ASP D 1 70 ? 31.911 40.464 2.890 1.00 15.50 68 ASP D CA 1
ATOM 2695 C C . ASP D 1 70 ? 31.666 41.349 1.683 1.00 16.01 68 ASP D C 1
ATOM 2696 O O . ASP D 1 70 ? 31.759 42.575 1.817 1.00 19.26 68 ASP D O 1
ATOM 2701 N N . GLY D 1 71 ? 31.335 40.773 0.526 1.00 14.07 69 GLY D N 1
ATOM 2702 C CA . GLY D 1 71 ? 30.869 41.531 -0.614 1.00 13.50 69 GLY D CA 1
ATOM 2703 C C . GLY D 1 71 ? 29.485 42.064 -0.367 1.00 15.83 69 GLY D C 1
ATOM 2704 O O . GLY D 1 71 ? 28.833 41.742 0.623 1.00 16.39 69 GLY D O 1
ATOM 2705 N N . SER D 1 72 ? 29.004 42.877 -1.300 1.00 14.33 70 SER D N 1
ATOM 2706 C CA . SER D 1 72 ? 27.714 43.516 -1.088 1.00 15.63 70 SER D CA 1
ATOM 2707 C C . SER D 1 72 ? 26.824 43.414 -2.314 1.00 16.37 70 SER D C 1
ATOM 2708 O O . SER D 1 72 ? 27.283 43.182 -3.434 1.00 17.84 70 SER D O 1
ATOM 2711 N N . VAL D 1 73 ? 25.512 43.558 -2.065 1.00 13.61 71 VAL D N 1
ATOM 2712 C CA . VAL D 1 73 ? 24.498 43.591 -3.109 1.00 12.66 71 VAL D CA 1
ATOM 2713 C C . VAL D 1 73 ? 23.683 44.862 -2.984 1.00 12.55 71 VAL D C 1
ATOM 2714 O O . VAL D 1 73 ? 23.563 45.448 -1.902 1.00 15.91 71 VAL D O 1
ATOM 2718 N N . ASP D 1 74 ? 23.150 45.304 -4.123 1.00 14.30 72 ASP D N 1
ATOM 2719 C CA . ASP D 1 74 ? 22.197 46.403 -4.143 1.00 13.91 72 ASP D CA 1
ATOM 2720 C C . ASP D 1 74 ? 20.773 45.866 -4.145 1.00 14.45 72 ASP D C 1
ATOM 2721 O O . ASP D 1 74 ? 20.523 44.656 -4.082 1.00 12.63 72 ASP D O 1
ATOM 2726 N N . PHE D 1 75 ? 19.811 46.786 -4.197 1.00 15.20 73 PHE D N 1
ATOM 2727 C CA . PHE D 1 75 ? 18.412 46.375 -4.084 1.00 13.76 73 PHE D CA 1
ATOM 2728 C C . PHE D 1 75 ? 17.992 45.501 -5.258 1.00 13.42 73 PHE D C 1
ATOM 2729 O O . PHE D 1 75 ? 17.207 44.566 -5.088 1.00 13.74 73 PHE D O 1
ATOM 2737 N N . GLN D 1 76 ? 18.486 45.804 -6.456 1.00 14.21 74 GLN D N 1
ATOM 2738 C CA . GLN D 1 76 ? 18.116 44.992 -7.613 1.00 17.34 74 GLN D CA 1
ATOM 2739 C C . GLN D 1 76 ? 18.606 43.562 -7.467 1.00 16.01 74 GLN D C 1
ATOM 2740 O O . GLN D 1 76 ? 17.880 42.620 -7.797 1.00 17.13 74 GLN D O 1
ATOM 2746 N N . GLU D 1 77 ? 19.855 43.377 -7.008 1.00 15.63 75 GLU D N 1
ATOM 2747 C CA . GLU D 1 77 ? 20.404 42.031 -6.846 1.00 15.14 75 GLU D CA 1
ATOM 2748 C C . GLU D 1 77 ? 19.641 41.271 -5.776 1.00 15.80 75 GLU D C 1
ATOM 2749 O O . GLU D 1 77 ? 19.398 40.060 -5.901 1.00 16.15 75 GLU D O 1
ATOM 2755 N N . TYR D 1 78 ? 19.255 41.980 -4.710 1.00 11.89 76 TYR D N 1
ATOM 2756 C CA . TYR D 1 78 ? 18.466 41.408 -3.628 1.00 10.10 76 TYR D CA 1
ATOM 2757 C C . TYR D 1 78 ? 17.119 40.947 -4.138 1.00 12.69 76 TYR D C 1
ATOM 2758 O O . TYR D 1 78 ? 16.712 39.809 -3.882 1.00 12.60 76 TYR D O 1
ATOM 2767 N N . ILE D 1 79 ? 16.411 41.823 -4.862 1.00 12.25 77 ILE D N 1
ATOM 2768 C CA A ILE D 1 79 ? 15.096 41.492 -5.421 0.47 13.37 77 ILE D CA 1
ATOM 2769 C CA B ILE D 1 79 ? 15.094 41.399 -5.286 0.53 11.75 77 ILE D CA 1
ATOM 2770 C C . ILE D 1 79 ? 15.190 40.288 -6.333 1.00 11.51 77 ILE D C 1
ATOM 2771 O O . ILE D 1 79 ? 14.305 39.418 -6.361 1.00 13.63 77 ILE D O 1
ATOM 2780 N N . THR D 1 80 ? 16.245 40.252 -7.148 1.00 15.05 78 THR D N 1
ATOM 2781 C CA . THR D 1 80 ? 16.410 39.165 -8.108 1.00 15.96 78 THR D CA 1
ATOM 2782 C C . THR D 1 80 ? 16.542 37.838 -7.388 1.00 16.76 78 THR D C 1
ATOM 2783 O O . THR D 1 80 ? 15.919 36.841 -7.781 1.00 15.18 78 THR D O 1
ATOM 2787 N N . LEU D 1 81 ? 17.317 37.814 -6.305 1.00 13.20 79 LEU D N 1
ATOM 2788 C CA A LEU D 1 81 ? 17.510 36.584 -5.543 0.36 12.96 79 LEU D CA 1
ATOM 2789 C CA B LEU D 1 81 ? 17.499 36.570 -5.560 0.64 12.85 79 LEU D CA 1
ATOM 2790 C C . LEU D 1 81 ? 16.224 36.148 -4.851 1.00 11.66 79 LEU D C 1
ATOM 2791 O O . LEU D 1 81 ? 15.902 34.951 -4.825 1.00 13.52 79 LEU D O 1
ATOM 2800 N N . ILE D 1 82 ? 15.494 37.105 -4.250 1.00 11.27 80 ILE D N 1
ATOM 2801 C CA . ILE D 1 82 ? 14.211 36.753 -3.637 1.00 9.51 80 ILE D CA 1
ATOM 2802 C C . ILE D 1 82 ? 13.274 36.184 -4.691 1.00 9.27 80 ILE D C 1
ATOM 2803 O O . ILE D 1 82 ? 12.582 35.193 -4.446 1.00 10.43 80 ILE D O 1
ATOM 2808 N N . ALA D 1 83 ? 13.266 36.770 -5.891 1.00 10.74 81 ALA D N 1
ATOM 2809 C CA . ALA D 1 83 ? 12.392 36.257 -6.948 1.00 10.77 81 ALA D CA 1
ATOM 2810 C C . ALA D 1 83 ? 12.832 34.873 -7.413 1.00 10.99 81 ALA D C 1
ATOM 2811 O O . ALA D 1 83 ? 11.989 34.018 -7.720 1.00 13.76 81 ALA D O 1
ATOM 2813 N N . CYS D 1 84 ? 14.143 34.639 -7.480 1.00 13.03 82 CYS D N 1
ATOM 2814 C CA A CYS D 1 84 ? 14.648 33.326 -7.853 0.58 13.36 82 CYS D CA 1
ATOM 2815 C CA B CYS D 1 84 ? 14.654 33.320 -7.846 0.42 13.62 82 CYS D CA 1
ATOM 2816 C C . CYS D 1 84 ? 14.172 32.257 -6.875 1.00 13.27 82 CYS D C 1
ATOM 2817 O O . CYS D 1 84 ? 13.655 31.206 -7.283 1.00 12.80 82 CYS D O 1
ATOM 2822 N N . ILE D 1 85 ? 14.358 32.497 -5.579 1.00 12.02 83 ILE D N 1
ATOM 2823 C CA . ILE D 1 85 ? 13.940 31.512 -4.595 1.00 11.64 83 ILE D CA 1
ATOM 2824 C C . ILE D 1 85 ? 12.434 31.324 -4.652 1.00 12.47 83 ILE D C 1
ATOM 2825 O O . ILE D 1 85 ? 11.932 30.192 -4.588 1.00 12.72 83 ILE D O 1
ATOM 2830 N N . THR D 1 86 ? 11.685 32.421 -4.796 1.00 11.45 84 THR D N 1
ATOM 2831 C CA . THR D 1 86 ? 10.232 32.305 -4.901 1.00 10.13 84 THR D CA 1
ATOM 2832 C C . THR D 1 86 ? 9.828 31.454 -6.096 1.00 10.65 84 THR D C 1
ATOM 2833 O O . THR D 1 86 ? 8.892 30.636 -6.000 1.00 11.57 84 THR D O 1
ATOM 2837 N N . MET D 1 87 ? 10.495 31.627 -7.243 1.00 10.76 85 MET D N 1
ATOM 2838 C CA . MET D 1 87 ? 10.155 30.807 -8.407 1.00 9.65 85 MET D CA 1
ATOM 2839 C C . MET D 1 87 ? 10.576 29.350 -8.260 1.00 13.10 85 MET D C 1
ATOM 2840 O O . MET D 1 87 ? 10.066 28.498 -8.997 1.00 17.57 85 MET D O 1
ATOM 2845 N N . LEU D 1 88 ? 11.488 29.040 -7.334 1.00 12.12 86 LEU D N 1
ATOM 2846 C CA . LEU D 1 88 ? 11.826 27.643 -7.097 1.00 14.96 86 LEU D CA 1
ATOM 2847 C C . LEU D 1 88 ? 10.924 26.978 -6.077 1.00 12.56 86 LEU D C 1
ATOM 2848 O O . LEU D 1 88 ? 10.875 25.744 -6.028 1.00 13.47 86 LEU D O 1
ATOM 2853 N N . CYS D 1 89 ? 10.216 27.762 -5.249 1.00 10.98 87 CYS D N 1
ATOM 2854 C CA . CYS D 1 89 ? 9.512 27.217 -4.100 1.00 12.05 87 CYS D CA 1
ATOM 2855 C C . CYS D 1 89 ? 8.008 27.484 -4.061 1.00 14.71 87 CYS D C 1
ATOM 2856 O O . CYS D 1 89 ? 7.296 26.735 -3.385 1.00 17.98 87 CYS D O 1
ATOM 2859 N N . ASN D 1 90 ? 7.492 28.478 -4.772 1.00 12.66 88 ASN D N 1
ATOM 2860 C CA . ASN D 1 90 ? 6.083 28.849 -4.648 1.00 10.92 88 ASN D CA 1
ATOM 2861 C C . ASN D 1 90 ? 5.276 28.071 -5.680 1.00 11.50 88 ASN D C 1
ATOM 2862 O O . ASN D 1 90 ? 5.695 27.934 -6.837 1.00 12.09 88 ASN D O 1
ATOM 2867 N N . GLU D 1 91 ? 4.088 27.600 -5.251 1.00 13.26 89 GLU D N 1
ATOM 2868 C CA . GLU D 1 91 ? 3.245 26.716 -6.059 1.00 15.39 89 GLU D CA 1
ATOM 2869 C C . GLU D 1 91 ? 2.861 27.331 -7.409 1.00 12.44 89 GLU D C 1
ATOM 2870 O O . GLU D 1 91 ? 2.639 26.599 -8.381 1.00 13.86 89 GLU D O 1
ATOM 2876 N N . PHE D 1 92 ? 2.743 28.662 -7.481 1.00 11.63 90 PHE D N 1
ATOM 2877 C CA . PHE D 1 92 ? 2.385 29.313 -8.730 1.00 11.98 90 PHE D CA 1
ATOM 2878 C C . PHE D 1 92 ? 3.344 28.884 -9.827 1.00 12.78 90 PHE D C 1
ATOM 2879 O O . PHE D 1 92 ? 2.944 28.658 -10.974 1.00 13.73 90 PHE D O 1
ATOM 2887 N N . PHE D 1 93 ? 4.622 28.748 -9.479 1.00 11.65 91 PHE D N 1
ATOM 2888 C CA . PHE D 1 93 ? 5.656 28.359 -10.429 1.00 11.85 91 PHE D CA 1
ATOM 2889 C C . PHE D 1 93 ? 5.944 26.866 -10.425 1.00 11.80 91 PHE D C 1
ATOM 2890 O O . PHE D 1 93 ? 6.207 26.291 -11.476 1.00 14.50 91 PHE D O 1
ATOM 2898 N N . THR D 1 94 ? 5.964 26.231 -9.260 1.00 14.26 92 THR D N 1
ATOM 2899 C CA . THR D 1 94 ? 6.366 24.826 -9.227 1.00 14.34 92 THR D CA 1
ATOM 2900 C C . THR D 1 94 ? 5.264 23.888 -9.692 1.00 17.73 92 THR D C 1
ATOM 2901 O O . THR D 1 94 ? 5.557 22.777 -10.172 1.00 19.81 92 THR D O 1
ATOM 2905 N N . GLY D 1 95 ? 4.007 24.288 -9.526 1.00 16.36 93 GLY D N 1
ATOM 2906 C CA . GLY D 1 95 ? 2.894 23.382 -9.701 1.00 19.42 93 GLY D CA 1
ATOM 2907 C C . GLY D 1 95 ? 2.635 22.443 -8.547 1.00 24.92 93 GLY D C 1
ATOM 2908 O O . GLY D 1 95 ? 1.684 21.647 -8.623 1.00 27.44 93 GLY D O 1
ATOM 2909 N N . LYS D 1 96 ? 3.441 22.485 -7.488 1.00 25.65 94 LYS D N 1
ATOM 2910 C CA . LYS D 1 96 ? 3.282 21.494 -6.409 1.00 37.61 94 LYS D CA 1
ATOM 2911 C C . LYS D 1 96 ? 2.188 21.861 -5.403 1.00 42.93 94 LYS D C 1
ATOM 2912 O O . LYS D 1 96 ? 2.433 22.583 -4.434 1.00 47.67 94 LYS D O 1
#

Foldseek 3Di:
DQDDPVSVVVVVLLVLQQVLQVPDDDSQWHQLVSLVVSCCVPPVVQQVQFPDVPVVVVVNVVSVPCNVDIGGSVNSVVVVVVSCCRGPPVNVD/DDDVVVVVVVVLLVLLQVLQVPDDDSQKHFLLSLLVSCCVVPVVQLVQFPCVPVVVVSVVVSVVRRRDIDGSVVSVVVVVVSCCRGPCVNPVD/DDQDDPVSVVVVVLLVLQQVQQVPDDDSQWHWLVSLLVSCVVPVPPLCVQFPCNPVVVVVVVVSVVDTPDIGGSVNSVVVSVVSCCRGPVVNVD/DDPVVVVVVVLLVLLQVQQVPDDDSQKHFLLSLVVSCCVVPVVQQVQFPDVPVVVVSVVVSVVRRRDIDGSVVSVVVVVVSCLRGPCVNPVD

Secondary structure (DSSP, 8-state):
---SHHHHHHHHHHHHHHHHHSSSS-TTEEEHHHHHHHHHHHHGGGGGG-S-HHHHHHHHHHTTSSTT-EEEHHHHHHHHHHHHHHH-HHHH-/---HHHHHHHHHHHHHHHHHSSSS-TT-EEHHHHHHHHHHHHGGGGGG-S-HHHHHHHHHHHHHTTTSEE-HHHHHHHHHHHHHHH-HHHH--/----SHHHHHHHHHHHHHHHHH-SSS-TTEEEHHHHHHHHHHHS-SHHHH-S-HHHHHHHHHHHHT--SSEEEHHHHHHHHHHHHHHH-HHHH-/--HHHHHHHHHHHHHHHHHTSSS-TT-EEHHHHHHHHHHHHGGGGGG-S-HHHHHHHHHHHHHT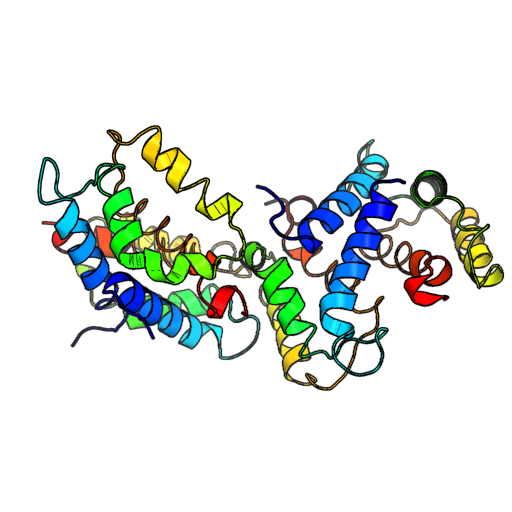TTSEE-HHHHHHHHHHHHHHHSHHHH--

InterPro domains:
  IPR001751 S100/Calcium binding protein 7/8-like, conserved site [PS00303] (59-80)
  IPR002048 EF-hand domain [PS50222] (51-86)
  IPR002048 EF-hand domain [SM00054] (55-83)
  IPR011992 EF-hand domain pair [SSF47473] (3-92)
  IPR013787 S100/CaBP-9k-type, calcium binding, subdomain [PF01023] (7-49)
  IPR013787 S100/CaBP-9k-type, calcium binding, subdomain [SM01394] (6-48)
  IPR018247 EF-Hand 1, calcium-binding site [PS00018] (64-76)
  IPR034325 S-100 [cd00213] (4-91)

Nearest PDB structures (foldseek):
  2rgi-assembly1_B  TM=8.807E-01  e=1.068E-09  Homo sapiens
  2llt-assembly1_B  TM=8.759E-01  e=6.781E-08  Homo sapiens
  3nsl-assembly2_E  TM=9.001E-01  e=2.592E-07  Homo sapiens
  2l0p-assembly1_B  TM=8.418E-01  e=5.253E-08  Homo sapiens
  2llu-assembly1_A  TM=8.416E-01  e=3.817E-08  Homo sapiens

B-factor: mean 27.97, std 17.36, range [8.69, 123.08]

Solvent-accessible surface area: 17852 Å² total; per-residue (Å²): 225,37,89,16,59,1,17,96,0,3,45,46,0,12,60,9,0,72,148,34,2,36,169,86,10,2,73,12,0,0,28,15,43,39,0,78,108,0,0,63,66,26,1,28,114,16,37,78,128,23,89,63,121,74,36,5,75,111,17,54,144,70,8,93,57,105,63,104,7,7,0,38,1,38,74,0,0,50,29,0,0,40,0,4,56,26,2,46,135,25,33,57,86,143,70,26,73,0,26,89,0,4,53,50,0,14,62,2,0,75,111,46,0,45,161,137,82,82,80,60,45,0,34,49,22,49,0,62,99,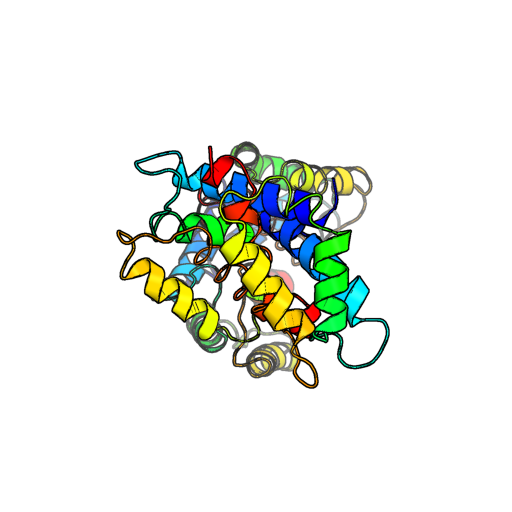0,0,46,72,17,1,27,96,19,39,77,102,26,87,44,134,76,35,8,61,111,22,32,145,64,6,82,91,69,38,144,18,66,5,56,1,41,88,0,0,47,38,0,0,42,0,3,45,31,1,46,117,26,22,15,47,157,142,167,36,72,16,68,0,19,100,0,4,44,37,0,14,60,11,0,73,154,26,3,36,160,145,75,78,76,72,35,1,49,32,47,52,1,64,106,0,0,70,64,31,16,44,103,10,98,48,151,24,92,58,137,73,36,0,52,130,29,16,146,64,19,97,79,78,59,162,39,65,0,65,0,48,87,0,0,48,27,0,0,47,1,11,55,37,24,47,132,27,33,50,85,145,24,78,0,54,98,0,4,53,43,0,12,62,4,0,76,122,34,0,43,167,112,82,79,85,62,47,0,26,49,23,37,0,58,83,0,0,24,47,16,1,8,81,20,0,16,97,1,59,54,9,75,30,0,21,135,18,2,130,74,8,70,92,68,38,144,18,62,9,57,0,35,94,0,0,53,34,0,0,41,0,4,58,27,2,48,113,26,33,30,65,127

Organism: Danio rerio (NCBI:txid7955)

Radius of gyration: 24.08 Å; Cα contacts (8 Å, |Δi|>4): 495; chains: 4; bounding box: 43×68×64 Å

Sequence (372 aa):
MATSDTQKAMAMLIATFHKYSGKEGDKLTLSKGELKELLSAELGDIFGKTTDKAALDKIFKDLDANADGSVDFQEYIITLLIACCITMLCNEFFTGATSDTQKKAMAMLIATFHKYSGKEGDKLTLSKGEELKELLSAELGDIFGKTTDKAALDKKIFKDLDANADGSVDFQEYIITLLIACCITMLCNEFFTGKAMATSDTQKAMAMLIATFHKYSGKEGDKLTLSKGELKELLSAELGDIFGKTTDKAALDKIFKDLDANADGSVDFQEYIITLIACCITMLCNEFFTGTSDTQKAMAMLIATFHKYSGKEGDKLTLSKGEELKELLSAELGDIFGKTTDKKAALDKIFKDLDANADGSVDFQEYIITLLIACCITMLCNEFFTGK